Protein 6LI0 (pdb70)

Secondary structure (P-SEA, 3-state):
cbbbbbcccccccccccccaaaaaaaaaaaaaaaaaaaaaaaaaacccccccaaaaaaaaaaaaaaaaaaaaaaaaaaaaaaaccccccaaaaaaaaaaaaaaaaaaaaaaaaaaaaaaaaaaccaaaaaccccaaaaaaaaaaaaaaaaaaacccccccccccccccccccccccbbbbaaaaaaaaaacaaaaaaaaaaaaaaaaacccccccccbbbbbbbbccaaaaaaaaaaaaaaaaaccbbbbbcccccccccccccccbbbbbbbbbbcccccccccaaaaaaacccccccccbbbbbbbbbccccccaaaaaaaaaaaaaacccccccccccccccccaaaaaaaaaaaacccccaaaaaaaaaaaaaaaaaaaaaaaaaaaaacccccaaaaaaaaaaaaaaaaaaaaaaaaacaaaaaaaaaaaaaaaac

B-factor: mean 83.33, std 23.01, range [49.03, 221.16]

Radius of gyration: 26.48 Å; Cα contacts (8 Å, |Δi|>4): 704; chains: 1; bounding box: 36×47×87 Å

InterPro domains:
  IPR000276 G protein-coupled receptor, rhodopsin-like [PF00001] (57-317)
  IPR000276 G protein-coupled receptor, rhodopsin-like [PR00237] (42-66)
  IPR000276 G protein-coupled receptor, rhodopsin-like [PR00237] (76-97)
  IPR000276 G protein-coupled receptor, rhodopsin-like [PR00237] (121-143)
  IPR000276 G protein-coupled receptor, rhodopsin-like [PR00237] (157-178)
  IPR000276 G protein-coupled receptor, rhodopsin-like [PR00237] (263-287)
  IPR000276 G protein-coupled receptor, rhodopsin-like [PR00237] (299-325)
  IPR000276 G protein-coupled receptor, rhodopsin-like [PS00237] (127-143)
  IPR017452 GPCR, rhodopsin-like, 7TM [PS50262] (57-317)
  IPR050125 G-protein coupled receptor opsins [PTHR24240] (37-338)

Foldseek 3Di:
DFDWAAAQVGDDIDTLWRAPLVLLVVLLVLLVLLQVLLVLVLCLCPVLPQFAPVLLVLLLNLLSVLSNCLSVLSNVVSVVVVVTGPSDAPVVVLLVSQLSNQLSLLLNLQSLLVSLVLVLCCVPPVVCSVVPSDPVVSVVSSVCSNVLSNVLSVCSVVPQFRQACSSVSGVCCVPPTGFALVSLVSCCVSGVVVSVCSNVVSVVVVVVDDPDPQALFEEEEEAFDDPCQLVVLSVLLQVLRVVVGYNYHYYYLLPDDQAQQCPRGQEYEYEWEFDDPPDTDTRPSCVNNLVSNLRNPLANHAYEYEYEYAVVDPCQRVVRVSSLSVSSVSNHAHQDHYHRHHPRVVVVSVSSSVVSVVCSCRSCQVVVLSVVLSVQLCVLQVLRSVCSNCVSVVVDDRSNSSSRSVSSNSSSSSVSSVSVCVRGPSNVVSSVVVVVVVVVD

Structure (mmCIF, N/CA/C/O backbone):
data_6LI0
#
_entry.id   6LI0
#
_cell.length_a   59.970
_cell.length_b   88.360
_cell.length_c   156.280
_cell.angle_alpha   90.00
_cell.angle_beta   90.00
_cell.angle_gamma   90.00
#
_symmetry.space_group_name_H-M   'P 21 21 21'
#
loop_
_entity.id
_entity.type
_entity.pdbx_description
1 polymer 'Chimera of G-protein coupled receptor 52 and Flavodoxin'
2 non-polymer N-(2-hydroxyethyl)-5-(hydroxymethyl)-3-methyl-1-[2-[[3-(trifluoromethyl)phenyl]methyl]-1-benzothiophen-7-yl]pyrazole-4-carboxamide
3 non-polymer 'FLAVIN MONONUCLEOTIDE'
4 non-polymer '(2R)-2,3-dihydroxypropyl (9Z)-octadec-9-enoate'
5 non-polymer DI(HYDROXYETHYL)ETHER
6 non-polymer 'CITRATE ANION'
7 water water
#
loop_
_atom_site.group_PDB
_atom_site.id
_atom_site.type_symbol
_atom_site.label_atom_id
_atom_site.label_alt_id
_atom_site.label_comp_id
_atom_site.label_asym_id
_atom_site.label_entity_id
_atom_site.label_seq_id
_atom_site.pdbx_PDB_ins_code
_atom_site.Cartn_x
_atom_site.Cartn_y
_atom_site.Cartn_z
_atom_site.occupancy
_atom_site.B_iso_or_equiv
_atom_site.auth_seq_id
_atom_site.auth_comp_id
_atom_site.auth_asym_id
_atom_site.auth_atom_id
_atom_site.pdbx_PDB_model_num
ATOM 1 N N . VAL A 1 6 ? 38.769 71.126 46.286 1.00 157.11 21 VAL A N 1
ATOM 2 C CA . VAL A 1 6 ? 39.619 71.599 47.422 1.00 126.48 21 VAL A CA 1
ATOM 3 C C . VAL A 1 6 ? 38.884 72.773 48.075 1.00 136.94 21 VAL A C 1
ATOM 4 O O . VAL A 1 6 ? 38.168 73.503 47.350 1.00 113.49 21 VAL A O 1
ATOM 8 N N . SER A 1 7 ? 39.053 72.919 49.393 1.00 128.32 22 SER A N 1
ATOM 9 C CA . SER A 1 7 ? 38.439 73.967 50.262 1.00 150.64 22 SER A CA 1
ATOM 10 C C . SER A 1 7 ? 36.912 74.120 50.041 1.00 199.46 22 SER A C 1
ATOM 11 O O . SER A 1 7 ? 36.420 75.281 49.966 1.00 144.10 22 SER A O 1
ATOM 14 N N . GLU A 1 8 ? 36.186 72.987 50.005 1.00 162.05 23 GLU A N 1
ATOM 15 C CA . GLU A 1 8 ? 34.697 72.914 50.075 1.00 106.99 23 GLU A CA 1
ATOM 16 C C . GLU A 1 8 ? 34.208 73.322 51.479 1.00 125.23 23 GLU A C 1
ATOM 17 O O . GLU A 1 8 ? 34.940 73.120 52.455 1.00 107.44 23 GLU A O 1
ATOM 23 N N . ARG A 1 9 ? 32.988 73.851 51.586 1.00 106.10 24 ARG A N 1
ATOM 24 C CA . ARG A 1 9 ? 32.538 74.510 52.839 1.00 97.78 24 ARG A CA 1
ATOM 25 C C . ARG A 1 9 ? 31.342 73.735 53.412 1.00 113.00 24 ARG A C 1
ATOM 26 O O . ARG A 1 9 ? 30.620 73.088 52.643 1.00 89.50 24 ARG A O 1
ATOM 34 N N . HIS A 1 10 ? 31.192 73.785 54.738 1.00 86.66 25 HIS A N 1
ATOM 35 C CA . HIS A 1 10 ? 30.097 73.122 55.499 1.00 71.70 25 HIS A CA 1
ATOM 36 C C . HIS A 1 10 ? 29.568 74.145 56.492 1.00 77.66 25 HIS A C 1
ATOM 37 O O . HIS A 1 10 ? 30.382 74.954 56.986 1.00 86.70 25 HIS A O 1
ATOM 44 N N . SER A 1 11 ? 28.263 74.164 56.734 1.00 87.35 26 SER A N 1
ATOM 45 C CA . SER A 1 11 ? 27.722 75.159 57.707 1.00 87.30 26 SER A CA 1
ATOM 46 C C . SER A 1 11 ? 28.155 74.779 59.137 1.00 70.18 26 SER A C 1
ATOM 47 O O . SER A 1 11 ? 28.325 73.584 59.448 1.00 73.31 26 SER A O 1
ATOM 50 N N . CYS A 1 12 ? 28.345 75.775 59.985 1.00 66.74 27 CYS A N 1
ATOM 51 C CA . CYS A 1 12 ? 28.704 75.543 61.400 1.00 71.82 27 CYS A CA 1
ATOM 52 C C . CYS A 1 12 ? 27.524 74.928 62.161 1.00 106.17 27 CYS A C 1
ATOM 53 O O . CYS A 1 12 ? 26.370 75.149 61.789 1.00 82.61 27 CYS A O 1
ATOM 56 N N . PRO A 1 13 ? 27.783 74.150 63.242 1.00 86.55 28 PRO A N 1
ATOM 57 C CA . PRO A 1 13 ? 26.732 73.475 64.006 1.00 80.76 28 PRO A CA 1
ATOM 58 C C . PRO A 1 13 ? 25.718 74.389 64.716 1.00 72.57 28 PRO A C 1
ATOM 59 O O . PRO A 1 13 ? 24.579 73.973 64.855 1.00 76.59 28 PRO A O 1
ATOM 63 N N . LEU A 1 14 ? 26.143 75.547 65.228 1.00 77.62 29 LEU A N 1
ATOM 64 C CA . LEU A 1 14 ? 25.191 76.431 65.970 1.00 72.81 29 LEU A CA 1
ATOM 65 C C . LEU A 1 14 ? 24.536 77.401 64.985 1.00 135.10 29 LEU A C 1
ATOM 66 O O . LEU A 1 14 ? 23.970 78.413 65.444 1.00 93.44 29 LEU A O 1
ATOM 71 N N . GLY A 1 15 ? 24.655 77.100 63.689 1.00 180.53 30 GLY A N 1
ATOM 72 C CA . GLY A 1 15 ? 23.748 77.646 62.665 1.00 132.41 30 GLY A CA 1
ATOM 73 C C . GLY A 1 15 ? 24.359 78.777 61.860 1.00 170.67 30 GLY A C 1
ATOM 74 O O . GLY A 1 15 ? 23.816 79.011 60.769 1.00 109.83 30 GLY A O 1
ATOM 75 N N . PHE A 1 16 ? 25.421 79.444 62.357 1.00 133.21 31 PHE A N 1
ATOM 76 C CA . PHE A 1 16 ? 25.927 80.672 61.679 1.00 103.45 31 PHE A CA 1
ATOM 77 C C . PHE A 1 16 ? 27.393 80.511 61.264 1.00 140.40 31 PHE A C 1
ATOM 78 O O . PHE A 1 16 ? 28.217 80.057 62.082 1.00 171.92 31 PHE A O 1
ATOM 86 N N . GLY A 1 17 ? 27.682 80.869 60.007 1.00 94.06 32 GLY A N 1
ATOM 87 C CA . GLY A 1 17 ? 29.041 80.780 59.453 1.00 87.55 32 GLY A CA 1
ATOM 88 C C . GLY A 1 17 ? 29.245 79.486 58.692 1.00 77.70 32 GLY A C 1
ATOM 89 O O . GLY A 1 17 ? 28.355 78.637 58.675 1.00 82.96 32 GLY A O 1
ATOM 90 N N . HIS A 1 18 ? 30.428 79.311 58.136 1.00 78.39 33 HIS A N 1
ATOM 91 C CA . HIS A 1 18 ? 30.792 78.028 57.469 1.00 71.88 33 HIS A CA 1
ATOM 92 C C . HIS A 1 18 ? 32.181 77.587 57.972 1.00 77.77 33 HIS A C 1
ATOM 93 O O . HIS A 1 18 ? 32.932 78.437 58.543 1.00 78.87 33 HIS A O 1
ATOM 100 N N . TYR A 1 19 ? 32.506 76.305 57.833 1.00 73.61 34 TYR A N 1
ATOM 101 C CA . TYR A 1 19 ? 33.871 75.831 58.167 1.00 72.10 34 TYR A CA 1
ATOM 102 C C . TYR A 1 19 ? 34.417 75.065 56.954 1.00 84.55 34 TYR A C 1
ATOM 103 O O . TYR A 1 19 ? 33.683 74.436 56.189 1.00 74.78 34 TYR A O 1
ATOM 112 N N . SER A 1 20 ? 35.721 75.111 56.799 1.00 75.15 35 SER A N 1
ATOM 113 C CA . SER A 1 20 ? 36.434 74.368 55.736 1.00 90.16 35 SER A CA 1
ATOM 114 C C . SER A 1 20 ? 37.841 74.109 56.273 1.00 79.15 35 SER A C 1
ATOM 115 O O . SER A 1 20 ? 38.143 74.468 57.436 1.00 70.79 35 SER A O 1
ATOM 118 N N . VAL A 1 21 ? 38.705 73.657 55.390 1.00 78.58 36 VAL A N 1
ATOM 119 C CA . VAL A 1 21 ? 40.108 73.374 55.786 1.00 75.96 36 VAL A CA 1
ATOM 120 C C . VAL A 1 21 ? 40.780 74.721 56.121 1.00 73.29 36 VAL A C 1
ATOM 121 O O . VAL A 1 21 ? 41.850 74.753 56.725 1.00 79.67 36 VAL A O 1
ATOM 125 N N . VAL A 1 22 ? 40.104 75.837 55.850 1.00 73.57 37 VAL A N 1
ATOM 126 C CA . VAL A 1 22 ? 40.753 77.161 56.096 1.00 76.48 37 VAL A CA 1
ATOM 127 C C . VAL A 1 22 ? 39.793 78.027 56.926 1.00 74.87 37 VAL A C 1
ATOM 128 O O . VAL A 1 22 ? 40.276 78.942 57.610 1.00 101.43 37 VAL A O 1
ATOM 132 N N . ASP A 1 23 ? 38.488 77.715 56.920 1.00 81.93 38 ASP A N 1
ATOM 133 C CA . ASP A 1 23 ? 37.517 78.545 57.696 1.00 86.81 38 ASP A CA 1
ATOM 134 C C . ASP A 1 23 ? 37.164 77.863 59.030 1.00 73.27 38 ASP A C 1
ATOM 135 O O . ASP A 1 23 ? 36.914 76.652 59.036 1.00 70.12 38 ASP A O 1
ATOM 140 N N . VAL A 1 24 ? 37.153 78.626 60.110 1.00 63.83 39 VAL A N 1
ATOM 141 C CA . VAL A 1 24 ? 36.889 78.134 61.490 1.00 71.76 39 VAL A CA 1
ATOM 142 C C . VAL A 1 24 ? 35.538 78.683 62.002 1.00 80.29 39 VAL A C 1
ATOM 143 O O . VAL A 1 24 ? 35.268 79.854 61.793 1.00 90.49 39 VAL A O 1
ATOM 147 N N . CYS A 1 25 ? 34.756 77.841 62.689 1.00 80.01 40 CYS A N 1
ATOM 148 C CA . CYS A 1 25 ? 33.509 78.296 63.360 1.00 82.40 40 CYS A CA 1
ATOM 149 C C . CYS A 1 25 ? 33.951 79.034 64.626 1.00 67.74 40 CYS A C 1
ATOM 150 O O . CYS A 1 25 ? 34.337 78.361 65.591 1.00 79.30 40 CYS A O 1
ATOM 153 N N . ILE A 1 26 ? 33.895 80.366 64.615 1.00 67.62 41 ILE A N 1
ATOM 154 C CA . ILE A 1 26 ? 34.440 81.183 65.747 1.00 65.50 41 ILE A CA 1
ATOM 155 C C . ILE A 1 26 ? 33.546 81.050 66.975 1.00 66.21 41 ILE A C 1
ATOM 156 O O . ILE A 1 26 ? 34.116 80.858 68.078 1.00 81.21 41 ILE A O 1
ATOM 161 N N . PHE A 1 27 ? 32.222 81.168 66.818 1.00 79.02 42 PHE A N 1
ATOM 162 C CA . PHE A 1 27 ? 31.334 81.151 68.013 1.00 85.04 42 PHE A CA 1
ATOM 163 C C . PHE A 1 27 ? 31.500 79.826 68.777 1.00 62.48 42 PHE A C 1
ATOM 164 O O . PHE A 1 27 ? 31.650 79.876 70.028 1.00 70.44 42 PHE A O 1
ATOM 172 N N . GLU A 1 28 ? 31.449 78.710 68.046 1.00 67.57 43 GLU A N 1
ATOM 173 C CA . GLU A 1 28 ? 31.624 77.328 68.600 1.00 72.53 43 GLU A CA 1
ATOM 174 C C . GLU A 1 28 ? 32.983 77.201 69.318 1.00 78.45 43 GLU A C 1
ATOM 175 O O . GLU A 1 28 ? 33.015 76.631 70.404 1.00 79.27 43 GLU A O 1
ATOM 181 N N . THR A 1 29 ? 34.062 77.744 68.738 1.00 73.68 44 THR A N 1
ATOM 182 C CA . THR A 1 29 ? 35.424 77.687 69.346 1.00 76.45 44 THR A CA 1
ATOM 183 C C . THR A 1 29 ? 35.479 78.461 70.662 1.00 62.87 44 THR A C 1
ATOM 184 O O . THR A 1 29 ? 36.002 77.940 71.643 1.00 68.77 44 THR A O 1
ATOM 188 N N . VAL A 1 30 ? 34.870 79.638 70.686 1.00 71.96 45 VAL A N 1
ATOM 189 C CA . VAL A 1 30 ? 34.885 80.523 71.884 1.00 70.61 45 VAL A CA 1
ATOM 190 C C . VAL A 1 30 ? 34.137 79.857 73.042 1.00 74.05 45 VAL A C 1
ATOM 191 O O . VAL A 1 30 ? 34.614 79.989 74.174 1.00 77.15 45 VAL A O 1
ATOM 195 N N . VAL A 1 31 ? 32.994 79.197 72.776 1.00 70.75 46 VAL A N 1
ATOM 196 C CA . VAL A 1 31 ? 32.162 78.668 73.911 1.00 89.06 46 VAL A CA 1
ATOM 197 C C . VAL A 1 31 ? 32.907 77.449 74.503 1.00 58.20 46 VAL A C 1
ATOM 198 O O . VAL A 1 31 ? 32.759 77.168 75.709 1.00 66.84 46 VAL A O 1
ATOM 202 N N . ILE A 1 32 ? 33.658 76.723 73.685 1.00 60.02 47 ILE A N 1
ATOM 203 C CA . ILE A 1 32 ? 34.577 75.694 74.228 1.00 67.35 47 ILE A CA 1
ATOM 204 C C . ILE A 1 32 ? 35.654 76.351 75.096 1.00 61.45 47 ILE A C 1
ATOM 205 O O . ILE A 1 32 ? 35.863 75.848 76.237 1.00 67.93 47 ILE A O 1
ATOM 210 N N . VAL A 1 33 ? 36.236 77.456 74.638 1.00 77.40 48 VAL A N 1
ATOM 211 C CA . VAL A 1 33 ? 37.382 78.097 75.365 1.00 69.79 48 VAL A CA 1
ATOM 212 C C . VAL A 1 33 ? 36.871 78.585 76.712 1.00 65.91 48 VAL A C 1
ATOM 213 O O . VAL A 1 33 ? 37.596 78.431 77.755 1.00 67.23 48 VAL A O 1
ATOM 217 N N . LEU A 1 34 ? 35.656 79.141 76.734 1.00 72.28 49 LEU A N 1
ATOM 218 C CA . LEU A 1 34 ? 35.164 79.712 78.032 1.00 63.79 49 LEU A CA 1
ATOM 219 C C . LEU A 1 34 ? 34.892 78.567 79.022 1.00 63.90 49 LEU A C 1
ATOM 220 O O . LEU A 1 34 ? 35.117 78.720 80.243 1.00 67.19 49 LEU A O 1
ATOM 225 N N . LEU A 1 35 ? 34.465 77.405 78.511 1.00 64.35 50 LEU A N 1
ATOM 226 C CA . LEU A 1 35 ? 34.209 76.246 79.404 1.00 66.83 50 LEU A CA 1
ATOM 227 C C . LEU A 1 35 ? 35.558 75.728 79.955 1.00 65.05 50 LEU A C 1
ATOM 228 O O . LEU A 1 35 ? 35.635 75.365 81.113 1.00 64.40 50 LEU A O 1
ATOM 233 N N . THR A 1 36 ? 36.587 75.644 79.127 1.00 63.93 51 THR A N 1
ATOM 234 C CA . THR A 1 36 ? 37.896 75.144 79.624 1.00 65.84 51 THR A CA 1
ATOM 235 C C . THR A 1 36 ? 38.401 76.066 80.732 1.00 49.03 51 THR A C 1
ATOM 236 O O . THR A 1 36 ? 39.015 75.556 81.677 1.00 74.32 51 THR A O 1
ATOM 240 N N . PHE A 1 37 ? 38.134 77.366 80.648 1.00 77.45 52 PHE A N 1
ATOM 241 C CA . PHE A 1 37 ? 38.591 78.282 81.731 1.00 68.66 52 PHE A CA 1
ATOM 242 C C . PHE A 1 37 ? 37.966 77.845 83.063 1.00 63.79 52 PHE A C 1
ATOM 243 O O . PHE A 1 37 ? 38.674 77.839 84.076 1.00 68.00 52 PHE A O 1
ATOM 251 N N . LEU A 1 38 ? 36.661 77.581 83.067 1.00 68.05 53 LEU A N 1
ATOM 252 C CA . LEU A 1 38 ? 35.965 77.132 84.293 1.00 62.43 53 LEU A CA 1
ATOM 253 C C . LEU A 1 38 ? 36.526 75.789 84.769 1.00 69.24 53 LEU A C 1
ATOM 254 O O . LEU A 1 38 ? 36.692 75.650 85.972 1.00 65.63 53 LEU A O 1
ATOM 259 N N . ILE A 1 39 ? 36.671 74.811 83.860 1.00 61.84 54 ILE A N 1
ATOM 260 C CA . ILE A 1 39 ? 37.194 73.467 84.210 1.00 68.24 54 ILE A CA 1
ATOM 261 C C . ILE A 1 39 ? 38.565 73.630 84.877 1.00 61.50 54 ILE A C 1
ATOM 262 O O . ILE A 1 39 ? 38.772 72.983 85.945 1.00 68.09 54 ILE A O 1
ATOM 267 N N . ILE A 1 40 ? 39.448 74.458 84.305 1.00 60.45 55 ILE A N 1
ATOM 268 C CA . ILE A 1 40 ? 40.853 74.612 84.833 1.00 61.52 55 ILE A CA 1
ATOM 269 C C . ILE A 1 40 ? 40.785 75.262 86.217 1.00 72.30 55 ILE A C 1
ATOM 270 O O . ILE A 1 40 ? 41.342 74.664 87.183 1.00 69.95 55 ILE A O 1
ATOM 275 N N . ALA A 1 41 ? 40.068 76.384 86.334 1.00 60.86 56 ALA A N 1
ATOM 276 C CA . ALA A 1 41 ? 39.956 77.132 87.619 1.00 60.74 56 ALA A CA 1
ATOM 277 C C . ALA A 1 41 ? 39.366 76.267 88.727 1.00 67.78 56 ALA A C 1
ATOM 278 O O . ALA A 1 41 ? 39.878 76.226 89.875 1.00 72.73 56 ALA A O 1
ATOM 280 N N . GLY A 1 42 ? 38.300 75.579 88.387 1.00 62.73 57 GLY A N 1
ATOM 281 C CA . GLY A 1 42 ? 37.624 74.775 89.419 1.00 64.03 57 GLY A CA 1
ATOM 282 C C . GLY A 1 42 ? 38.496 73.621 89.873 1.00 65.05 57 GLY A C 1
ATOM 283 O O . GLY A 1 42 ? 38.607 73.384 91.084 1.00 61.62 57 GLY A O 1
ATOM 284 N N . ASN A 1 43 ? 39.137 72.929 88.932 1.00 67.55 58 ASN A N 1
ATOM 285 C CA . ASN A 1 43 ? 39.923 71.743 89.342 1.00 64.10 58 ASN A CA 1
ATOM 286 C C . ASN A 1 43 ? 41.209 72.181 90.079 1.00 57.56 58 ASN A C 1
ATOM 287 O O . ASN A 1 43 ? 41.543 71.528 91.094 1.00 64.57 58 ASN A O 1
ATOM 292 N N . LEU A 1 44 ? 41.831 73.282 89.669 1.00 66.36 59 LEU A N 1
ATOM 293 C CA . LEU A 1 44 ? 43.025 73.760 90.420 1.00 74.47 59 LEU A CA 1
ATOM 294 C C . LEU A 1 44 ? 42.608 74.109 91.859 1.00 62.23 59 LEU A C 1
ATOM 295 O O . LEU A 1 44 ? 43.369 73.773 92.775 1.00 65.22 59 LEU A O 1
ATOM 300 N N . THR A 1 45 ? 41.420 74.708 92.063 1.00 65.17 60 THR A N 1
ATOM 301 C CA . THR A 1 45 ? 40.935 75.075 93.427 1.00 56.33 60 THR A CA 1
ATOM 302 C C . THR A 1 45 ? 40.732 73.813 94.278 1.00 69.08 60 THR A C 1
ATOM 303 O O . THR A 1 45 ? 41.169 73.738 95.435 1.00 64.33 60 THR A O 1
ATOM 307 N N . VAL A 1 46 ? 40.133 72.792 93.703 1.00 68.42 61 VAL A N 1
ATOM 308 C CA . VAL A 1 46 ? 39.958 71.526 94.489 1.00 63.47 61 VAL A CA 1
ATOM 309 C C . VAL A 1 46 ? 41.319 70.938 94.848 1.00 70.15 61 VAL A C 1
ATOM 310 O O . VAL A 1 46 ? 41.495 70.576 96.016 1.00 65.59 61 VAL A O 1
ATOM 314 N N . ILE A 1 47 ? 42.244 70.876 93.887 1.00 63.92 62 ILE A N 1
ATOM 315 C CA . ILE A 1 47 ? 43.577 70.281 94.174 1.00 65.37 62 ILE A CA 1
ATOM 316 C C . ILE A 1 47 ? 44.260 71.129 95.267 1.00 67.12 62 ILE A C 1
ATOM 317 O O . ILE A 1 47 ? 44.749 70.566 96.254 1.00 60.15 62 ILE A O 1
ATOM 322 N N . PHE A 1 48 ? 44.193 72.450 95.148 1.00 62.99 63 PHE A N 1
ATOM 323 C CA . PHE A 1 48 ? 44.917 73.328 96.091 1.00 63.15 63 PHE A CA 1
ATOM 324 C C . PHE A 1 48 ? 44.351 73.096 97.495 1.00 69.94 63 PHE A C 1
ATOM 325 O O . PHE A 1 48 ? 45.096 72.777 98.413 1.00 68.44 63 PHE A O 1
ATOM 333 N N . VAL A 1 49 ? 43.044 73.291 97.657 1.00 74.96 64 VAL A N 1
ATOM 334 C CA . VAL A 1 49 ? 42.387 73.221 98.995 1.00 69.48 64 VAL A CA 1
ATOM 335 C C . VAL A 1 49 ? 42.602 71.851 99.644 1.00 70.76 64 VAL A C 1
ATOM 336 O O . VAL A 1 49 ? 42.892 71.801 100.802 1.00 87.64 64 VAL A O 1
ATOM 340 N N . PHE A 1 50 ? 42.481 70.766 98.890 1.00 80.79 65 PHE A N 1
ATOM 341 C CA . PHE A 1 50 ? 42.707 69.409 99.448 1.00 71.52 65 PHE A CA 1
ATOM 342 C C . PHE A 1 50 ? 44.117 69.277 100.060 1.00 108.51 65 PHE A C 1
ATOM 343 O O . PHE A 1 50 ? 44.304 68.646 101.108 1.00 80.10 65 PHE A O 1
ATOM 351 N N . HIS A 1 51 ? 45.125 69.794 99.370 1.00 82.95 66 HIS A N 1
ATOM 352 C CA . HIS A 1 51 ? 46.546 69.551 99.745 1.00 102.15 66 HIS A CA 1
ATOM 353 C C . HIS A 1 51 ? 46.960 70.639 100.739 1.00 87.05 66 HIS A C 1
ATOM 354 O O . HIS A 1 51 ? 47.269 70.309 101.884 1.00 106.80 66 HIS A O 1
ATOM 361 N N . CYS A 1 52 ? 46.882 71.897 100.339 1.00 123.88 67 CYS A N 1
ATOM 362 C CA . CYS A 1 52 ? 47.360 72.985 101.228 1.00 144.27 67 CYS A CA 1
ATOM 363 C C . CYS A 1 52 ? 46.454 73.101 102.459 1.00 98.17 67 CYS A C 1
ATOM 364 O O . CYS A 1 52 ? 46.986 72.930 103.563 1.00 175.73 67 CYS A O 1
ATOM 367 N N . ALA A 1 53 ? 45.165 73.412 102.325 1.00 117.47 68 ALA A N 1
ATOM 368 C CA . ALA A 1 53 ? 44.315 73.263 103.542 1.00 106.37 68 ALA A CA 1
ATOM 369 C C . ALA A 1 53 ? 44.301 71.782 103.899 1.00 148.28 68 ALA A C 1
ATOM 370 O O . ALA A 1 53 ? 44.092 70.934 103.041 1.00 170.20 68 ALA A O 1
ATOM 372 N N . PRO A 1 54 ? 44.505 71.382 105.160 1.00 145.51 69 PRO A N 1
ATOM 373 C CA . PRO A 1 54 ? 44.586 69.957 105.447 1.00 126.81 69 PRO A CA 1
ATOM 374 C C . PRO A 1 54 ? 43.149 69.442 105.241 1.00 112.28 69 PRO A C 1
ATOM 375 O O . PRO A 1 54 ? 42.227 69.981 105.858 1.00 118.35 69 PRO A O 1
ATOM 379 N N . LEU A 1 55 ? 42.972 68.463 104.350 1.00 136.94 70 LEU A N 1
ATOM 380 C CA . LEU A 1 55 ? 41.637 67.837 104.088 1.00 115.22 70 LEU A CA 1
ATOM 381 C C . LEU A 1 55 ? 41.764 66.317 104.278 1.00 74.64 70 LEU A C 1
ATOM 382 O O . LEU A 1 55 ? 41.902 65.573 103.265 1.00 106.78 70 LEU A O 1
ATOM 387 N N . LEU A 1 56 ? 41.709 65.876 105.540 1.00 77.62 71 LEU A N 1
ATOM 388 C CA . LEU A 1 56 ? 42.270 64.565 105.950 1.00 70.54 71 LEU A CA 1
ATOM 389 C C . LEU A 1 56 ? 41.149 63.532 106.133 1.00 68.85 71 LEU A C 1
ATOM 390 O O . LEU A 1 56 ? 41.497 62.342 106.178 1.00 89.82 71 LEU A O 1
ATOM 395 N N . HIS A 1 57 ? 39.869 63.934 106.230 1.00 72.07 72 HIS A N 1
ATOM 396 C CA . HIS A 1 57 ? 38.823 62.876 106.442 1.00 65.68 72 HIS A CA 1
ATOM 397 C C . HIS A 1 57 ? 38.636 62.079 105.145 1.00 69.23 72 HIS A C 1
ATOM 398 O O . HIS A 1 57 ? 38.824 62.657 104.061 1.00 78.37 72 HIS A O 1
ATOM 405 N N . HIS A 1 58 ? 38.275 60.795 105.254 1.00 67.24 73 HIS A N 1
ATOM 406 C CA . HIS A 1 58 ? 38.037 59.948 104.040 1.00 73.56 73 HIS A CA 1
ATOM 407 C C . HIS A 1 58 ? 39.265 60.052 103.124 1.00 72.55 73 HIS A C 1
ATOM 408 O O . HIS A 1 58 ? 39.163 60.295 101.895 1.00 66.01 73 HIS A O 1
ATOM 415 N N . TYR A 1 59 ? 40.401 59.850 103.763 1.00 69.23 74 TYR A N 1
ATOM 416 C CA . TYR A 1 59 ? 41.736 59.817 103.143 1.00 69.50 74 TYR A CA 1
ATOM 417 C C . TYR A 1 59 ? 41.636 58.967 101.875 1.00 75.25 74 TYR A C 1
ATOM 418 O O . TYR A 1 59 ? 42.121 59.411 100.819 1.00 66.78 74 TYR A O 1
ATOM 427 N N . THR A 1 60 ? 41.007 57.798 102.010 1.00 71.56 75 THR A N 1
ATOM 428 C CA . THR A 1 60 ? 41.040 56.713 101.004 1.00 72.75 75 THR A CA 1
ATOM 429 C C . THR A 1 60 ? 40.202 57.127 99.800 1.00 76.24 75 THR A C 1
ATOM 430 O O . THR A 1 60 ? 40.687 57.018 98.689 1.00 73.86 75 THR A O 1
ATOM 434 N N . THR A 1 61 ? 38.970 57.550 100.045 1.00 68.03 76 THR A N 1
ATOM 435 C CA . THR A 1 61 ? 38.066 58.066 98.999 1.00 65.59 76 THR A CA 1
ATOM 436 C C . THR A 1 61 ? 38.698 59.296 98.324 1.00 76.39 76 THR A C 1
ATOM 437 O O . THR A 1 61 ? 38.547 59.431 97.122 1.00 73.65 76 THR A O 1
ATOM 441 N N . SER A 1 62 ? 39.409 60.152 99.063 1.00 65.86 77 SER A N 1
ATOM 442 C CA . SER A 1 62 ? 40.105 61.314 98.444 1.00 72.70 77 SER A CA 1
ATOM 443 C C . SER A 1 62 ? 41.154 60.910 97.391 1.00 65.94 77 SER A C 1
ATOM 444 O O . SER A 1 62 ? 41.490 61.750 96.534 1.00 73.83 77 SER A O 1
ATOM 447 N N . TYR A 1 63 ? 41.605 59.659 97.359 1.00 63.02 78 TYR A N 1
ATOM 448 C CA . TYR A 1 63 ? 42.490 59.242 96.239 1.00 57.88 78 TYR A CA 1
ATOM 449 C C . TYR A 1 63 ? 41.721 59.361 94.925 1.00 59.02 78 TYR A C 1
ATOM 450 O O . TYR A 1 63 ? 42.291 59.805 93.890 1.00 64.91 78 TYR A O 1
ATOM 459 N N . PHE A 1 64 ? 40.470 58.885 94.933 1.00 61.71 79 PHE A N 1
ATOM 460 C CA . PHE A 1 64 ? 39.670 58.923 93.693 1.00 63.69 79 PHE A CA 1
ATOM 461 C C . PHE A 1 64 ? 39.220 60.371 93.390 1.00 56.81 79 PHE A C 1
ATOM 462 O O . PHE A 1 64 ? 39.224 60.761 92.223 1.00 61.15 79 PHE A O 1
ATOM 470 N N . ILE A 1 65 ? 38.823 61.141 94.403 1.00 59.49 80 ILE A N 1
ATOM 471 C CA . ILE A 1 65 ? 38.357 62.536 94.165 1.00 64.76 80 ILE A CA 1
ATOM 472 C C . ILE A 1 65 ? 39.528 63.347 93.579 1.00 62.98 80 ILE A C 1
ATOM 473 O O . ILE A 1 65 ? 39.318 64.067 92.612 1.00 63.39 80 ILE A O 1
ATOM 478 N N . GLN A 1 66 ? 40.755 63.164 94.086 1.00 61.07 81 GLN A N 1
ATOM 479 C CA . GLN A 1 66 ? 41.933 63.925 93.543 1.00 61.12 81 GLN A CA 1
ATOM 480 C C . GLN A 1 66 ? 42.333 63.441 92.137 1.00 60.52 81 GLN A C 1
ATOM 481 O O . GLN A 1 66 ? 42.556 64.310 91.259 1.00 65.96 81 GLN A O 1
ATOM 487 N N . THR A 1 67 ? 42.278 62.134 91.875 1.00 61.82 82 THR A N 1
ATOM 488 C CA . THR A 1 67 ? 42.515 61.594 90.511 1.00 57.96 82 THR A CA 1
ATOM 489 C C . THR A 1 67 ? 41.510 62.234 89.535 1.00 64.95 82 THR A C 1
ATOM 490 O O . THR A 1 67 ? 41.907 62.618 88.431 1.00 62.82 82 THR A O 1
ATOM 494 N N . MET A 1 68 ? 40.241 62.362 89.943 1.00 57.80 83 MET A N 1
ATOM 495 C CA . MET A 1 68 ? 39.224 62.967 89.062 1.00 58.96 83 MET A CA 1
ATOM 496 C C . MET A 1 68 ? 39.535 64.450 88.837 1.00 52.97 83 MET A C 1
ATOM 497 O O . MET A 1 68 ? 39.467 64.891 87.673 1.00 58.44 83 MET A O 1
ATOM 502 N N . ALA A 1 69 ? 39.858 65.178 89.915 1.00 54.98 84 ALA A N 1
ATOM 503 C CA . ALA A 1 69 ? 40.236 66.601 89.750 1.00 52.81 84 ALA A CA 1
ATOM 504 C C . ALA A 1 69 ? 41.411 66.767 88.772 1.00 70.09 84 ALA A C 1
ATOM 505 O O . ALA A 1 69 ? 41.391 67.737 88.013 1.00 62.43 84 ALA A O 1
ATOM 507 N N . TYR A 1 70 ? 42.403 65.867 88.801 1.00 62.43 85 TYR A N 1
ATOM 508 C CA . TYR A 1 70 ? 43.531 65.932 87.823 1.00 59.02 85 TYR A CA 1
ATOM 509 C C . TYR A 1 70 ? 43.062 65.540 86.415 1.00 67.11 85 TYR A C 1
ATOM 510 O O . TYR A 1 70 ? 43.370 66.288 85.463 1.00 59.05 85 TYR A O 1
ATOM 519 N N . ALA A 1 71 ? 42.325 64.434 86.275 1.00 60.44 86 ALA A N 1
ATOM 520 C CA . ALA A 1 71 ? 41.820 64.052 84.936 1.00 65.39 86 ALA A CA 1
ATOM 521 C C . ALA A 1 71 ? 40.995 65.206 84.335 1.00 60.80 86 ALA A C 1
ATOM 522 O O . ALA A 1 71 ? 41.109 65.419 83.161 1.00 64.16 86 ALA A O 1
ATOM 524 N N . ASP A 1 72 ? 40.182 65.890 85.142 1.00 56.78 87 ASP A N 1
ATOM 525 C CA . ASP A 1 72 ? 39.323 67.025 84.710 1.00 64.47 87 ASP A CA 1
ATOM 526 C C . ASP A 1 72 ? 40.204 68.259 84.373 1.00 59.70 87 ASP A C 1
ATOM 527 O O . ASP A 1 72 ? 39.909 68.934 83.391 1.00 64.44 87 ASP A O 1
ATOM 532 N N . LEU A 1 73 ? 41.225 68.567 85.180 1.00 61.66 88 LEU A N 1
ATOM 533 C CA . LEU A 1 73 ? 42.187 69.630 84.837 1.00 55.48 88 LEU A CA 1
ATOM 534 C C . LEU A 1 73 ? 42.754 69.310 83.449 1.00 65.06 88 LEU A C 1
ATOM 535 O O . LEU A 1 73 ? 42.822 70.235 82.595 1.00 58.07 88 LEU A O 1
ATOM 540 N N . PHE A 1 74 ? 43.065 68.033 83.196 1.00 54.71 89 PHE A N 1
ATOM 541 C CA . PHE A 1 74 ? 43.718 67.667 81.913 1.00 61.12 89 PHE A CA 1
ATOM 542 C C . PHE A 1 74 ? 42.727 67.782 80.750 1.00 69.57 89 PHE A C 1
ATOM 543 O O . PHE A 1 74 ? 43.167 68.066 79.596 1.00 59.45 89 PHE A O 1
ATOM 551 N N . VAL A 1 75 ? 41.441 67.528 80.996 1.00 60.04 90 VAL A N 1
ATOM 552 C CA . VAL A 1 75 ? 40.404 67.753 79.938 1.00 55.69 90 VAL A CA 1
ATOM 553 C C . VAL A 1 75 ? 40.402 69.265 79.583 1.00 60.11 90 VAL A C 1
ATOM 554 O O . VAL A 1 75 ? 40.459 69.621 78.399 1.00 57.85 90 VAL A O 1
ATOM 558 N N . GLY A 1 76 ? 40.356 70.130 80.594 1.00 59.66 91 GLY A N 1
ATOM 559 C CA . GLY A 1 76 ? 40.320 71.578 80.353 1.00 72.88 91 GLY A CA 1
ATOM 560 C C . GLY A 1 76 ? 41.498 72.024 79.511 1.00 68.27 91 GLY A C 1
ATOM 561 O O . GLY A 1 76 ? 41.281 72.686 78.466 1.00 63.67 91 GLY A O 1
ATOM 562 N N . VAL A 1 77 ? 42.707 71.669 79.947 1.00 65.77 92 VAL A N 1
ATOM 563 C CA . VAL A 1 77 ? 43.908 72.111 79.183 1.00 66.84 92 VAL A CA 1
ATOM 564 C C . VAL A 1 77 ? 43.935 71.471 77.784 1.00 66.73 92 VAL A C 1
ATOM 565 O O . VAL A 1 77 ? 44.247 72.144 76.800 1.00 61.11 92 VAL A O 1
ATOM 569 N N . SER A 1 78 ? 43.645 70.186 77.695 1.00 61.67 93 SER A N 1
ATOM 570 C CA . SER A 1 78 ? 43.694 69.464 76.412 1.00 56.82 93 SER A CA 1
ATOM 571 C C . SER A 1 78 ? 42.763 70.140 75.421 1.00 64.42 93 SER A C 1
ATOM 572 O O . SER A 1 78 ? 43.123 70.178 74.265 1.00 79.21 93 SER A O 1
ATOM 575 N N . CYS A 1 79 ? 41.576 70.563 75.870 1.00 59.72 94 CYS A N 1
ATOM 576 C CA . CYS A 1 79 ? 40.607 71.246 74.977 1.00 58.96 94 CYS A CA 1
ATOM 577 C C . CYS A 1 79 ? 41.067 72.683 74.687 1.00 61.78 94 CYS A C 1
ATOM 578 O O . CYS A 1 79 ? 40.816 73.168 73.568 1.00 66.51 94 CYS A O 1
ATOM 581 N N . LEU A 1 80 ? 41.603 73.394 75.679 1.00 59.34 95 LEU A N 1
ATOM 582 C CA . LEU A 1 80 ? 42.008 74.809 75.423 1.00 64.50 95 LEU A CA 1
ATOM 583 C C . LEU A 1 80 ? 43.102 74.952 74.327 1.00 62.02 95 LEU A C 1
ATOM 584 O O . LEU A 1 80 ? 43.035 75.911 73.542 1.00 86.73 95 LEU A O 1
ATOM 589 N N . VAL A 1 81 ? 43.986 73.975 74.182 1.00 69.25 96 VAL A N 1
ATOM 590 C CA . VAL A 1 81 ? 45.161 74.078 73.274 1.00 68.65 96 VAL A CA 1
ATOM 591 C C . VAL A 1 81 ? 44.718 74.083 71.815 1.00 76.61 96 VAL A C 1
ATOM 592 O O . VAL A 1 81 ? 45.022 75.046 71.128 1.00 73.31 96 VAL A O 1
ATOM 596 N N . PRO A 1 82 ? 43.996 73.076 71.263 1.00 66.79 97 PRO A N 1
ATOM 597 C CA . PRO A 1 82 ? 43.580 73.125 69.851 1.00 78.30 97 PRO A CA 1
ATOM 598 C C . PRO A 1 82 ? 42.524 74.209 69.544 1.00 66.90 97 PRO A C 1
ATOM 599 O O . PRO A 1 82 ? 42.493 74.724 68.454 1.00 75.41 97 PRO A O 1
ATOM 603 N N . THR A 1 83 ? 41.722 74.589 70.534 1.00 72.59 98 THR A N 1
ATOM 604 C CA . THR A 1 83 ? 40.682 75.616 70.277 1.00 79.22 98 THR A CA 1
ATOM 605 C C . THR A 1 83 ? 41.373 76.981 70.189 1.00 66.59 98 THR A C 1
ATOM 606 O O . THR A 1 83 ? 40.961 77.788 69.332 1.00 77.12 98 THR A O 1
ATOM 610 N N . LEU A 1 84 ? 42.382 77.230 71.035 1.00 69.52 99 LEU A N 1
ATOM 611 C CA . LEU A 1 84 ? 43.083 78.536 70.971 1.00 83.11 99 LEU A CA 1
ATOM 612 C C . LEU A 1 84 ? 43.834 78.593 69.642 1.00 70.83 99 LEU A C 1
ATOM 613 O O . LEU A 1 84 ? 43.888 79.651 69.032 1.00 87.63 99 LEU A O 1
ATOM 618 N N . SER A 1 85 ? 44.418 77.467 69.258 1.00 73.95 100 SER A N 1
ATOM 619 C CA . SER A 1 85 ? 45.232 77.324 68.021 1.00 80.90 100 SER A CA 1
ATOM 620 C C . SER A 1 85 ? 44.295 77.554 66.828 1.00 79.49 100 SER A C 1
ATOM 621 O O . SER A 1 85 ? 44.686 78.279 65.927 1.00 67.68 100 SER A O 1
ATOM 624 N N . LEU A 1 86 ? 43.072 76.990 66.847 1.00 80.53 101 LEU A N 1
ATOM 625 C CA . LEU A 1 86 ? 42.112 77.259 65.749 1.00 77.95 101 LEU A CA 1
ATOM 626 C C . LEU A 1 86 ? 41.733 78.769 65.731 1.00 79.95 101 LEU A C 1
ATOM 627 O O . LEU A 1 86 ? 41.639 79.322 64.650 1.00 79.12 101 LEU A O 1
ATOM 632 N N . LEU A 1 87 ? 41.583 79.433 66.884 1.00 73.53 102 LEU A N 1
ATOM 633 C CA . LEU A 1 87 ? 41.231 80.877 66.877 1.00 83.72 102 LEU A CA 1
ATOM 634 C C . LEU A 1 87 ? 42.363 81.683 66.239 1.00 85.44 102 LEU A C 1
ATOM 635 O O . LEU A 1 87 ? 42.083 82.799 65.770 1.00 86.91 102 LEU A O 1
ATOM 640 N N A HIS A 1 88 ? 43.604 81.183 66.293 0.50 85.90 103 HIS A N 1
ATOM 641 N N B HIS A 1 88 ? 43.602 81.156 66.289 0.50 76.26 103 HIS A N 1
ATOM 642 C CA A HIS A 1 88 ? 44.737 81.960 65.722 0.50 100.30 103 HIS A CA 1
ATOM 643 C CA B HIS A 1 88 ? 44.800 81.851 65.730 0.50 82.37 103 HIS A CA 1
ATOM 644 C C A HIS A 1 88 ? 44.837 81.642 64.225 0.50 80.91 103 HIS A C 1
ATOM 645 C C B HIS A 1 88 ? 44.799 81.631 64.225 0.50 73.09 103 HIS A C 1
ATOM 646 O O A HIS A 1 88 ? 44.863 82.606 63.444 0.50 112.11 103 HIS A O 1
ATOM 647 O O B HIS A 1 88 ? 44.764 82.614 63.472 0.50 93.34 103 HIS A O 1
ATOM 660 N N . TYR A 1 89 ? 44.841 80.365 63.829 1.00 73.77 104 TYR A N 1
ATOM 661 C CA . TYR A 1 89 ? 44.862 80.025 62.398 1.00 80.40 104 TYR A CA 1
ATOM 662 C C . TYR A 1 89 ? 44.650 78.542 62.210 1.00 77.62 104 TYR A C 1
ATOM 663 O O . TYR A 1 89 ? 44.892 77.754 63.127 1.00 99.42 104 TYR A O 1
ATOM 672 N N . SER A 1 90 ? 44.210 78.226 61.002 1.00 80.01 105 SER A N 1
ATOM 673 C CA . SER A 1 90 ? 44.122 76.843 60.503 1.00 103.13 105 SER A CA 1
ATOM 674 C C . SER A 1 90 ? 45.290 76.675 59.527 1.00 79.00 105 SER A C 1
ATOM 675 O O . SER A 1 90 ? 45.743 77.664 58.905 1.00 93.52 105 SER A O 1
ATOM 678 N N . THR A 1 91 ? 45.767 75.448 59.407 1.00 88.40 106 THR A N 1
ATOM 679 C CA . THR A 1 91 ? 46.940 75.091 58.575 1.00 88.84 106 THR A CA 1
ATOM 680 C C . THR A 1 91 ? 46.573 75.086 57.077 1.00 89.08 106 THR A C 1
ATOM 681 O O . THR A 1 91 ? 47.452 75.184 56.221 1.00 79.19 106 THR A O 1
ATOM 685 N N . GLY A 1 92 ? 45.300 75.002 56.744 1.00 72.00 107 GLY A N 1
ATOM 686 C CA . GLY A 1 92 ? 44.892 74.823 55.328 1.00 76.07 107 GLY A CA 1
ATOM 687 C C . GLY A 1 92 ? 45.003 73.375 54.881 1.00 78.48 107 GLY A C 1
ATOM 688 O O . GLY A 1 92 ? 44.892 73.143 53.669 1.00 81.38 107 GLY A O 1
ATOM 689 N N . VAL A 1 93 ? 45.246 72.428 55.809 1.00 74.18 108 VAL A N 1
ATOM 690 C CA . VAL A 1 93 ? 45.347 70.983 55.404 1.00 73.16 108 VAL A CA 1
ATOM 691 C C . VAL A 1 93 ? 44.483 70.117 56.333 1.00 73.46 108 VAL A C 1
ATOM 692 O O . VAL A 1 93 ? 43.993 70.603 57.367 1.00 81.10 108 VAL A O 1
ATOM 696 N N . HIS A 1 94 ? 44.338 68.854 55.960 1.00 67.55 109 HIS A N 1
ATOM 697 C CA . HIS A 1 94 ? 43.585 67.859 56.734 1.00 71.25 109 HIS A CA 1
ATOM 698 C C . HIS A 1 94 ? 44.401 67.483 57.969 1.00 85.22 109 HIS A C 1
ATOM 699 O O . HIS A 1 94 ? 45.495 66.987 57.814 1.00 79.14 109 HIS A O 1
ATOM 706 N N . GLU A 1 95 ? 43.893 67.806 59.153 1.00 80.63 110 GLU A N 1
ATOM 707 C CA . GLU A 1 95 ? 44.560 67.451 60.429 1.00 61.84 110 GLU A CA 1
ATOM 708 C C . GLU A 1 95 ? 44.172 66.042 60.868 1.00 63.99 110 GLU A C 1
ATOM 709 O O . GLU A 1 95 ? 43.603 65.934 61.926 1.00 83.84 110 GLU A O 1
ATOM 715 N N . SER A 1 96 ? 44.423 65.027 60.042 1.00 70.35 111 SER A N 1
ATOM 716 C CA . SER A 1 96 ? 44.006 63.633 60.353 1.00 73.67 111 SER A CA 1
ATOM 717 C C . SER A 1 96 ? 44.624 63.126 61.666 1.00 79.83 111 SER A C 1
ATOM 718 O O . SER A 1 96 ? 43.859 62.710 62.504 1.00 74.84 111 SER A O 1
ATOM 721 N N . LEU A 1 97 ? 45.952 63.133 61.833 1.00 70.10 112 LEU A N 1
ATOM 722 C CA . LEU A 1 97 ? 46.563 62.589 63.073 1.00 74.10 112 LEU A CA 1
ATOM 723 C C . LEU A 1 97 ? 46.220 63.485 64.290 1.00 67.36 112 LEU A C 1
ATOM 724 O O . LEU A 1 97 ? 45.907 62.932 65.340 1.00 68.98 112 LEU A O 1
ATOM 729 N N . THR A 1 98 ? 46.355 64.803 64.179 1.00 58.49 113 THR A N 1
ATOM 730 C CA . THR A 1 98 ? 46.059 65.721 65.312 1.00 71.58 113 THR A CA 1
ATOM 731 C C . THR A 1 98 ? 44.663 65.461 65.908 1.00 75.25 113 THR A C 1
ATOM 732 O O . THR A 1 98 ? 44.553 65.395 67.125 1.00 71.86 113 THR A O 1
ATOM 736 N N . CYS A 1 99 ? 43.618 65.401 65.078 1.00 67.73 114 CYS A N 1
ATOM 737 C CA . CYS A 1 99 ? 42.244 65.212 65.625 1.00 74.32 114 CYS A CA 1
ATOM 738 C C . CYS A 1 99 ? 42.083 63.792 66.181 1.00 77.26 114 CYS A C 1
ATOM 739 O O . CYS A 1 99 ? 41.313 63.612 67.135 1.00 73.57 114 CYS A O 1
ATOM 742 N N . GLN A 1 100 ? 42.765 62.825 65.570 1.00 64.19 115 GLN A N 1
ATOM 743 C CA . GLN A 1 100 ? 42.794 61.426 66.047 1.00 75.04 115 GLN A CA 1
ATOM 744 C C . GLN A 1 100 ? 43.459 61.368 67.445 1.00 77.23 115 GLN A C 1
ATOM 745 O O . GLN A 1 100 ? 42.974 60.626 68.316 1.00 68.46 115 GLN A O 1
ATOM 751 N N . VAL A 1 101 ? 44.542 62.121 67.648 1.00 72.96 116 VAL A N 1
ATOM 752 C CA . VAL A 1 101 ? 45.306 62.142 68.929 1.00 70.99 116 VAL A CA 1
ATOM 753 C C . VAL A 1 101 ? 44.485 62.929 69.955 1.00 75.06 116 VAL A C 1
ATOM 754 O O . VAL A 1 101 ? 44.356 62.462 71.120 1.00 58.63 116 VAL A O 1
ATOM 758 N N . PHE A 1 102 ? 43.946 64.088 69.544 1.00 62.97 117 PHE A N 1
ATOM 759 C CA . PHE A 1 102 ? 43.119 64.871 70.487 1.00 67.98 117 PHE A CA 1
ATOM 760 C C . PHE A 1 102 ? 41.894 64.049 70.966 1.00 61.90 117 PHE A C 1
ATOM 761 O O . PHE A 1 102 ? 41.595 64.025 72.165 1.00 56.57 117 PHE A O 1
ATOM 769 N N . GLY A 1 103 ? 41.227 63.362 70.042 1.00 66.83 118 GLY A N 1
ATOM 770 C CA . GLY A 1 103 ? 40.006 62.621 70.361 1.00 59.77 118 GLY A CA 1
ATOM 771 C C . GLY A 1 103 ? 40.293 61.472 71.302 1.00 60.43 118 GLY A C 1
ATOM 772 O O . GLY A 1 103 ? 39.436 61.198 72.213 1.00 69.97 118 GLY A O 1
ATOM 773 N N . TYR A 1 104 ? 41.474 60.864 71.131 1.00 71.46 119 TYR A N 1
ATOM 774 C CA . TYR A 1 104 ? 41.934 59.737 71.984 1.00 60.80 119 TYR A CA 1
ATOM 775 C C . TYR A 1 104 ? 42.128 60.220 73.442 1.00 61.53 119 TYR A C 1
ATOM 776 O O . TYR A 1 104 ? 41.625 59.603 74.362 1.00 65.86 119 TYR A O 1
ATOM 785 N N . ILE A 1 105 ? 42.843 61.322 73.628 1.00 56.62 120 ILE A N 1
ATOM 786 C CA . ILE A 1 105 ? 43.186 61.875 74.966 1.00 61.26 120 ILE A CA 1
ATOM 787 C C . ILE A 1 105 ? 41.899 62.185 75.728 1.00 60.55 120 ILE A C 1
ATOM 788 O O . ILE A 1 105 ? 41.797 61.815 76.902 1.00 64.49 120 ILE A O 1
ATOM 793 N N . ILE A 1 106 ? 40.950 62.847 75.092 1.00 65.74 121 ILE A N 1
ATOM 794 C CA . ILE A 1 106 ? 39.717 63.274 75.811 1.00 71.22 121 ILE A CA 1
ATOM 795 C C . ILE A 1 106 ? 38.918 62.034 76.212 1.00 58.61 121 ILE A C 1
ATOM 796 O O . ILE A 1 106 ? 38.410 61.983 77.330 1.00 72.42 121 ILE A O 1
ATOM 801 N N . SER A 1 107 ? 38.851 61.060 75.338 1.00 61.13 122 SER A N 1
ATOM 802 C CA . SER A 1 107 ? 38.125 59.801 75.619 1.00 61.39 122 SER A CA 1
ATOM 803 C C . SER A 1 107 ? 38.778 59.099 76.802 1.00 61.01 122 SER A C 1
ATOM 804 O O . SER A 1 107 ? 38.066 58.614 77.662 1.00 65.33 122 SER A O 1
ATOM 807 N N . VAL A 1 108 ? 40.116 59.089 76.847 1.00 68.40 123 VAL A N 1
ATOM 808 C CA . VAL A 1 108 ? 40.845 58.371 77.935 1.00 62.01 123 VAL A CA 1
ATOM 809 C C . VAL A 1 108 ? 40.526 59.077 79.265 1.00 60.72 123 VAL A C 1
ATOM 810 O O . VAL A 1 108 ? 40.137 58.406 80.236 1.00 60.69 123 VAL A O 1
ATOM 814 N N . LEU A 1 109 ? 40.586 60.404 79.266 1.00 55.20 124 LEU A N 1
ATOM 815 C CA . LEU A 1 109 ? 40.401 61.179 80.498 1.00 62.00 124 LEU A CA 1
ATOM 816 C C . LEU A 1 109 ? 38.973 61.022 80.991 1.00 61.91 124 LEU A C 1
ATOM 817 O O . LEU A 1 109 ? 38.831 60.886 82.213 1.00 60.96 124 LEU A O 1
ATOM 822 N N . LYS A 1 110 ? 37.969 61.048 80.099 1.00 67.51 125 LYS A N 1
ATOM 823 C CA . LYS A 1 110 ? 36.538 60.886 80.525 1.00 59.14 125 LYS A CA 1
ATOM 824 C C . LYS A 1 110 ? 36.316 59.456 81.076 1.00 54.56 125 LYS A C 1
ATOM 825 O O . LYS A 1 110 ? 35.609 59.259 82.065 1.00 62.82 125 LYS A O 1
ATOM 831 N N . SER A 1 111 ? 37.047 58.487 80.536 1.00 61.59 126 SER A N 1
ATOM 832 C CA . SER A 1 111 ? 36.957 57.109 81.058 1.00 53.91 126 SER A CA 1
ATOM 833 C C . SER A 1 111 ? 37.526 57.065 82.477 1.00 57.02 126 SER A C 1
ATOM 834 O O . SER A 1 111 ? 36.977 56.361 83.332 1.00 66.14 126 SER A O 1
ATOM 837 N N . VAL A 1 112 ? 38.602 57.791 82.719 1.00 58.58 127 VAL A N 1
ATOM 838 C CA . VAL A 1 112 ? 39.257 57.759 84.061 1.00 54.63 127 VAL A CA 1
ATOM 839 C C . VAL A 1 112 ? 38.246 58.260 85.094 1.00 56.04 127 VAL A C 1
ATOM 840 O O . VAL A 1 112 ? 38.047 57.559 86.156 1.00 60.69 127 VAL A O 1
ATOM 844 N N . SER A 1 113 ? 37.659 59.428 84.839 1.00 62.67 128 SER A N 1
ATOM 845 C CA . SER A 1 113 ? 36.677 60.016 85.781 1.00 66.71 128 SER A CA 1
ATOM 846 C C . SER A 1 113 ? 35.562 58.995 86.004 1.00 63.22 128 SER A C 1
ATOM 847 O O . SER A 1 113 ? 35.159 58.780 87.162 1.00 68.37 128 SER A O 1
ATOM 850 N N . MET A 1 114 ? 35.106 58.372 84.921 1.00 64.75 129 MET A N 1
ATOM 851 C CA . MET A 1 114 ?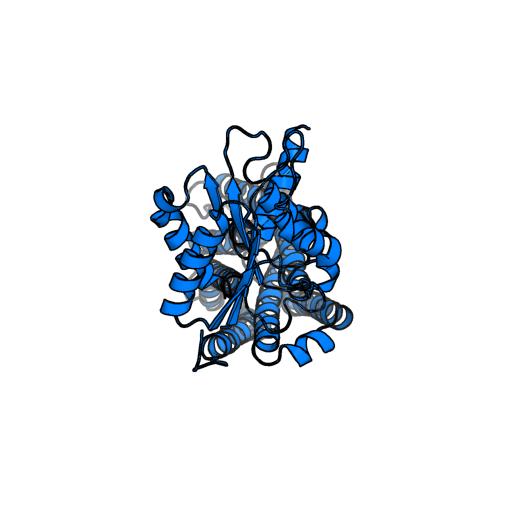 33.943 57.446 85.022 1.00 67.73 129 MET A CA 1
ATOM 852 C C . MET A 1 114 ? 34.329 56.262 85.904 1.00 59.64 129 MET A C 1
ATOM 853 O O . MET A 1 114 ? 33.543 55.840 86.757 1.00 66.41 129 MET A O 1
ATOM 858 N N . TRP A 1 115 ? 35.546 55.746 85.740 1.00 64.35 130 TRP A N 1
ATOM 859 C CA . TRP A 1 115 ? 35.943 54.578 86.574 1.00 63.44 130 TRP A CA 1
ATOM 860 C C . TRP A 1 115 ? 36.242 55.020 88.009 1.00 63.86 130 TRP A C 1
ATOM 861 O O . TRP A 1 115 ? 36.066 54.196 88.871 1.00 63.45 130 TRP A O 1
ATOM 872 N N . CYS A 1 116 ? 36.678 56.274 88.235 1.00 60.62 131 CYS A N 1
ATOM 873 C CA . CYS A 1 116 ? 36.835 56.768 89.637 1.00 62.99 131 CYS A CA 1
ATOM 874 C C . CYS A 1 116 ? 35.480 56.794 90.378 1.00 66.57 131 CYS A C 1
ATOM 875 O O . CYS A 1 116 ? 35.409 56.414 91.568 1.00 67.53 131 CYS A O 1
ATOM 878 N N . LEU A 1 117 ? 34.422 57.222 89.710 1.00 60.26 132 LEU A N 1
ATOM 879 C CA . LEU A 1 117 ? 33.093 57.214 90.368 1.00 67.84 132 LEU A CA 1
ATOM 880 C C . LEU A 1 117 ? 32.629 55.790 90.646 1.00 53.03 132 LEU A C 1
ATOM 881 O O . LEU A 1 117 ? 32.048 55.578 91.723 1.00 64.69 132 LEU A O 1
ATOM 886 N N . ALA A 1 118 ? 32.903 54.854 89.757 1.00 65.42 133 ALA A N 1
ATOM 887 C CA . ALA A 1 118 ? 32.492 53.457 90.042 1.00 64.98 133 ALA A CA 1
ATOM 888 C C . ALA A 1 118 ? 33.243 52.929 91.270 1.00 69.68 133 ALA A C 1
ATOM 889 O O . ALA A 1 118 ? 32.612 52.253 92.100 1.00 71.16 133 ALA A O 1
ATOM 891 N N . CYS A 1 119 ? 34.526 53.277 91.404 1.00 61.89 134 CYS A N 1
ATOM 892 C CA . CYS A 1 119 ? 35.327 52.787 92.558 1.00 62.53 134 CYS A CA 1
ATOM 893 C C . CYS A 1 119 ? 34.884 53.485 93.855 1.00 60.61 134 CYS A C 1
ATOM 894 O O . CYS A 1 119 ? 34.967 52.843 94.897 1.00 70.88 134 CYS A O 1
ATOM 897 N N . ILE A 1 120 ? 34.509 54.768 93.806 1.00 68.81 135 ILE A N 1
ATOM 898 C CA . ILE A 1 120 ? 33.994 55.500 94.994 1.00 73.84 135 ILE A CA 1
ATOM 899 C C . ILE A 1 120 ? 32.725 54.794 95.531 1.00 59.43 135 ILE A C 1
ATOM 900 O O . ILE A 1 120 ? 32.580 54.638 96.742 1.00 66.80 135 ILE A O 1
ATOM 905 N N . SER A 1 121 ? 31.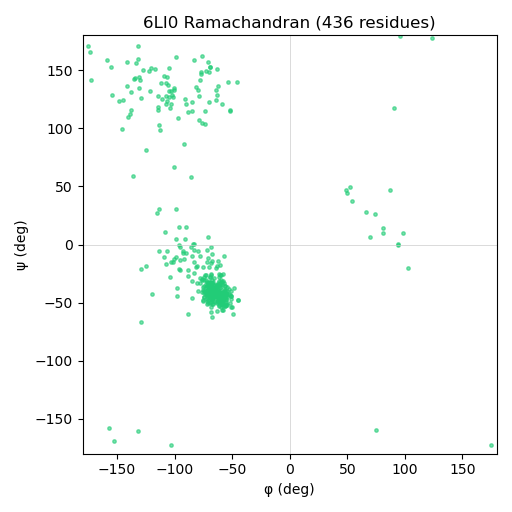842 54.361 94.654 1.00 59.15 136 SER A N 1
ATOM 906 C CA . SER A 1 121 ? 30.573 53.708 95.066 1.00 56.04 136 SER A CA 1
ATOM 9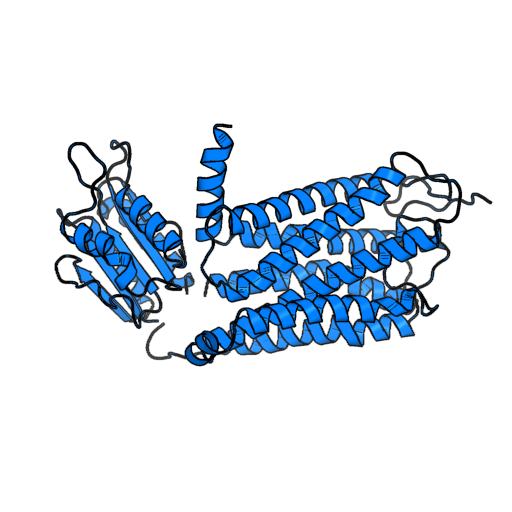07 C C . SER A 1 121 ? 30.907 52.384 95.800 1.00 70.91 136 SER A C 1
ATOM 908 O O . SER A 1 121 ? 30.386 52.140 96.881 1.00 65.25 136 SER A O 1
ATOM 911 N N . VAL A 1 122 ? 31.857 51.615 95.282 1.00 62.34 137 VAL A N 1
ATOM 912 C CA . VAL A 1 122 ? 32.281 50.338 95.925 1.00 67.04 137 VAL A CA 1
ATOM 913 C C . VAL A 1 122 ? 33.023 50.651 97.233 1.00 67.57 137 VAL A C 1
ATOM 914 O O . VAL A 1 122 ? 32.759 50.028 98.236 1.00 73.41 137 VAL A O 1
ATOM 918 N N . ASP A 1 123 ? 33.916 51.625 97.220 1.00 69.57 138 ASP A N 1
ATOM 919 C CA . ASP A 1 123 ? 34.585 52.099 98.464 1.00 67.13 138 ASP A CA 1
ATOM 920 C C . ASP A 1 123 ? 33.555 52.409 99.555 1.00 71.77 138 ASP A C 1
ATOM 921 O O . ASP A 1 123 ? 33.801 52.012 100.695 1.00 67.02 138 ASP A O 1
ATOM 926 N N . ARG A 1 124 ? 32.478 53.141 99.214 1.00 62.30 139 ARG A N 1
ATOM 927 C CA . ARG A 1 124 ? 31.446 53.518 100.206 1.00 69.41 139 ARG A CA 1
ATOM 928 C C . ARG A 1 124 ? 30.631 52.285 100.634 1.00 65.45 139 ARG A C 1
ATOM 929 O O . ARG A 1 124 ? 30.318 52.202 101.824 1.00 69.17 139 ARG A O 1
ATOM 937 N N . TYR A 1 125 ? 30.319 51.381 99.695 1.00 59.21 140 TYR A N 1
ATOM 938 C CA . TYR A 1 125 ? 29.636 50.125 100.034 1.00 65.75 140 TYR A CA 1
ATOM 939 C C . TYR A 1 125 ? 30.430 49.349 101.104 1.00 71.62 140 TYR A C 1
ATOM 940 O O . TYR A 1 125 ? 29.807 48.875 102.075 1.00 68.11 140 TYR A O 1
ATOM 949 N N . LEU A 1 126 ? 31.755 49.256 100.963 1.00 67.05 141 LEU A N 1
ATOM 950 C CA . LEU A 1 126 ? 32.613 48.548 101.946 1.00 67.37 141 LEU A CA 1
ATOM 951 C C . LEU A 1 126 ? 32.679 49.311 103.279 1.00 67.10 141 LEU A C 1
ATOM 952 O O . LEU A 1 126 ? 32.619 48.664 104.327 1.00 72.08 141 LEU A O 1
ATOM 957 N N . ALA A 1 127 ? 32.786 50.637 103.245 1.00 63.33 142 ALA A N 1
ATOM 958 C CA . ALA A 1 127 ? 32.910 51.420 104.499 1.00 58.59 142 ALA A CA 1
ATOM 959 C C . ALA A 1 127 ? 31.629 51.299 105.316 1.00 58.81 142 ALA A C 1
ATOM 960 O O . ALA A 1 127 ? 31.721 51.433 106.503 1.00 70.81 142 ALA A O 1
ATOM 962 N N . ILE A 1 128 ? 30.481 51.097 104.659 1.00 64.38 143 ILE A N 1
ATOM 963 C CA . ILE A 1 128 ? 29.169 51.100 105.347 1.00 62.91 143 ILE A CA 1
ATOM 964 C C . ILE A 1 128 ? 28.926 49.690 105.922 1.00 67.36 143 ILE A C 1
ATOM 965 O O . ILE A 1 128 ? 28.471 49.585 107.065 1.00 71.28 143 ILE A O 1
ATOM 970 N N . THR A 1 129 ? 29.174 48.646 105.130 1.00 69.02 144 THR A N 1
ATOM 971 C CA . THR A 1 129 ? 28.734 47.274 105.486 1.00 73.42 144 THR A CA 1
ATOM 972 C C . THR A 1 129 ? 29.800 46.668 106.392 1.00 72.48 144 THR A C 1
ATOM 973 O O . THR A 1 129 ? 29.435 45.875 107.255 1.00 75.49 144 THR A O 1
ATOM 977 N N . LYS A 1 130 ? 31.064 47.051 106.190 1.00 71.52 145 LYS A N 1
ATOM 978 C CA . LYS A 1 130 ? 32.200 46.378 106.878 1.00 61.65 145 LYS A CA 1
ATOM 979 C C . LYS A 1 130 ? 33.165 47.433 107.388 1.00 56.41 145 LYS A C 1
ATOM 980 O O . LYS A 1 130 ? 34.353 47.364 107.077 1.00 64.04 145 LYS A O 1
ATOM 986 N N . PRO A 1 131 ? 32.755 48.387 108.256 1.00 60.25 146 PRO A N 1
ATOM 987 C CA . PRO A 1 131 ? 33.683 49.441 108.670 1.00 63.26 146 PRO A CA 1
ATOM 988 C C . PRO A 1 131 ? 34.987 48.948 109.310 1.00 69.95 146 PRO A C 1
ATOM 989 O O . PRO A 1 131 ? 35.942 49.611 109.091 1.00 86.01 146 PRO A O 1
ATOM 993 N N . LEU A 1 132 ? 35.007 47.825 110.054 1.00 79.58 147 LEU A N 1
ATOM 994 C CA . LEU A 1 132 ? 36.313 47.373 110.629 1.00 73.10 147 LEU A CA 1
ATOM 995 C C . LEU A 1 132 ? 37.199 46.747 109.532 1.00 75.40 147 LEU A C 1
ATOM 996 O O . LEU A 1 132 ? 38.371 47.101 109.472 1.00 80.56 147 LEU A O 1
ATOM 1001 N N . SER A 1 133 ? 36.671 45.846 108.700 1.00 76.63 148 SER A N 1
ATOM 1002 C CA . SER A 1 133 ? 37.440 45.305 107.548 1.00 87.69 148 SER A CA 1
ATOM 1003 C C . SER A 1 133 ? 37.956 46.463 106.670 1.00 91.65 148 SER A C 1
ATOM 1004 O O . SER A 1 133 ? 39.055 46.394 106.171 1.00 85.06 148 SER A O 1
ATOM 1007 N N . TYR A 1 134 ? 37.144 47.492 106.465 1.00 92.41 149 TYR A N 1
ATOM 1008 C CA . TYR A 1 134 ? 37.500 48.605 105.557 1.00 87.24 149 TYR A CA 1
ATOM 1009 C C . TYR A 1 134 ? 38.803 49.238 106.032 1.00 94.00 149 TYR A C 1
ATOM 1010 O O . TYR A 1 134 ? 39.769 49.365 105.231 1.00 72.65 149 TYR A O 1
ATOM 1019 N N . ASN A 1 135 ? 38.775 49.670 107.294 1.00 85.65 150 ASN A N 1
ATOM 1020 C CA . ASN A 1 135 ? 39.924 50.305 107.978 1.00 102.73 150 ASN A CA 1
ATOM 1021 C C . ASN A 1 135 ? 41.193 49.504 107.692 1.00 87.44 150 ASN A C 1
ATOM 1022 O O . ASN A 1 135 ? 42.191 50.145 107.394 1.00 94.44 150 ASN A O 1
ATOM 1027 N N . GLN A 1 136 ? 41.151 48.169 107.841 1.00 95.38 151 GLN A N 1
ATOM 1028 C CA . GLN A 1 136 ? 42.386 47.327 107.845 1.00 106.99 151 GLN A CA 1
ATOM 1029 C C . GLN A 1 136 ? 42.721 46.829 106.425 1.00 78.45 151 GLN A C 1
ATOM 1030 O O . GLN A 1 136 ? 43.837 46.337 106.250 1.00 103.19 151 GLN A O 1
ATOM 1036 N N . LEU A 1 137 ? 41.838 46.945 105.437 1.00 90.80 152 LEU A N 1
ATOM 1037 C CA . LEU A 1 137 ? 42.117 46.299 104.113 1.00 93.47 152 LEU A CA 1
ATOM 1038 C C . LEU A 1 137 ? 42.050 47.286 102.919 1.00 113.56 152 LEU A C 1
ATOM 1039 O O . LEU A 1 137 ? 42.597 46.936 101.871 1.00 103.30 152 LEU A O 1
ATOM 1044 N N . VAL A 1 138 ? 41.424 48.463 103.021 1.00 89.42 153 VAL A N 1
ATOM 1045 C CA . VAL A 1 138 ? 41.499 49.447 101.886 1.00 89.11 153 VAL A CA 1
ATOM 1046 C C . VAL A 1 138 ? 42.697 50.364 102.168 1.00 81.66 153 VAL A C 1
ATOM 1047 O O . VAL A 1 138 ? 42.496 51.394 102.793 1.00 87.96 153 VAL A O 1
ATOM 1051 N N . THR A 1 139 ? 43.904 49.953 101.745 1.00 80.69 154 THR A N 1
ATOM 1052 C CA . THR A 1 139 ? 45.190 50.624 102.058 1.00 82.10 154 THR A CA 1
ATOM 1053 C C . THR A 1 139 ? 45.649 51.526 100.909 1.00 87.09 154 THR A C 1
ATOM 1054 O O . THR A 1 139 ? 45.230 51.374 99.770 1.00 83.81 154 THR A O 1
ATOM 1058 N N . PRO A 1 140 ? 46.569 52.478 101.160 1.00 86.43 155 PRO A N 1
ATOM 1059 C CA . PRO A 1 140 ? 47.156 53.281 100.087 1.00 93.61 155 PRO A CA 1
ATOM 1060 C C . PRO A 1 140 ? 47.758 52.457 98.932 1.00 87.75 155 PRO A C 1
ATOM 1061 O O . PRO A 1 140 ? 47.597 52.837 97.772 1.00 81.13 155 PRO A O 1
ATOM 1065 N N . CYS A 1 141 ? 48.396 51.335 99.250 1.00 70.50 156 CYS A N 1
ATOM 1066 C CA . CYS A 1 141 ? 49.061 50.528 98.196 1.00 83.96 156 CYS A CA 1
ATOM 1067 C C . CYS A 1 141 ? 47.983 49.985 97.255 1.00 72.03 156 CYS A C 1
ATOM 1068 O O . CYS A 1 141 ? 48.174 50.002 96.029 1.00 77.07 156 CYS A O 1
ATOM 1071 N N . ARG A 1 142 ? 46.894 49.480 97.820 1.00 84.89 157 ARG A N 1
ATOM 1072 C CA . ARG A 1 142 ? 45.821 48.892 96.988 1.00 75.41 157 ARG A CA 1
ATOM 1073 C C . ARG A 1 142 ? 45.127 50.014 96.214 1.00 74.19 157 ARG A C 1
ATOM 1074 O O . ARG A 1 142 ? 44.759 49.763 95.063 1.00 69.57 157 ARG A O 1
ATOM 1082 N N . LEU A 1 143 ? 45.025 51.216 96.810 1.00 76.22 158 LEU A N 1
ATOM 1083 C CA . LEU A 1 143 ? 44.385 52.394 96.151 1.00 67.79 158 LEU A CA 1
ATOM 1084 C C . LEU A 1 143 ? 45.229 52.851 94.955 1.00 73.62 158 LEU A C 1
ATOM 1085 O O . LEU A 1 143 ? 44.643 53.182 93.930 1.00 70.60 158 LEU A O 1
ATOM 1090 N N . ARG A 1 144 ? 46.558 52.773 95.061 1.00 74.17 159 ARG A N 1
ATOM 1091 C CA . ARG A 1 144 ? 47.435 53.163 93.927 1.00 79.32 159 ARG A CA 1
ATOM 1092 C C . ARG A 1 144 ? 47.294 52.141 92.797 1.00 64.20 159 ARG A C 1
ATOM 1093 O O . ARG A 1 144 ? 47.353 52.539 91.592 1.00 65.64 159 ARG A O 1
ATOM 1101 N N . ILE A 1 145 ? 47.156 50.863 93.146 1.00 72.37 160 ILE A N 1
ATOM 1102 C CA . ILE A 1 145 ? 47.078 49.814 92.078 1.00 73.52 160 ILE A CA 1
ATOM 1103 C C . ILE A 1 145 ? 45.761 50.024 91.325 1.00 67.19 160 ILE A C 1
ATOM 1104 O O . ILE A 1 145 ? 45.739 50.040 90.071 1.00 74.91 160 ILE A O 1
ATOM 1109 N N . CYS A 1 146 ? 44.710 50.290 92.078 1.00 69.81 161 CYS A N 1
ATOM 1110 C CA . CYS A 1 146 ? 43.400 50.558 91.456 1.00 72.70 161 CYS A CA 1
ATOM 1111 C C . CYS A 1 146 ? 43.520 51.754 90.484 1.00 78.03 161 CYS A C 1
ATOM 1112 O O . CYS A 1 146 ? 43.072 51.638 89.330 1.00 68.34 161 CYS A O 1
ATOM 1115 N N . ILE A 1 147 ? 44.134 52.863 90.908 1.00 63.69 162 ILE A N 1
ATOM 1116 C CA . ILE A 1 147 ? 44.237 54.048 90.015 1.00 81.14 162 ILE A CA 1
ATOM 1117 C C . ILE A 1 147 ? 45.121 53.725 88.788 1.00 72.34 162 ILE A C 1
ATOM 1118 O O . ILE A 1 147 ? 44.744 54.125 87.670 1.00 73.85 162 ILE A O 1
ATOM 1123 N N . ILE A 1 148 ? 46.215 52.973 88.951 1.00 76.22 163 ILE A N 1
ATOM 1124 C CA . ILE A 1 148 ? 47.112 52.607 87.810 1.00 64.31 163 ILE A CA 1
ATOM 1125 C C . ILE A 1 148 ? 46.291 51.804 86.807 1.00 67.54 163 ILE A C 1
ATOM 1126 O O . ILE A 1 148 ? 46.385 52.104 85.556 1.00 64.28 163 ILE A O 1
ATOM 1131 N N . LEU A 1 149 ? 45.469 50.872 87.303 1.00 72.32 164 LEU A N 1
ATOM 1132 C CA . LEU A 1 149 ? 44.665 50.001 86.388 1.00 74.35 164 LEU A CA 1
ATOM 1133 C C . LEU A 1 149 ? 43.600 50.808 85.633 1.00 70.25 164 LEU A C 1
ATOM 1134 O O . LEU A 1 149 ? 43.318 50.427 84.477 1.00 70.25 164 LEU A O 1
ATOM 1139 N N . ILE A 1 150 ? 43.069 51.884 86.233 1.00 66.26 165 ILE A N 1
ATOM 1140 C CA . ILE A 1 150 ? 42.034 52.761 85.604 1.00 70.78 165 ILE A CA 1
ATOM 1141 C C . ILE A 1 150 ? 42.682 53.498 84.408 1.00 59.37 165 ILE A C 1
ATOM 1142 O O . ILE A 1 150 ? 42.128 53.458 83.335 1.00 63.52 165 ILE A O 1
ATOM 1147 N N . TRP A 1 151 ? 43.857 54.081 84.602 1.00 61.22 166 TRP A N 1
ATOM 1148 C CA . TRP A 1 151 ? 44.642 54.737 83.530 1.00 68.36 166 TRP A CA 1
ATOM 1149 C C . TRP A 1 151 ? 44.981 53.723 82.433 1.00 68.06 166 TRP A C 1
ATOM 1150 O O . TRP A 1 151 ? 44.612 53.965 81.263 1.00 70.77 166 TRP A O 1
ATOM 1161 N N . ILE A 1 152 ? 45.590 52.593 82.785 1.00 73.49 167 ILE A N 1
ATOM 1162 C CA . ILE A 1 152 ? 46.038 51.641 81.715 1.00 74.26 167 ILE A CA 1
ATOM 1163 C C . ILE A 1 152 ? 44.797 51.190 80.947 1.00 67.09 167 ILE A C 1
ATOM 1164 O O . ILE A 1 152 ? 44.839 51.222 79.712 1.00 69.26 167 ILE A O 1
ATOM 1169 N N . TYR A 1 153 ? 43.733 50.778 81.649 1.00 74.63 168 TYR A N 1
ATOM 1170 C CA . TYR A 1 153 ? 42.537 50.208 80.965 1.00 73.91 168 TYR A CA 1
ATOM 1171 C C . TYR A 1 153 ? 41.884 51.274 80.068 1.00 77.07 168 TYR A C 1
ATOM 1172 O O . TYR A 1 153 ? 41.332 50.930 79.000 1.00 69.26 168 TYR A O 1
ATOM 1181 N N . SER A 1 154 ? 41.919 52.533 80.505 1.00 75.88 169 SER A N 1
ATOM 1182 C CA . SER A 1 154 ? 41.290 53.641 79.749 1.00 74.11 169 SER A CA 1
ATOM 1183 C C . SER A 1 154 ? 42.071 53.831 78.432 1.00 72.96 169 SER A C 1
ATOM 1184 O O . SER A 1 154 ? 41.426 53.973 77.357 1.00 67.66 169 SER A O 1
ATOM 1187 N N . CYS A 1 155 ? 43.405 53.739 78.505 1.00 68.77 170 CYS A N 1
ATOM 1188 C CA . CYS A 1 155 ? 44.284 53.866 77.311 1.00 64.65 170 CYS A CA 1
ATOM 1189 C C . CYS A 1 155 ? 44.045 52.722 76.327 1.00 66.54 170 CYS A C 1
ATOM 1190 O O . CYS A 1 155 ? 43.960 53.003 75.104 1.00 79.69 170 CYS A O 1
ATOM 1193 N N . LEU A 1 156 ? 43.824 51.520 76.846 1.00 76.94 171 LEU A N 1
ATOM 1194 C CA . LEU A 1 156 ? 43.694 50.294 76.023 1.00 82.64 171 LEU A CA 1
ATOM 1195 C C . LEU A 1 156 ? 42.372 50.280 75.249 1.00 81.26 171 LEU A C 1
ATOM 1196 O O . LEU A 1 156 ? 42.397 49.886 74.060 1.00 88.95 171 LEU A O 1
ATOM 1201 N N . ILE A 1 157 ? 41.262 50.677 75.869 1.00 75.08 172 ILE A N 1
ATOM 1202 C CA . ILE A 1 157 ? 39.955 50.522 75.158 1.00 65.28 172 ILE A CA 1
ATOM 1203 C C . ILE A 1 157 ? 39.857 51.503 73.970 1.00 70.94 172 ILE A C 1
ATOM 1204 O O . ILE A 1 157 ? 39.151 51.188 73.031 1.00 73.81 172 ILE A O 1
ATOM 1209 N N . PHE A 1 158 ? 40.531 52.650 74.010 1.00 74.94 173 PHE A N 1
ATOM 1210 C CA . PHE A 1 158 ? 40.408 53.621 72.893 1.00 69.68 173 PHE A CA 1
ATOM 1211 C C . PHE A 1 158 ? 41.570 53.448 71.902 1.00 75.29 173 PHE A C 1
ATOM 1212 O O . PHE A 1 158 ? 41.618 54.208 70.917 1.00 74.34 173 PHE A O 1
ATOM 1220 N N . LEU A 1 159 ? 42.483 52.513 72.171 1.00 73.37 174 LEU A N 1
ATOM 1221 C CA . LEU A 1 159 ? 43.663 52.227 71.308 1.00 77.85 174 LEU A CA 1
ATOM 1222 C C . LEU A 1 159 ? 43.241 51.868 69.875 1.00 72.33 174 LEU A C 1
ATOM 1223 O O . LEU A 1 159 ? 43.880 52.332 68.936 1.00 70.73 174 LEU A O 1
ATOM 1228 N N . PRO A 1 160 ? 42.150 51.107 69.634 1.00 68.08 175 PRO A N 1
ATOM 1229 C CA . PRO A 1 160 ? 41.749 50.749 68.274 1.00 69.40 175 PRO A CA 1
ATOM 1230 C C . PRO A 1 160 ? 41.482 51.921 67.334 1.00 85.37 175 PRO A C 1
ATOM 1231 O O . PRO A 1 160 ? 41.626 51.761 66.147 1.00 86.13 175 PRO A O 1
ATOM 1235 N N . SER A 1 161 ? 41.124 53.075 67.885 1.00 69.74 176 SER A N 1
ATOM 1236 C CA . SER A 1 161 ? 40.887 54.247 66.996 1.00 87.12 176 SER A CA 1
ATOM 1237 C C . SER A 1 161 ? 42.123 54.568 66.153 1.00 80.55 176 SER A C 1
ATOM 1238 O O . SER A 1 161 ? 42.021 55.428 65.278 1.00 97.56 176 SER A O 1
ATOM 1241 N N . PHE A 1 162 ? 43.258 53.935 66.451 1.00 73.55 177 PHE A N 1
ATOM 1242 C CA . PHE A 1 162 ? 44.497 54.208 65.682 1.00 72.08 177 PHE A CA 1
ATOM 1243 C C . PHE A 1 162 ? 44.708 53.084 64.664 1.00 102.62 177 PHE A C 1
ATOM 1244 O O . PHE A 1 162 ? 45.550 53.266 63.771 1.00 87.68 177 PHE A O 1
ATOM 1252 N N . PHE A 1 163 ? 43.953 51.991 64.801 1.00 77.71 178 PHE A N 1
ATOM 1253 C CA . PHE A 1 163 ? 44.114 50.762 63.994 1.00 72.63 178 PHE A CA 1
ATOM 1254 C C . PHE A 1 163 ? 42.899 50.515 63.073 1.00 75.64 178 PHE A C 1
ATOM 1255 O O . PHE A 1 163 ? 42.589 49.338 62.773 1.00 77.12 178 PHE A O 1
ATOM 1263 N N . GLY A 1 164 ? 42.228 51.578 62.620 1.00 83.61 179 GLY A N 1
ATOM 1264 C CA . GLY A 1 164 ? 41.217 51.450 61.543 1.00 81.63 179 GLY A CA 1
ATOM 1265 C C . GLY A 1 164 ? 39.842 50.977 61.989 1.00 86.29 179 GLY A C 1
ATOM 1266 O O . GLY A 1 164 ? 39.041 50.651 61.112 1.00 83.39 179 GLY A O 1
ATOM 1267 N N . TRP A 1 165 ? 39.532 50.981 63.288 1.00 87.20 180 TRP A N 1
ATOM 1268 C CA . TRP A 1 165 ? 38.202 50.491 63.730 1.00 80.35 180 TRP A CA 1
ATOM 1269 C C . TRP A 1 165 ? 37.121 51.578 63.609 1.00 72.07 180 TRP A C 1
ATOM 1270 O O . TRP A 1 165 ? 35.948 51.240 63.746 1.00 87.87 180 TRP A O 1
ATOM 1281 N N . GLY A 1 166 ? 37.513 52.838 63.452 1.00 74.97 181 GLY A N 1
ATOM 1282 C CA . GLY A 1 166 ? 36.528 53.923 63.347 1.00 73.20 181 GLY A CA 1
ATOM 1283 C C . GLY A 1 166 ? 36.728 55.003 64.391 1.00 86.20 181 GLY A C 1
ATOM 1284 O O . GLY A 1 166 ? 37.638 54.893 65.231 1.00 88.60 181 GLY A O 1
ATOM 1285 N N . LYS A 1 167 ? 35.890 56.034 64.321 1.00 77.45 182 LYS A N 1
ATOM 1286 C CA . LYS A 1 167 ? 35.974 57.205 65.222 1.00 80.26 182 LYS A CA 1
ATOM 1287 C C . LYS A 1 167 ? 35.361 56.867 66.594 1.00 67.16 182 LYS A C 1
ATOM 1288 O O . LYS A 1 167 ? 34.244 56.352 66.686 1.00 82.50 182 LYS A O 1
ATOM 1294 N N . PRO A 1 168 ? 36.099 57.105 67.700 1.00 72.81 183 PRO A N 1
ATOM 1295 C CA . PRO A 1 168 ? 35.650 56.750 69.050 1.00 92.35 183 PRO A CA 1
ATOM 1296 C C . PRO A 1 168 ? 34.765 57.802 69.752 1.00 70.96 183 PRO A C 1
ATOM 1297 O O . PRO A 1 168 ? 34.333 57.569 70.830 1.00 83.04 183 PRO A O 1
ATOM 1301 N N . GLY A 1 169 ? 34.538 58.930 69.096 1.00 73.38 184 GLY A N 1
ATOM 1302 C CA . GLY A 1 169 ? 33.764 60.027 69.687 1.00 82.23 184 GLY A CA 1
ATOM 1303 C C . GLY A 1 169 ? 33.767 61.234 68.770 1.00 66.03 184 GLY A C 1
ATOM 1304 O O . GLY A 1 169 ? 34.309 61.122 67.664 1.00 82.08 184 GLY A O 1
ATOM 1305 N N . TYR A 1 170 ? 33.240 62.362 69.235 1.00 60.44 185 TYR A N 1
ATOM 1306 C CA . TYR A 1 170 ? 33.042 63.549 68.370 1.00 62.76 185 TYR A CA 1
ATOM 1307 C C . TYR A 1 170 ? 33.980 64.632 68.876 1.00 55.81 185 TYR A C 1
ATOM 1308 O O . TYR A 1 170 ? 34.003 65.692 68.278 1.00 67.92 185 TYR A O 1
ATOM 1317 N N . HIS A 1 171 ? 34.673 64.380 69.993 1.00 54.83 186 HIS A N 1
ATOM 1318 C CA . HIS A 1 171 ? 35.575 65.427 70.569 1.00 64.00 186 HIS A CA 1
ATOM 1319 C C . HIS A 1 171 ? 36.506 66.068 69.532 1.00 52.39 186 HIS A C 1
ATOM 1320 O O . HIS A 1 171 ? 36.770 67.318 69.673 1.00 65.43 186 HIS A O 1
ATOM 1327 N N . GLY A 1 172 ? 37.014 65.288 68.574 1.00 63.58 187 GLY A N 1
ATOM 1328 C CA . GLY A 1 172 ? 37.988 65.816 67.579 1.00 66.29 187 GLY A CA 1
ATOM 1329 C C . GLY A 1 172 ? 37.312 66.500 66.399 1.00 81.22 187 GLY A C 1
ATOM 1330 O O . GLY A 1 172 ? 38.013 66.994 65.480 1.00 61.44 187 GLY A O 1
ATOM 1331 N N . ASP A 1 173 ? 35.983 66.550 66.416 1.00 64.75 188 ASP A N 1
ATOM 1332 C CA . ASP A 1 173 ? 35.215 67.111 65.274 1.00 58.67 188 ASP A CA 1
ATOM 1333 C C . ASP A 1 173 ? 35.403 68.644 65.265 1.00 61.99 188 ASP A C 1
ATOM 1334 O O . ASP A 1 173 ? 34.970 69.264 64.290 1.00 66.57 188 ASP A O 1
ATOM 1339 N N . ILE A 1 174 ? 36.090 69.238 66.255 1.00 56.13 189 ILE A N 1
ATOM 1340 C CA . ILE A 1 174 ? 36.548 70.647 66.034 1.00 65.76 189 ILE A CA 1
ATOM 1341 C C . ILE A 1 174 ? 37.524 70.696 64.833 1.00 73.18 189 ILE A C 1
ATOM 1342 O O . ILE A 1 174 ? 37.809 71.769 64.337 1.00 77.63 189 ILE A O 1
ATOM 1347 N N . PHE A 1 175 ? 38.026 69.555 64.377 1.00 65.28 190 PHE A N 1
ATOM 1348 C CA . PHE A 1 175 ? 38.930 69.523 63.189 1.00 67.53 190 PHE A CA 1
ATOM 1349 C C . PHE A 1 175 ? 38.147 68.988 62.004 1.00 61.76 190 PHE A C 1
ATOM 1350 O O . PHE A 1 175 ? 37.527 67.897 62.117 1.00 76.28 190 PHE A O 1
ATOM 1358 N N . GLU A 1 176 ? 38.175 69.755 60.919 1.00 58.67 191 GLU A N 1
ATOM 1359 C CA . GLU A 1 176 ? 37.355 69.569 59.696 1.00 66.12 191 GLU A CA 1
ATOM 1360 C C . GLU A 1 176 ? 37.477 68.120 59.211 1.00 71.96 191 GLU A C 1
ATOM 1361 O O . GLU A 1 176 ? 36.421 67.534 58.838 1.00 73.98 191 GLU A O 1
ATOM 1367 N N . TRP A 1 177 ? 38.665 67.526 59.261 1.00 68.97 192 TRP A N 1
ATOM 1368 C CA . TRP A 1 177 ? 38.836 66.169 58.662 1.00 67.77 192 TRP A CA 1
ATOM 1369 C C . TRP A 1 177 ? 38.056 65.178 59.527 1.00 69.83 192 TRP A C 1
ATOM 1370 O O . TRP A 1 177 ? 37.371 64.287 58.941 1.00 72.42 192 TRP A O 1
ATOM 1381 N N . CYS A 1 178 ? 38.162 65.318 60.864 1.00 67.47 193 CYS A N 1
ATOM 1382 C CA . CYS A 1 178 ? 37.437 64.402 61.792 1.00 74.18 193 CYS A CA 1
ATOM 1383 C C . CYS A 1 178 ? 35.910 64.526 61.598 1.00 65.78 193 CYS A C 1
ATOM 1384 O O . CYS A 1 178 ? 35.230 63.481 61.531 1.00 74.61 193 CYS A O 1
ATOM 1387 N N . ALA A 1 179 ? 35.407 65.750 61.495 1.00 62.98 194 ALA A N 1
ATOM 1388 C CA . ALA A 1 179 ? 33.955 65.997 61.328 1.00 68.75 194 ALA A CA 1
ATOM 1389 C C . ALA A 1 179 ? 33.454 65.421 60.000 1.00 72.80 194 ALA A C 1
ATOM 1390 O O . ALA A 1 179 ? 32.445 64.717 60.005 1.00 68.84 194 ALA A O 1
ATOM 1392 N N . THR A 1 180 ? 34.185 65.621 58.907 1.00 77.94 195 THR A N 1
ATOM 1393 C CA . THR A 1 180 ? 33.670 65.216 57.564 1.00 74.89 195 THR A CA 1
ATOM 1394 C C . THR A 1 180 ? 34.214 63.861 57.104 1.00 78.95 195 THR A C 1
ATOM 1395 O O . THR A 1 180 ? 33.467 63.134 56.471 1.00 75.89 195 THR A O 1
ATOM 1399 N N . SER A 1 181 ? 35.473 63.533 57.374 1.00 73.45 196 SER A N 1
ATOM 1400 C CA . SER A 1 181 ? 36.040 62.351 56.677 1.00 78.31 196 SER A CA 1
ATOM 1401 C C . SER A 1 181 ? 36.192 61.164 57.622 1.00 88.79 196 SER A C 1
ATOM 1402 O O . SER A 1 181 ? 36.383 60.055 57.115 1.00 104.68 196 SER A O 1
ATOM 1405 N N . TRP A 1 182 ? 36.150 61.371 58.929 1.00 85.06 197 TRP A N 1
ATOM 1406 C CA . TRP A 1 182 ? 36.346 60.191 59.817 1.00 71.22 197 TRP A CA 1
ATOM 1407 C C . TRP A 1 182 ? 34.971 59.723 60.329 1.00 82.66 197 TRP A C 1
ATOM 1408 O O . TRP A 1 182 ? 34.253 60.533 60.881 1.00 82.89 197 TRP A O 1
ATOM 1419 N N . LEU A 1 183 ? 34.659 58.454 60.158 1.00 67.59 198 LEU A N 1
ATOM 1420 C CA . LEU A 1 183 ? 33.329 57.888 60.432 1.00 69.66 198 LEU A CA 1
ATOM 1421 C C . LEU A 1 183 ? 33.375 57.000 61.674 1.00 71.88 198 LEU A C 1
ATOM 1422 O O . LEU A 1 183 ? 34.361 56.327 61.919 1.00 71.88 198 LEU A O 1
ATOM 1427 N N . THR A 1 184 ? 32.288 57.019 62.425 1.00 71.98 199 THR A N 1
ATOM 1428 C CA . THR A 1 184 ? 32.054 56.078 63.518 1.00 65.11 199 THR A CA 1
ATOM 1429 C C . THR A 1 184 ? 31.648 54.734 62.907 1.00 65.55 199 THR A C 1
ATOM 1430 O O . THR A 1 184 ? 31.199 54.720 61.758 1.00 64.81 199 THR A O 1
ATOM 1434 N N . SER A 1 185 ? 31.754 53.682 63.697 1.00 69.86 200 SER A N 1
ATOM 1435 C CA . SER A 1 185 ? 31.410 52.290 63.339 1.00 77.58 200 SER A CA 1
ATOM 1436 C C . SER A 1 185 ? 30.518 51.695 64.432 1.00 67.93 200 SER A C 1
ATOM 1437 O O . SER A 1 185 ? 30.864 51.810 65.622 1.00 75.46 200 SER A O 1
ATOM 1440 N N . ALA A 1 186 ? 29.452 51.011 64.043 1.00 70.06 201 ALA A N 1
ATOM 1441 C CA . ALA A 1 186 ? 28.570 50.331 65.013 1.00 77.63 201 ALA A CA 1
ATOM 1442 C C . ALA A 1 186 ? 29.391 49.317 65.806 1.00 74.90 201 ALA A C 1
ATOM 1443 O O . ALA A 1 186 ? 29.096 49.098 67.008 1.00 80.30 201 ALA A O 1
ATOM 1445 N N . TYR A 1 187 ? 30.407 48.731 65.190 1.00 77.76 202 TYR A N 1
ATOM 1446 C CA . TYR A 1 187 ? 31.162 47.660 65.894 1.00 91.49 202 TYR A CA 1
ATOM 1447 C C . TYR A 1 187 ? 32.056 48.281 66.964 1.00 73.67 202 TYR A C 1
ATOM 1448 O O . TYR A 1 187 ? 32.146 47.696 68.049 1.00 81.53 202 TYR A O 1
ATOM 1457 N N . PHE A 1 188 ? 32.715 49.397 66.653 1.00 71.00 203 PHE A N 1
ATOM 1458 C CA . PHE A 1 188 ? 33.608 50.075 67.636 1.00 75.09 203 PHE A CA 1
ATOM 1459 C C . PHE A 1 188 ? 32.772 50.749 68.751 1.00 73.91 203 PHE A C 1
ATOM 1460 O O . PHE A 1 188 ? 33.170 50.671 69.928 1.00 68.63 203 PHE A O 1
ATOM 1468 N N . THR A 1 189 ? 31.639 51.367 68.396 1.00 66.79 204 THR A N 1
ATOM 1469 C CA . THR A 1 189 ? 30.750 51.978 69.410 1.00 63.87 204 THR A CA 1
ATOM 1470 C C . THR A 1 189 ? 30.259 50.864 70.329 1.00 68.54 204 THR A C 1
ATOM 1471 O O . THR A 1 189 ? 30.344 51.038 71.548 1.00 71.65 204 THR A O 1
ATOM 1475 N N . GLY A 1 190 ? 29.906 49.716 69.751 1.00 71.50 205 GLY A N 1
ATOM 1476 C CA . GLY A 1 190 ? 29.455 48.545 70.531 1.00 68.96 205 GLY A CA 1
ATOM 1477 C C . GLY A 1 190 ? 30.524 48.075 71.492 1.00 77.98 205 GLY A C 1
ATOM 1478 O O . GLY A 1 190 ? 30.205 47.726 72.631 1.00 76.27 205 GLY A O 1
ATOM 1479 N N . PHE A 1 191 ? 31.774 48.138 71.043 1.00 71.10 206 PHE A N 1
ATOM 1480 C CA . PHE A 1 191 ? 32.947 47.719 71.854 1.00 63.15 206 PHE A CA 1
ATOM 1481 C C . PHE A 1 191 ? 33.110 48.695 73.028 1.00 80.07 206 PHE A C 1
ATOM 1482 O O . PHE A 1 191 ? 33.207 48.262 74.198 1.00 70.25 206 PHE A O 1
ATOM 1490 N N . ILE A 1 192 ? 33.126 49.998 72.717 1.00 64.39 207 ILE A N 1
ATOM 1491 C CA . ILE A 1 192 ? 33.241 51.047 73.770 1.00 72.56 207 ILE A CA 1
ATOM 1492 C C . ILE A 1 192 ? 32.095 50.912 74.792 1.00 66.81 207 ILE A C 1
ATOM 1493 O O . ILE A 1 192 ? 32.370 50.993 76.011 1.00 73.08 207 ILE A O 1
ATOM 1498 N N . VAL A 1 193 ? 30.871 50.657 74.333 1.00 67.07 208 VAL A N 1
ATOM 1499 C CA . VAL A 1 193 ? 29.716 50.566 75.264 1.00 65.19 208 VAL A CA 1
ATOM 1500 C C . VAL A 1 193 ? 29.928 49.332 76.135 1.00 83.48 208 VAL A C 1
ATOM 1501 O O . VAL A 1 193 ? 29.730 49.445 77.342 1.00 89.78 208 VAL A O 1
ATOM 1505 N N . CYS A 1 194 ? 30.422 48.237 75.554 1.00 76.72 209 CYS A N 1
ATOM 1506 C CA . CYS A 1 194 ? 30.597 46.975 76.333 1.00 83.95 209 CYS A CA 1
ATOM 1507 C C . CYS A 1 194 ? 31.744 47.105 77.336 1.00 77.49 209 CYS A C 1
ATOM 1508 O O . CYS A 1 194 ? 31.635 46.536 78.398 1.00 79.92 209 CYS A O 1
ATOM 1511 N N . LEU A 1 195 ? 32.842 47.767 76.969 1.00 70.21 210 LEU A N 1
ATOM 1512 C CA . LEU A 1 195 ? 34.039 47.732 77.850 1.00 71.42 210 LEU A CA 1
ATOM 1513 C C . LEU A 1 195 ? 34.051 48.979 78.758 1.00 73.24 210 LEU A C 1
ATOM 1514 O O . LEU A 1 195 ? 34.831 48.963 79.727 1.00 72.04 210 LEU A O 1
ATOM 1519 N N . LEU A 1 196 ? 33.234 50.009 78.481 1.00 64.68 211 LEU A N 1
ATOM 1520 C CA . LEU A 1 196 ? 33.294 51.223 79.355 1.00 66.95 211 LEU A CA 1
ATOM 1521 C C . LEU A 1 196 ? 31.888 51.624 79.827 1.00 74.43 211 LEU A C 1
ATOM 1522 O O . LEU A 1 196 ? 31.645 51.522 81.027 1.00 74.60 211 LEU A O 1
ATOM 1527 N N . TYR A 1 197 ? 31.003 52.072 78.928 1.00 71.00 212 TYR A N 1
ATOM 1528 C CA . TYR A 1 197 ? 29.742 52.749 79.357 1.00 72.19 212 TYR A CA 1
ATOM 1529 C C . TYR A 1 197 ? 28.870 51.798 80.192 1.00 69.65 212 TYR A C 1
ATOM 1530 O O . TYR A 1 197 ? 28.472 52.185 81.284 1.00 82.78 212 TYR A O 1
ATOM 1539 N N . ALA A 1 198 ? 28.623 50.576 79.706 1.00 75.31 213 ALA A N 1
ATOM 1540 C CA . ALA A 1 198 ? 27.681 49.652 80.367 1.00 77.31 213 ALA A CA 1
ATOM 1541 C C . ALA A 1 198 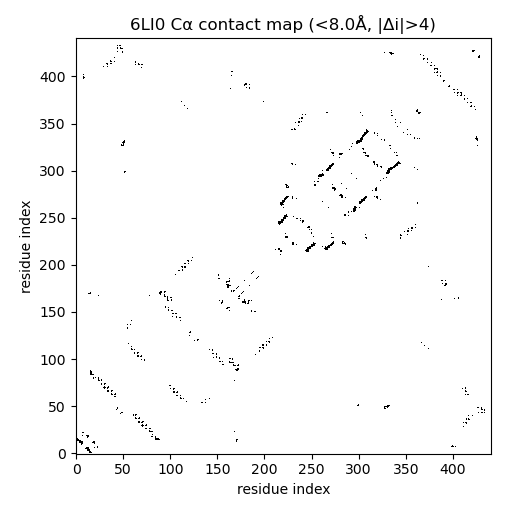? 28.258 49.122 81.686 1.00 83.05 213 ALA A C 1
ATOM 1542 O O . ALA A 1 198 ? 27.589 49.226 82.718 1.00 75.72 213 ALA A O 1
ATOM 1544 N N . PRO A 1 199 ? 29.506 48.596 81.743 1.00 70.11 214 PRO A N 1
ATOM 1545 C CA . PRO A 1 199 ? 30.065 48.123 83.008 1.00 66.83 214 PRO A CA 1
ATOM 1546 C C . PRO A 1 199 ? 30.232 49.197 84.102 1.00 75.88 214 PRO A C 1
ATOM 1547 O O . PRO A 1 199 ? 29.878 48.921 85.258 1.00 74.34 214 PRO A O 1
ATOM 1551 N N . ALA A 1 200 ? 30.718 50.391 83.751 1.00 71.54 215 ALA A N 1
ATOM 1552 C CA . ALA A 1 200 ? 30.907 51.480 84.760 1.00 70.74 215 ALA A CA 1
ATOM 1553 C C . ALA A 1 200 ? 29.567 51.936 85.319 1.00 61.83 215 ALA A C 1
ATOM 1554 O O . ALA A 1 200 ? 29.480 52.101 86.548 1.00 72.64 215 ALA A O 1
ATOM 1556 N N . ALA A 1 201 ? 28.558 52.085 84.457 1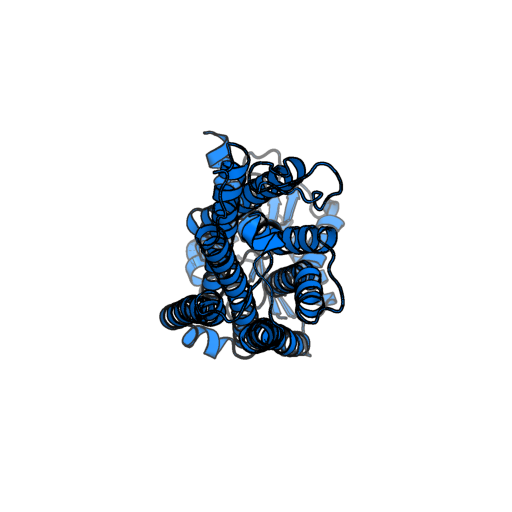.00 65.07 216 ALA A N 1
ATOM 1557 C CA . ALA A 1 201 ? 27.197 52.487 84.873 1.00 65.76 216 ALA A CA 1
ATOM 1558 C C . ALA A 1 201 ? 26.563 51.372 85.710 1.00 65.76 216 ALA A C 1
ATOM 1559 O O . ALA A 1 201 ? 25.890 51.661 86.703 1.00 66.69 216 ALA A O 1
ATOM 1561 N N . PHE A 1 202 ? 26.786 50.132 85.318 1.00 71.55 217 PHE A N 1
ATOM 1562 C CA . PHE A 1 202 ? 26.216 49.015 86.109 1.00 73.29 217 PHE A CA 1
ATOM 1563 C C . PHE A 1 202 ? 26.808 49.003 87.523 1.00 77.34 217 PHE A C 1
ATOM 1564 O O . PHE A 1 202 ? 26.049 48.734 88.471 1.00 71.44 217 PHE A O 1
ATOM 1572 N N . VAL A 1 203 ? 28.120 49.244 87.668 1.00 63.73 218 VAL A N 1
ATOM 1573 C CA . VAL A 1 203 ? 28.727 49.158 89.034 1.00 68.87 218 VAL A CA 1
ATOM 1574 C C . VAL A 1 203 ? 28.103 50.259 89.928 1.00 66.53 218 VAL A C 1
ATOM 1575 O O . VAL A 1 203 ? 27.769 50.007 91.065 1.00 65.91 218 VAL A O 1
ATOM 1579 N N . VAL A 1 204 ? 27.901 51.443 89.401 1.00 62.51 219 VAL A N 1
ATOM 1580 C CA . VAL A 1 204 ? 27.388 52.584 90.201 1.00 69.07 219 VAL A CA 1
ATOM 1581 C C . VAL A 1 204 ? 25.920 52.298 90.555 1.00 70.71 219 VAL A C 1
ATOM 1582 O O . VAL A 1 204 ? 25.501 52.575 91.690 1.00 70.96 219 VAL A O 1
ATOM 1586 N N . CYS A 1 205 ? 25.148 51.810 89.601 1.00 70.90 220 CYS A N 1
ATOM 1587 C CA . CYS A 1 205 ? 23.685 51.637 89.834 1.00 78.92 220 CYS A CA 1
ATOM 1588 C C . CYS A 1 205 ? 23.461 50.509 90.846 1.00 69.45 220 CYS A C 1
ATOM 1589 O O . CYS A 1 205 ? 22.749 50.753 91.808 1.00 82.98 220 CYS A O 1
ATOM 1592 N N . PHE A 1 206 ? 24.091 49.350 90.615 1.00 65.77 221 PHE A N 1
ATOM 1593 C CA . PHE A 1 206 ? 24.014 48.142 91.480 1.00 79.09 221 PHE A CA 1
ATOM 1594 C C . PHE A 1 206 ? 24.484 48.504 92.897 1.00 76.80 221 PHE A C 1
ATOM 1595 O O . PHE A 1 206 ? 23.813 48.173 93.891 1.00 76.31 221 PHE A O 1
ATOM 1603 N N . THR A 1 207 ? 25.562 49.271 92.978 1.00 66.72 222 THR A N 1
ATOM 1604 C CA . THR A 1 207 ? 26.203 49.582 94.282 1.00 59.10 222 THR A CA 1
ATOM 1605 C C . THR A 1 207 ? 25.350 50.580 95.020 1.00 63.57 222 THR A C 1
ATOM 1606 O O . THR A 1 207 ? 25.142 50.372 96.235 1.00 64.98 222 THR A O 1
ATOM 1610 N N . TYR A 1 208 ? 24.878 51.619 94.346 1.00 71.40 223 TYR A N 1
ATOM 1611 C CA . TYR A 1 208 ? 24.093 52.608 95.140 1.00 70.17 223 TYR A CA 1
ATOM 1612 C C . TYR A 1 208 ? 22.716 52.018 95.469 1.00 60.87 223 TYR A C 1
ATOM 1613 O O . TYR A 1 208 ? 22.174 52.362 96.534 1.00 64.55 223 TYR A O 1
ATOM 1622 N N . PHE A 1 209 ? 22.212 51.086 94.654 1.00 67.92 224 PHE A N 1
ATOM 1623 C CA . PHE A 1 209 ? 20.952 50.357 94.997 1.00 66.40 224 PHE A CA 1
ATOM 1624 C C . PHE A 1 209 ? 21.129 49.651 96.351 1.00 70.60 224 PHE A C 1
ATOM 1625 O O . PHE A 1 209 ? 20.361 49.871 97.250 1.00 78.15 224 PHE A O 1
ATOM 1633 N N . HIS A 1 210 ? 22.210 48.891 96.523 1.00 68.64 225 HIS A N 1
ATOM 1634 C CA . HIS A 1 210 ? 22.468 48.229 97.835 1.00 61.42 225 HIS A CA 1
ATOM 1635 C C . HIS A 1 210 ? 22.757 49.229 98.967 1.00 68.41 225 HIS A C 1
ATOM 1636 O O . HIS A 1 210 ? 22.170 49.079 100.072 1.00 78.72 225 HIS A O 1
ATOM 1643 N N . ILE A 1 211 ? 23.574 50.253 98.728 1.00 70.38 226 ILE A N 1
ATOM 1644 C CA . ILE A 1 211 ? 23.820 51.321 99.755 1.00 60.61 226 ILE A CA 1
ATOM 1645 C C . ILE A 1 211 ? 22.485 51.873 100.279 1.00 69.68 226 ILE A C 1
ATOM 1646 O O . ILE A 1 211 ? 22.383 51.989 101.495 1.00 68.23 226 ILE A O 1
ATOM 1651 N N . PHE A 1 212 ? 21.502 52.158 99.401 1.00 66.94 227 PHE A N 1
ATOM 1652 C CA . PHE A 1 212 ? 20.255 52.862 99.817 1.00 69.66 227 PHE A CA 1
ATOM 1653 C C . PHE A 1 212 ? 19.261 51.880 100.490 1.00 75.51 227 PHE A C 1
ATOM 1654 O O . PHE A 1 212 ? 18.195 52.347 100.978 1.00 83.94 227 PHE A O 1
ATOM 1662 N N . LYS A 1 213 ? 19.580 50.576 100.498 1.00 78.85 228 LYS A N 1
ATOM 1663 C CA . LYS A 1 213 ? 18.735 49.515 101.104 1.00 76.55 228 LYS A CA 1
ATOM 1664 C C . LYS A 1 213 ? 19.287 49.180 102.499 1.00 76.89 228 LYS A C 1
ATOM 1665 O O . LYS A 1 213 ? 18.632 48.431 103.256 1.00 79.90 228 LYS A O 1
ATOM 1671 N N . ILE A 1 214 ? 20.474 49.674 102.825 1.00 81.03 229 ILE A N 1
ATOM 1672 C CA . ILE A 1 214 ? 21.142 49.160 104.050 1.00 80.04 229 ILE A CA 1
ATOM 1673 C C . ILE A 1 214 ? 20.531 49.838 105.265 1.00 86.42 229 ILE A C 1
ATOM 1674 O O . ILE A 1 214 ? 20.336 51.014 105.189 1.00 86.34 229 ILE A O 1
ATOM 1679 N N . CYS A 1 215 ? 20.193 49.041 106.285 1.00 81.10 230 CYS A N 1
ATOM 1680 C CA . CYS A 1 215 ? 19.745 49.502 107.620 1.00 84.03 230 CYS A CA 1
ATOM 1681 C C . CYS A 1 215 ? 20.373 48.592 108.692 1.00 90.06 230 CYS A C 1
ATOM 1682 O O . CYS A 1 215 ? 19.987 47.401 108.785 1.00 81.38 230 CYS A O 1
ATOM 1685 N N . ARG A 1 216 ? 21.319 49.151 109.437 1.00 66.00 231 ARG A N 1
ATOM 1686 C CA . ARG A 1 216 ? 22.170 48.507 110.462 1.00 77.21 231 ARG A CA 1
ATOM 1687 C C . ARG A 1 216 ? 21.571 48.708 111.851 1.00 77.02 231 ARG A C 1
ATOM 1688 O O . ARG A 1 216 ? 21.983 47.975 112.742 1.00 76.82 231 ARG A O 1
ATOM 1696 N N . GLN A 1 217 ? 20.714 49.721 112.037 1.00 78.07 232 GLN A N 1
ATOM 1697 C CA . GLN A 1 217 ? 20.147 49.998 113.397 1.00 83.58 232 GLN A CA 1
ATOM 1698 C C . GLN A 1 217 ? 18.650 50.319 113.276 1.00 82.58 232 GLN A C 1
ATOM 1699 O O . GLN A 1 217 ? 18.331 51.319 112.587 1.00 87.20 232 GLN A O 1
ATOM 1705 N N . HIS A 1 218 ? 17.771 49.480 113.857 1.00 83.23 233 HIS A N 1
ATOM 1706 C CA . HIS A 1 218 ? 16.300 49.729 113.799 1.00 86.93 233 HIS A CA 1
ATOM 1707 C C . HIS A 1 218 ? 15.793 50.324 115.114 1.00 77.35 233 HIS A C 1
ATOM 1708 O O . HIS A 1 218 ? 14.695 50.895 115.099 1.00 116.67 233 HIS A O 1
ATOM 1715 N N . THR A 1 219 ? 16.605 50.246 116.174 1.00 88.32 234 THR A N 1
ATOM 1716 C CA . THR A 1 219 ? 16.263 50.689 117.560 1.00 88.58 234 THR A CA 1
ATOM 1717 C C . THR A 1 219 ? 16.485 52.190 117.699 1.00 78.35 234 THR A C 1
ATOM 1718 O O . THR A 1 219 ? 15.868 52.773 118.576 1.00 125.29 234 THR A O 1
ATOM 1722 N N . LYS A 1 220 ? 17.365 52.756 116.871 1.00 98.34 235 LYS A N 1
ATOM 1723 C CA . LYS A 1 220 ? 17.803 54.173 116.980 1.00 85.86 235 LYS A CA 1
ATOM 1724 C C . LYS A 1 220 ? 18.261 54.595 115.594 1.00 78.51 235 LYS A C 1
ATOM 1725 O O . LYS A 1 220 ? 18.601 53.701 114.839 1.00 84.93 235 LYS A O 1
ATOM 1731 N N . GLU A 1 221 ? 18.163 55.893 115.291 1.00 75.26 236 GLU A N 1
ATOM 1732 C CA . GLU A 1 221 ? 18.769 56.504 114.086 1.00 85.03 236 GLU A CA 1
ATOM 1733 C C . GLU A 1 221 ? 20.286 56.265 114.112 1.00 82.22 236 GLU A C 1
ATOM 1734 O O . GLU A 1 221 ? 20.831 55.761 113.125 1.00 89.84 236 GLU A O 1
ATOM 1740 N N . ALA A 1 222 ? 20.920 56.594 115.232 1.00 79.66 1002 ALA A N 1
ATOM 1741 C CA . ALA A 1 222 ? 22.380 56.531 115.430 1.00 76.10 1002 ALA A CA 1
ATOM 1742 C C . ALA A 1 222 ? 22.639 56.890 116.887 1.00 82.47 1002 ALA A C 1
ATOM 1743 O O . ALA A 1 222 ? 21.659 57.293 117.556 1.00 74.16 1002 ALA A O 1
ATOM 1745 N N . LYS A 1 223 ? 23.874 56.728 117.375 1.00 78.10 1003 LYS A N 1
ATOM 1746 C CA . LYS A 1 223 ? 24.143 57.252 118.734 1.00 81.14 1003 LYS A CA 1
ATOM 1747 C C . LYS A 1 223 ? 25.083 58.464 118.670 1.00 80.30 1003 LYS A C 1
ATOM 1748 O O . LYS A 1 223 ? 26.177 58.373 118.020 1.00 84.46 1003 LYS A O 1
ATOM 1754 N N . ALA A 1 224 ? 24.599 59.566 119.267 1.00 78.37 1004 ALA A N 1
ATOM 1755 C CA . ALA A 1 224 ? 25.276 60.880 119.347 1.00 69.86 1004 ALA A CA 1
ATOM 1756 C C . ALA A 1 224 ? 25.814 61.132 120.776 1.00 76.03 1004 ALA A C 1
ATOM 1757 O O . ALA A 1 224 ? 25.107 60.926 121.769 1.00 78.37 1004 ALA A O 1
ATOM 1759 N N . LEU A 1 225 ? 27.024 61.644 120.868 1.00 75.34 1005 LEU A N 1
ATOM 1760 C CA . LEU A 1 225 ? 27.534 62.196 122.144 1.00 74.56 1005 LEU A CA 1
ATOM 1761 C C . LEU A 1 225 ? 27.491 63.733 122.090 1.00 65.68 1005 LEU A C 1
ATOM 1762 O O . LEU A 1 225 ? 27.907 64.315 121.068 1.00 68.55 1005 LEU A O 1
ATOM 1767 N N . ILE A 1 226 ? 26.951 64.353 123.133 1.00 71.99 1006 ILE A N 1
ATOM 1768 C CA . ILE A 1 226 ? 27.002 65.836 123.299 1.00 75.09 1006 ILE A CA 1
ATOM 1769 C C . ILE A 1 226 ? 27.868 66.121 124.536 1.00 74.21 1006 ILE A C 1
ATOM 1770 O O . ILE A 1 226 ? 27.516 65.675 125.635 1.00 74.94 1006 ILE A O 1
ATOM 1775 N N . VAL A 1 227 ? 29.004 66.789 124.320 1.00 72.13 1007 VAL A N 1
ATOM 1776 C CA . VAL A 1 227 ? 29.863 67.232 125.447 1.00 68.95 1007 VAL A CA 1
ATOM 1777 C C . VAL A 1 227 ? 29.848 68.754 125.438 1.00 71.37 1007 VAL A C 1
ATOM 1778 O O . VAL A 1 227 ? 30.153 69.326 124.375 1.00 75.39 1007 VAL A O 1
ATOM 1782 N N . TYR A 1 228 ? 29.537 69.360 126.587 1.00 79.96 1008 TYR A N 1
ATOM 1783 C CA . TYR A 1 228 ? 29.432 70.832 126.685 1.00 71.28 1008 TYR A CA 1
ATOM 1784 C C . TYR A 1 228 ? 30.237 71.368 127.878 1.00 77.29 1008 TYR A C 1
ATOM 1785 O O . TYR A 1 228 ? 30.268 70.738 128.952 1.00 80.35 1008 TYR A O 1
ATOM 1794 N N . GLY A 1 229 ? 30.865 72.516 127.646 1.00 83.80 1009 GLY A N 1
ATOM 1795 C CA . GLY A 1 229 ? 31.477 73.386 128.665 1.00 73.67 1009 GLY A CA 1
ATOM 1796 C C . GLY A 1 229 ? 30.644 74.658 128.856 1.00 83.72 1009 GLY A C 1
ATOM 1797 O O . GLY A 1 229 ? 30.429 75.408 127.882 1.00 75.20 1009 GLY A O 1
ATOM 1798 N N . SER A 1 230 ? 30.162 74.889 130.072 1.00 71.98 1010 SER A N 1
ATOM 1799 C CA . SER A 1 230 ? 29.228 75.997 130.390 1.00 74.72 1010 SER A CA 1
ATOM 1800 C C . SER A 1 230 ? 29.502 76.572 131.793 1.00 70.23 1010 SER A C 1
ATOM 1801 O O . SER A 1 230 ? 29.425 75.818 132.786 1.00 81.02 1010 SER A O 1
ATOM 1804 N N . THR A 1 231 ? 29.741 77.869 131.877 1.00 78.77 1011 THR A N 1
ATOM 1805 C CA . THR A 1 231 ? 29.989 78.500 133.198 1.00 75.81 1011 THR A CA 1
ATOM 1806 C C . THR A 1 231 ? 28.688 79.140 133.716 1.00 93.75 1011 THR A C 1
ATOM 1807 O O . THR A 1 231 ? 28.410 78.971 134.894 1.00 82.94 1011 THR A O 1
ATOM 1811 N N . THR A 1 232 ? 27.920 79.858 132.893 1.00 71.93 1012 THR A N 1
ATOM 1812 C CA . THR A 1 232 ? 26.655 80.460 133.412 1.00 68.19 1012 THR A CA 1
ATOM 1813 C C . THR A 1 232 ? 25.412 79.725 132.850 1.00 76.90 1012 THR A C 1
ATOM 1814 O O . THR A 1 232 ? 24.321 80.213 133.018 1.00 85.13 1012 THR A O 1
ATOM 1818 N N . GLY A 1 233 ? 25.554 78.568 132.193 1.00 80.82 1013 GLY A N 1
ATOM 1819 C CA . GLY A 1 233 ? 24.386 77.743 131.806 1.00 72.11 1013 GLY A CA 1
ATOM 1820 C C . GLY A 1 233 ? 23.853 77.994 130.384 1.00 72.93 1013 GLY A C 1
ATOM 1821 O O . GLY A 1 233 ? 22.883 77.298 129.996 1.00 84.08 1013 GLY A O 1
ATOM 1822 N N . ASN A 1 234 ? 24.453 78.906 129.608 1.00 81.43 1014 ASN A N 1
ATOM 1823 C CA . ASN A 1 234 ? 23.920 79.201 128.246 1.00 84.79 1014 ASN A CA 1
ATOM 1824 C C . ASN A 1 234 ? 24.221 78.053 127.276 1.00 74.98 1014 ASN A C 1
ATOM 1825 O O . ASN A 1 234 ? 23.279 77.651 126.511 1.00 70.14 1014 ASN A O 1
ATOM 1830 N N . THR A 1 235 ? 25.444 77.500 127.335 1.00 70.67 1015 THR A N 1
ATOM 1831 C CA . THR A 1 235 ? 25.837 76.401 126.398 1.00 71.82 1015 THR A CA 1
ATOM 1832 C C . THR A 1 235 ? 25.177 75.102 126.865 1.00 83.53 1015 THR A C 1
ATOM 1833 O O . THR A 1 235 ? 24.799 74.265 125.999 1.00 76.13 1015 THR A O 1
ATOM 1837 N N . GLU A 1 236 ? 24.965 74.981 128.175 1.00 82.53 1016 GLU A N 1
ATOM 1838 C CA . GLU A 1 236 ? 24.204 73.843 128.763 1.00 80.50 1016 GLU A CA 1
ATOM 1839 C C . GLU A 1 236 ? 22.776 73.858 128.212 1.00 70.84 1016 GLU A C 1
ATOM 1840 O O . GLU A 1 236 ? 22.277 72.765 127.825 1.00 79.94 1016 GLU A O 1
ATOM 1846 N N . TYR A 1 237 ? 22.138 75.035 128.207 1.00 74.14 1017 TYR A N 1
ATOM 1847 C CA . TYR A 1 237 ? 20.753 75.180 127.674 1.00 77.68 1017 TYR A CA 1
ATOM 1848 C C . TYR A 1 237 ? 20.751 74.844 126.172 1.00 86.01 1017 TYR A C 1
ATOM 1849 O O . TYR A 1 237 ? 19.809 74.172 125.674 1.00 73.11 1017 TYR A O 1
ATOM 1858 N N . THR A 1 238 ? 21.778 75.318 125.453 1.00 77.66 1018 THR A N 1
ATOM 1859 C CA . THR A 1 238 ? 21.873 75.063 123.984 1.00 78.11 1018 THR A CA 1
ATOM 1860 C C . THR A 1 238 ? 22.041 73.549 123.810 1.00 70.23 1018 THR A C 1
ATOM 1861 O O . THR A 1 238 ? 21.368 72.927 122.957 1.00 69.35 1018 THR A O 1
ATOM 1865 N N . ALA A 1 239 ? 22.873 72.961 124.655 1.00 63.71 1019 ALA A N 1
ATOM 1866 C CA . ALA A 1 239 ? 23.136 71.510 124.564 1.00 71.12 1019 ALA A CA 1
ATOM 1867 C C . ALA A 1 239 ? 21.837 70.750 124.793 1.00 73.79 1019 ALA A C 1
ATOM 1868 O O . ALA A 1 239 ? 21.610 69.749 124.090 1.00 81.10 1019 ALA A O 1
ATOM 1870 N N . GLU A 1 240 ? 21.041 71.219 125.753 1.00 79.54 1020 GLU A N 1
ATOM 1871 C CA . GLU A 1 240 ? 19.829 70.484 126.203 1.00 75.49 1020 GLU A CA 1
ATOM 1872 C C . GLU A 1 240 ? 18.784 70.603 125.110 1.00 67.58 1020 GLU A C 1
ATOM 1873 O O . GLU A 1 240 ? 18.129 69.601 124.783 1.00 80.23 1020 GLU A O 1
ATOM 1879 N N . THR A 1 241 ? 18.661 71.791 124.529 1.00 72.03 1021 THR A N 1
ATOM 1880 C CA . THR A 1 241 ? 17.749 71.989 123.367 1.00 67.29 1021 THR A CA 1
ATOM 1881 C C . THR A 1 241 ? 18.181 71.081 122.183 1.00 83.90 1021 THR A C 1
ATOM 1882 O O . THR A 1 241 ? 17.298 70.548 121.505 1.00 79.20 1021 THR A O 1
ATOM 1886 N N . ILE A 1 242 ? 19.491 70.929 121.923 1.00 75.88 1022 ILE A N 1
ATOM 1887 C CA . ILE A 1 242 ? 19.968 70.113 120.767 1.00 74.76 1022 ILE A CA 1
ATOM 1888 C C . ILE A 1 242 ? 19.689 68.636 121.095 1.00 76.38 1022 ILE A C 1
ATOM 1889 O O . ILE A 1 242 ? 19.170 67.920 120.200 1.00 77.34 1022 ILE A O 1
ATOM 1894 N N . ALA A 1 243 ? 20.010 68.211 122.322 1.00 71.31 1023 ALA A N 1
ATOM 1895 C CA . ALA A 1 243 ? 19.788 66.816 122.785 1.00 89.87 1023 ALA A CA 1
ATOM 1896 C C . ALA A 1 243 ? 18.310 66.436 122.630 1.00 74.25 1023 ALA A C 1
ATOM 1897 O O . ALA A 1 243 ? 18.068 65.367 122.075 1.00 85.59 1023 ALA A O 1
ATOM 1899 N N . ARG A 1 244 ? 17.369 67.307 123.008 1.00 71.38 1024 ARG A N 1
ATOM 1900 C CA . ARG A 1 244 ? 15.930 66.948 122.939 1.00 85.00 1024 ARG A CA 1
ATOM 1901 C C . ARG A 1 244 ? 15.503 66.884 121.465 1.00 84.36 1024 ARG A C 1
ATOM 1902 O O . ARG A 1 244 ? 14.658 66.022 121.136 1.00 96.09 1024 ARG A O 1
ATOM 1910 N N . GLU A 1 245 ? 16.059 67.719 120.586 1.00 84.20 1025 GLU A N 1
ATOM 1911 C CA . GLU A 1 245 ? 15.647 67.635 119.147 1.00 80.37 1025 GLU A CA 1
ATOM 1912 C C . GLU A 1 245 ? 16.101 66.277 118.544 1.00 69.74 1025 GLU A C 1
ATOM 1913 O O . GLU A 1 245 ? 15.326 65.636 117.824 1.00 77.83 1025 GLU A O 1
ATOM 1919 N N . LEU A 1 246 ? 17.309 65.826 118.884 1.00 74.60 1026 LEU A N 1
ATOM 1920 C CA . LEU A 1 246 ? 17.855 64.569 118.336 1.00 68.98 1026 LEU A CA 1
ATOM 1921 C C . LEU A 1 246 ? 17.127 63.383 118.945 1.00 80.97 1026 LEU A C 1
ATOM 1922 O O . LEU A 1 246 ? 16.895 62.420 118.193 1.00 80.25 1026 LEU A O 1
ATOM 1927 N N . ALA A 1 247 ? 16.832 63.438 120.256 1.00 83.45 1027 ALA A N 1
ATOM 1928 C CA . ALA A 1 247 ? 16.101 62.339 120.949 1.00 84.13 1027 ALA A CA 1
ATOM 1929 C C . ALA A 1 247 ? 14.728 62.141 120.310 1.00 81.00 1027 ALA A C 1
ATOM 1930 O O . ALA A 1 247 ? 14.391 60.993 120.053 1.00 91.07 1027 ALA A O 1
ATOM 1932 N N . ASP A 1 248 ? 13.995 63.235 120.067 1.00 81.98 1028 ASP A N 1
ATOM 1933 C CA . ASP A 1 248 ? 12.654 63.178 119.411 1.00 85.18 1028 ASP A CA 1
ATOM 1934 C C . ASP A 1 248 ? 12.769 62.558 118.011 1.00 85.22 1028 ASP A C 1
ATOM 1935 O O . ASP A 1 248 ? 11.843 61.854 117.641 1.00 95.34 1028 ASP A O 1
ATOM 1940 N N . ALA A 1 249 ? 13.893 62.754 117.316 1.00 90.11 1029 ALA A N 1
ATOM 1941 C CA . ALA A 1 249 ? 14.110 62.215 115.950 1.00 79.36 1029 ALA A CA 1
ATOM 1942 C C . ALA A 1 249 ? 14.591 60.760 116.034 1.00 74.58 1029 ALA A C 1
ATOM 1943 O O . ALA A 1 249 ? 14.898 60.185 115.004 1.00 83.97 1029 ALA A O 1
ATOM 1945 N N . GLY A 1 250 ? 14.724 60.218 117.244 1.00 91.29 1030 GLY A N 1
ATOM 1946 C CA . GLY A 1 250 ? 15.050 58.786 117.423 1.00 78.36 1030 GLY A CA 1
ATOM 1947 C C . GLY A 1 250 ? 16.527 58.495 117.681 1.00 87.49 1030 GLY A C 1
ATOM 1948 O O . GLY A 1 250 ? 16.887 57.307 117.649 1.00 90.16 1030 GLY A O 1
ATOM 1949 N N . TYR A 1 251 ? 17.358 59.510 117.921 1.00 85.33 1031 TYR A N 1
ATOM 1950 C CA . TYR A 1 251 ? 18.796 59.261 118.216 1.00 83.41 1031 TYR A CA 1
ATOM 1951 C C . TYR A 1 251 ? 18.930 58.784 119.669 1.00 75.96 1031 TYR A C 1
ATOM 1952 O O . TYR A 1 251 ? 18.182 59.228 120.534 1.00 87.51 1031 TYR A O 1
ATOM 1961 N N . GLU A 1 252 ? 19.896 57.913 119.912 1.00 88.20 1032 GLU A N 1
ATOM 1962 C CA . GLU A 1 252 ? 20.397 57.641 121.274 1.00 72.76 1032 GLU A CA 1
ATOM 1963 C C . GLU A 1 252 ? 21.337 58.787 121.632 1.00 85.64 1032 GLU A C 1
ATOM 1964 O O . GLU A 1 252 ? 22.437 58.869 121.035 1.00 80.06 1032 GLU A O 1
ATOM 1970 N N . VAL A 1 253 ? 20.885 59.671 122.519 1.00 81.36 1033 VAL A N 1
ATOM 1971 C CA . VAL A 1 253 ? 21.671 60.873 122.911 1.00 74.45 1033 VAL A CA 1
ATOM 1972 C C . VAL A 1 253 ? 22.258 60.734 124.323 1.00 81.68 1033 VAL A C 1
ATOM 1973 O O . VAL A 1 253 ? 21.522 60.594 125.284 1.00 101.28 1033 VAL A O 1
ATOM 1977 N N . ASP A 1 254 ? 23.570 60.860 124.407 1.00 91.43 1034 ASP A N 1
ATOM 1978 C CA . ASP A 1 254 ? 24.373 60.825 125.655 1.00 78.52 1034 ASP A CA 1
ATOM 1979 C C . ASP A 1 254 ? 24.968 62.241 125.868 1.00 79.08 1034 ASP A C 1
ATOM 1980 O O . ASP A 1 254 ? 25.970 62.571 125.172 1.00 97.24 1034 ASP A O 1
ATOM 1985 N N . SER A 1 255 ? 24.349 63.075 126.712 1.00 84.88 1035 SER A N 1
ATOM 1986 C CA . SER A 1 255 ? 24.831 64.469 126.947 1.00 100.42 1035 SER A CA 1
ATOM 1987 C C . SER A 1 255 ? 25.585 64.517 128.279 1.00 111.44 1035 SER A C 1
ATOM 1988 O O . SER A 1 255 ? 25.043 64.059 129.261 1.00 86.94 1035 SER A O 1
ATOM 1991 N N . ARG A 1 256 ? 26.804 65.054 128.274 1.00 89.86 1036 ARG A N 1
ATOM 1992 C CA . ARG A 1 256 ? 27.730 65.006 129.430 1.00 84.79 1036 ARG A CA 1
ATOM 1993 C C . ARG A 1 256 ? 28.420 66.362 129.593 1.00 87.65 1036 ARG A C 1
ATOM 1994 O O . ARG A 1 256 ? 28.958 66.859 128.601 1.00 88.62 1036 ARG A O 1
ATOM 2002 N N . ASP A 1 257 ? 28.426 66.909 130.812 1.00 91.27 1037 ASP A N 1
ATOM 2003 C CA . ASP A 1 257 ? 29.239 68.110 131.157 1.00 88.04 1037 ASP A CA 1
ATOM 2004 C C . ASP A 1 257 ? 30.736 67.788 130.978 1.00 82.42 1037 ASP A C 1
ATOM 2005 O O . ASP A 1 257 ? 31.167 66.702 131.380 1.00 83.77 1037 ASP A O 1
ATOM 2010 N N . ALA A 1 258 ? 31.506 68.704 130.380 1.00 88.12 1038 ALA A N 1
ATOM 2011 C CA . ALA A 1 258 ? 32.959 68.496 130.168 1.00 81.32 1038 ALA A CA 1
ATOM 2012 C C . ALA A 1 258 ? 33.688 68.321 131.514 1.00 94.95 1038 ALA A C 1
ATOM 2013 O O . ALA A 1 258 ? 34.774 67.705 131.535 1.00 85.47 1038 ALA A O 1
ATOM 2015 N N . ALA A 1 259 ? 33.133 68.888 132.589 1.00 99.05 1039 ALA A N 1
ATOM 2016 C CA . ALA A 1 259 ? 33.743 68.823 133.945 1.00 116.42 1039 ALA A CA 1
ATOM 2017 C C . ALA A 1 259 ? 33.860 67.364 134.399 1.00 87.42 1039 ALA A C 1
ATOM 2018 O O . ALA A 1 259 ? 34.858 67.026 135.035 1.00 100.12 1039 ALA A O 1
ATOM 2020 N N . SER A 1 260 ? 32.881 66.549 134.015 1.00 94.90 1040 SER A N 1
ATOM 2021 C CA . SER A 1 260 ? 32.764 65.132 134.434 1.00 95.39 1040 SER A CA 1
ATOM 2022 C C . SER A 1 260 ? 33.353 64.146 133.402 1.00 91.47 1040 SER A C 1
ATOM 2023 O O . SER A 1 260 ? 33.059 62.951 133.557 1.00 116.95 1040 SER A O 1
ATOM 2026 N N . VAL A 1 261 ? 34.160 64.573 132.410 1.00 82.05 1041 VAL A N 1
ATOM 2027 C CA . VAL A 1 261 ? 34.620 63.556 131.407 1.00 78.97 1041 VAL A CA 1
ATOM 2028 C C . VAL A 1 261 ? 36.143 63.452 131.381 1.00 78.29 1041 VAL A C 1
ATOM 2029 O O . VAL A 1 261 ? 36.845 64.457 131.637 1.00 110.00 1041 VAL A O 1
ATOM 2033 N N . GLU A 1 262 ? 36.610 62.261 131.006 1.00 96.70 1042 GLU A N 1
ATOM 2034 C CA . GLU A 1 262 ? 38.029 62.019 130.655 1.00 88.61 1042 GLU A CA 1
ATOM 2035 C C . GLU A 1 262 ? 38.167 61.813 129.139 1.00 90.53 1042 GLU A C 1
ATOM 2036 O O . GLU A 1 262 ? 37.352 61.090 128.519 1.00 92.61 1042 GLU A O 1
ATOM 2042 N N . ALA A 1 263 ? 39.220 62.404 128.595 1.00 87.31 1043 ALA A N 1
ATOM 2043 C CA . ALA A 1 263 ? 39.473 62.493 127.148 1.00 91.58 1043 ALA A CA 1
ATOM 2044 C C . ALA A 1 263 ? 39.687 61.107 126.548 1.00 107.58 1043 ALA A C 1
ATOM 2045 O O . ALA A 1 263 ? 39.171 60.892 125.428 1.00 96.49 1043 ALA A O 1
ATOM 2047 N N . GLY A 1 264 ? 40.406 60.223 127.255 1.00 88.44 1044 GLY A N 1
ATOM 2048 C CA . GLY A 1 264 ? 40.833 58.921 126.685 1.00 82.54 1044 GLY A CA 1
ATOM 2049 C C . GLY A 1 264 ? 39.674 58.130 126.086 1.00 85.07 1044 GLY A C 1
ATOM 2050 O O . GLY A 1 264 ? 38.767 57.807 126.834 1.00 82.68 1044 GLY A O 1
ATOM 2051 N N . GLY A 1 265 ? 39.689 57.919 124.761 1.00 82.45 1045 GLY A N 1
ATOM 2052 C CA . GLY A 1 265 ? 38.661 57.189 124.000 1.00 78.11 1045 GLY A CA 1
ATOM 2053 C C . GLY A 1 265 ? 37.252 57.731 124.221 1.00 86.05 1045 GLY A C 1
ATOM 2054 O O . GLY A 1 265 ? 36.312 56.908 124.252 1.00 89.10 1045 GLY A O 1
ATOM 2055 N N . LEU A 1 266 ? 37.089 59.058 124.344 1.00 87.41 1046 LEU A N 1
ATOM 2056 C CA . LEU A 1 266 ? 35.767 59.648 124.734 1.00 70.38 1046 LEU A CA 1
ATOM 2057 C C . LEU A 1 266 ? 34.758 59.518 123.591 1.00 72.51 1046 LEU A C 1
ATOM 2058 O O . LEU A 1 266 ? 33.561 59.300 123.897 1.00 76.00 1046 LEU A O 1
ATOM 2063 N N . PHE A 1 267 ? 35.236 59.600 122.329 1.00 74.70 1047 PHE A N 1
ATOM 2064 C CA . PHE A 1 267 ? 34.308 59.644 121.164 1.00 95.29 1047 PHE A CA 1
ATOM 2065 C C . PHE A 1 267 ? 34.056 58.221 120.622 1.00 94.16 1047 PHE A C 1
ATOM 2066 O O . PHE A 1 267 ? 33.188 58.055 119.736 1.00 98.45 1047 PHE A O 1
ATOM 2074 N N . GLU A 1 268 ? 34.746 57.212 121.161 1.00 86.71 1048 GLU A N 1
ATOM 2075 C CA . GLU A 1 268 ? 34.662 55.824 120.614 1.00 86.63 1048 GLU A CA 1
ATOM 2076 C C . GLU A 1 268 ? 33.239 55.270 120.741 1.00 72.86 1048 GLU A C 1
ATOM 2077 O O . GLU A 1 268 ? 32.648 55.352 121.799 1.00 81.33 1048 GLU A O 1
ATOM 2083 N N . GLY A 1 269 ? 32.705 54.759 119.629 1.00 83.49 1049 GLY A N 1
ATOM 2084 C CA . GLY A 1 269 ? 31.368 54.142 119.624 1.00 75.99 1049 GLY A CA 1
ATOM 2085 C C . GLY A 1 269 ? 30.275 55.114 119.228 1.00 68.24 1049 GLY A C 1
ATOM 2086 O O . GLY A 1 269 ? 29.101 54.704 119.227 1.00 95.00 1049 GLY A O 1
ATOM 2087 N N . PHE A 1 270 ? 30.636 56.370 118.956 1.00 90.21 1050 PHE A N 1
ATOM 2088 C CA . PHE A 1 270 ? 29.613 57.395 118.616 1.00 80.08 1050 PHE A CA 1
ATOM 2089 C C . PHE A 1 270 ? 29.668 57.661 117.105 1.00 77.83 1050 PHE A C 1
ATOM 2090 O O . PHE A 1 270 ? 30.774 57.857 116.528 1.00 70.71 1050 PHE A O 1
ATOM 2098 N N . ASP A 1 271 ? 28.496 57.649 116.473 1.00 70.47 1051 ASP A N 1
ATOM 2099 C CA . ASP A 1 271 ? 28.369 57.948 115.009 1.00 67.26 1051 ASP A CA 1
ATOM 2100 C C . ASP A 1 271 ? 28.485 59.461 114.793 1.00 72.20 1051 ASP A C 1
ATOM 2101 O O . ASP A 1 271 ? 29.007 59.868 113.744 1.00 82.97 1051 ASP A O 1
ATOM 2106 N N . LEU A 1 272 ? 28.064 60.236 115.805 1.00 69.92 1052 LEU A N 1
ATOM 2107 C CA . LEU A 1 272 ? 28.046 61.717 115.763 1.00 71.79 1052 LEU A CA 1
ATOM 2108 C C . LEU A 1 272 ? 28.471 62.268 117.134 1.00 73.26 1052 LEU A C 1
ATOM 2109 O O . LEU A 1 272 ? 28.029 61.751 118.160 1.00 72.54 1052 LEU A O 1
ATOM 2114 N N . VAL A 1 273 ? 29.328 63.287 117.110 1.00 63.59 1053 VAL A N 1
ATOM 2115 C CA . VAL A 1 273 ? 29.817 63.946 118.341 1.00 71.03 1053 VAL A CA 1
ATOM 2116 C C . VAL A 1 273 ? 29.597 65.432 118.149 1.00 71.35 1053 VAL A C 1
ATOM 2117 O O . VAL A 1 273 ? 30.114 65.916 117.154 1.00 68.01 1053 VAL A O 1
ATOM 2121 N N . LEU A 1 274 ? 28.905 66.087 119.085 1.00 68.25 1054 LEU A N 1
ATOM 2122 C CA . LEU A 1 274 ? 28.649 67.552 119.046 1.00 71.71 1054 LEU A CA 1
ATOM 2123 C C . LEU A 1 274 ? 29.377 68.202 120.235 1.00 73.53 1054 LEU A C 1
ATOM 2124 O O . LEU A 1 274 ? 29.076 67.846 121.403 1.00 71.38 1054 LEU A O 1
ATOM 2129 N N . LEU A 1 275 ? 30.326 69.099 119.943 1.00 71.07 1055 LEU A N 1
ATOM 2130 C CA . LEU A 1 275 ? 31.142 69.735 121.006 1.00 75.05 1055 LEU A CA 1
ATOM 2131 C C . LEU A 1 275 ? 30.648 71.160 121.217 1.00 70.29 1055 LEU A C 1
ATOM 2132 O O . LEU A 1 275 ? 30.702 71.944 120.274 1.00 75.60 1055 LEU A O 1
ATOM 2137 N N . GLY A 1 276 ? 30.154 71.421 122.433 1.00 71.70 1056 GLY A N 1
ATOM 2138 C CA . GLY A 1 276 ? 29.613 72.720 122.856 1.00 73.06 1056 GLY A CA 1
ATOM 2139 C C . GLY A 1 276 ? 30.556 73.421 123.819 1.00 69.54 1056 GLY A C 1
ATOM 2140 O O . GLY A 1 276 ? 30.915 72.831 124.846 1.00 64.04 1056 GLY A O 1
ATOM 2141 N N . CYS A 1 277 ? 30.901 74.671 123.520 1.00 71.01 1057 CYS A N 1
ATOM 2142 C CA . CYS A 1 277 ? 31.841 75.390 124.391 1.00 69.44 1057 CYS A CA 1
ATOM 2143 C C . CYS A 1 277 ? 31.614 76.895 124.254 1.00 65.31 1057 CYS A C 1
ATOM 2144 O O . CYS A 1 277 ? 31.717 77.404 123.160 1.00 67.19 1057 CYS A O 1
ATOM 2147 N N . SER A 1 278 ? 31.453 77.580 125.384 1.00 75.70 1058 SER A N 1
ATOM 2148 C CA . SER A 1 278 ? 31.411 79.062 125.416 1.00 63.49 1058 SER A CA 1
ATOM 2149 C C . SER A 1 278 ? 32.835 79.612 125.436 1.00 70.96 1058 SER A C 1
ATOM 2150 O O . SER A 1 278 ? 33.771 78.828 125.723 1.00 66.12 1058 SER A O 1
ATOM 2153 N N . THR A 1 279 ? 32.977 80.876 125.032 1.00 61.81 1059 THR A N 1
ATOM 2154 C CA . THR A 1 279 ? 34.274 81.592 125.015 1.00 74.28 1059 THR A CA 1
ATOM 2155 C C . THR A 1 279 ? 34.410 82.513 126.238 1.00 68.81 1059 THR A C 1
ATOM 2156 O O . THR A 1 279 ? 33.503 83.285 126.505 1.00 73.14 1059 THR A O 1
ATOM 2160 N N . TRP A 1 280 ? 35.550 82.454 126.909 1.00 76.49 1060 TRP A N 1
ATOM 2161 C CA . TRP A 1 280 ? 35.806 83.206 128.164 1.00 71.67 1060 TRP A CA 1
ATOM 2162 C C . TRP A 1 280 ? 37.165 83.908 128.027 1.00 73.30 1060 TRP A C 1
ATOM 2163 O O . TRP A 1 280 ? 37.587 84.183 126.856 1.00 71.49 1060 TRP A O 1
ATOM 2174 N N . GLY A 1 281 ? 37.766 84.288 129.152 1.00 78.47 1061 GLY A N 1
ATOM 2175 C CA . GLY A 1 281 ? 38.996 85.097 129.137 1.00 65.77 1061 GLY A CA 1
ATOM 2176 C C . GLY A 1 281 ? 38.704 86.590 129.159 1.00 75.05 1061 GLY A C 1
ATOM 2177 O O . GLY A 1 281 ? 38.086 87.092 128.218 1.00 73.48 1061 GLY A O 1
ATOM 2178 N N . ASP A 1 282 ? 39.152 87.264 130.220 1.00 75.16 1062 ASP A N 1
ATOM 2179 C CA . ASP A 1 282 ? 39.115 88.738 130.404 1.00 64.27 1062 ASP A CA 1
ATOM 2180 C C . ASP A 1 282 ? 39.793 89.468 129.236 1.00 75.22 1062 ASP A C 1
ATOM 2181 O O . ASP A 1 282 ? 39.190 90.463 128.722 1.00 74.40 1062 ASP A O 1
ATOM 2186 N N . ASP A 1 283 ? 40.964 88.968 128.832 1.00 82.88 1063 ASP A N 1
ATOM 2187 C CA . ASP A 1 283 ? 41.985 89.669 128.003 1.00 106.24 1063 ASP A CA 1
ATOM 2188 C C . ASP A 1 283 ? 42.197 88.871 126.699 1.00 75.57 1063 ASP A C 1
ATOM 2189 O O . ASP A 1 283 ? 42.209 89.467 125.610 1.00 91.09 1063 ASP A O 1
ATOM 2194 N N . SER A 1 284 ? 42.262 87.548 126.805 1.00 111.78 1064 SER A N 1
ATOM 2195 C CA . SER A 1 284 ? 42.482 86.740 125.585 1.00 113.51 1064 SER A CA 1
ATOM 2196 C C . SER A 1 284 ? 41.184 86.067 125.109 1.00 145.56 1064 SER A C 1
ATOM 2197 O O . SER A 1 284 ? 40.090 86.435 125.623 1.00 116.78 1064 SER A O 1
ATOM 2200 N N . ILE A 1 285 ? 41.308 85.184 124.098 1.00 109.75 1065 ILE A N 1
ATOM 2201 C CA . ILE A 1 285 ? 40.305 84.117 123.799 1.00 84.89 1065 ILE A CA 1
ATOM 2202 C C . ILE A 1 285 ? 40.661 82.941 124.705 1.00 92.15 1065 ILE A C 1
ATOM 2203 O O . ILE A 1 285 ? 41.792 82.533 124.703 1.00 81.14 1065 ILE A O 1
ATOM 2205 N N . GLU A 1 286 ? 39.731 82.495 125.536 1.00 77.86 1066 GLU A N 1
ATOM 2206 C CA . GLU A 1 286 ? 39.984 81.345 126.420 1.00 75.27 1066 GLU A CA 1
ATOM 2207 C C . GLU A 1 286 ? 38.751 80.465 126.328 1.00 84.87 1066 GLU A C 1
ATOM 2208 O O . GLU A 1 286 ? 37.660 80.993 126.135 1.00 87.18 1066 GLU A O 1
ATOM 2214 N N . LEU A 1 287 ? 38.975 79.168 126.341 1.00 70.67 1067 LEU A N 1
ATOM 2215 C CA . LEU A 1 287 ? 37.879 78.193 126.323 1.00 84.36 1067 LEU A CA 1
ATOM 2216 C C . LEU A 1 287 ? 37.292 78.144 127.737 1.00 80.78 1067 LEU A C 1
ATOM 2217 O O . LEU A 1 287 ? 38.003 78.373 128.650 1.00 72.73 1067 LEU A O 1
ATOM 2222 N N . GLN A 1 288 ? 36.000 77.892 127.856 1.00 78.14 1068 GLN A N 1
ATOM 2223 C CA . GLN A 1 288 ? 35.330 77.616 129.148 1.00 79.87 1068 GLN A CA 1
ATOM 2224 C C . GLN A 1 288 ? 36.164 76.615 129.959 1.00 87.17 1068 GLN A C 1
ATOM 2225 O O . GLN A 1 288 ? 36.663 75.636 129.366 1.00 80.72 1068 GLN A O 1
ATOM 2231 N N . ASP A 1 289 ? 36.256 76.852 131.277 1.00 91.28 1069 ASP A N 1
ATOM 2232 C CA . ASP A 1 289 ? 37.242 76.206 132.191 1.00 86.63 1069 ASP A CA 1
ATOM 2233 C C . ASP A 1 289 ? 37.139 74.668 132.118 1.00 75.81 1069 ASP A C 1
ATOM 2234 O O . ASP A 1 289 ? 38.185 74.010 132.038 1.00 80.26 1069 ASP A O 1
ATOM 2239 N N . ASP A 1 290 ? 35.938 74.108 132.229 1.00 79.03 1070 ASP A N 1
ATOM 2240 C CA . ASP A 1 290 ? 35.802 72.626 132.224 1.00 88.00 1070 ASP A CA 1
ATOM 2241 C C . ASP A 1 290 ? 36.255 72.023 130.879 1.00 79.16 1070 ASP A C 1
ATOM 2242 O O . ASP A 1 290 ? 36.545 70.825 130.857 1.00 110.62 1070 ASP A O 1
ATOM 2247 N N . PHE A 1 291 ? 36.302 72.829 129.803 1.00 94.60 1071 PHE A N 1
ATOM 2248 C CA . PHE A 1 291 ? 36.581 72.303 128.441 1.00 95.53 1071 PHE A CA 1
ATOM 2249 C C . PHE A 1 291 ? 38.089 72.285 128.178 1.00 78.54 1071 PHE A C 1
ATOM 2250 O O . PHE A 1 291 ? 38.529 71.484 127.320 1.00 95.45 1071 PHE A O 1
ATOM 2258 N N . ILE A 1 292 ? 38.859 73.164 128.824 1.00 89.36 1072 ILE A N 1
ATOM 2259 C CA . ILE A 1 292 ? 40.327 73.280 128.532 1.00 85.59 1072 ILE A CA 1
ATOM 2260 C C . ILE A 1 292 ? 41.005 71.902 128.600 1.00 92.09 1072 ILE A C 1
ATOM 2261 O O . ILE A 1 292 ? 41.667 71.522 127.632 1.00 84.51 1072 ILE A O 1
ATOM 2266 N N . PRO A 1 293 ? 40.887 71.100 129.691 1.00 77.21 1073 PRO A N 1
ATOM 2267 C CA . PRO A 1 293 ? 41.531 69.782 129.744 1.00 94.68 1073 PRO A CA 1
ATOM 2268 C C . PRO A 1 293 ? 41.127 68.843 128.586 1.00 94.33 1073 PRO A C 1
ATOM 2269 O O . PRO A 1 293 ? 41.966 68.073 128.135 1.00 94.15 1073 PRO A O 1
ATOM 2273 N N . LEU A 1 294 ? 39.866 68.913 128.139 1.00 85.79 1074 LEU A N 1
ATOM 2274 C CA . LEU A 1 294 ? 39.386 68.106 126.976 1.00 78.60 1074 LEU A CA 1
ATOM 2275 C C . LEU A 1 294 ? 40.068 68.582 125.678 1.00 81.82 1074 LEU A C 1
ATOM 2276 O O . LEU A 1 294 ? 40.604 67.743 124.912 1.00 79.54 1074 LEU A O 1
ATOM 2281 N N . PHE A 1 295 ? 40.105 69.892 125.453 1.00 79.97 1075 PHE A N 1
ATOM 2282 C CA . PHE A 1 295 ? 40.811 70.445 124.268 1.00 102.57 1075 PHE A CA 1
ATOM 2283 C C . PHE A 1 295 ? 42.295 70.057 124.265 1.00 97.65 1075 PHE A C 1
ATOM 2284 O O . PHE A 1 295 ? 42.810 69.694 123.200 1.00 99.72 1075 PHE A O 1
ATOM 2292 N N . ASP A 1 296 ? 42.973 70.175 125.411 1.00 102.61 1076 ASP A N 1
ATOM 2293 C CA . ASP A 1 296 ? 44.433 69.869 125.513 1.00 83.96 1076 ASP A CA 1
ATOM 2294 C C . ASP A 1 296 ? 44.705 68.392 125.183 1.00 81.36 1076 ASP A C 1
ATOM 2295 O O . ASP A 1 296 ? 45.706 68.147 124.487 1.00 79.96 1076 ASP A O 1
ATOM 2300 N N . SER A 1 297 ? 43.818 67.479 125.622 1.00 77.65 1077 SER A N 1
ATOM 2301 C CA . SER A 1 297 ? 43.902 66.017 125.349 1.00 110.38 1077 SER A CA 1
ATOM 2302 C C . SER A 1 297 ? 42.992 65.564 124.180 1.00 96.94 1077 SER A C 1
ATOM 2303 O O . SER A 1 297 ? 42.533 64.416 124.215 1.00 91.04 1077 SER A O 1
ATOM 2306 N N . LEU A 1 298 ? 42.734 66.408 123.175 1.00 88.67 1078 LEU A N 1
ATOM 2307 C CA . LEU A 1 298 ? 41.736 66.069 122.108 1.00 107.06 1078 LEU A CA 1
ATOM 2308 C C . LEU A 1 298 ? 42.293 64.984 121.159 1.00 92.29 1078 LEU A C 1
ATOM 2309 O O . LEU A 1 298 ? 41.485 64.235 120.599 1.00 84.16 1078 LEU A O 1
ATOM 2314 N N . GLU A 1 299 ? 43.618 64.885 121.019 1.00 98.61 1079 GLU A N 1
ATOM 2315 C CA . GLU A 1 299 ? 44.262 63.832 120.187 1.00 79.74 1079 GLU A CA 1
ATOM 2316 C C . GLU A 1 299 ? 44.073 62.441 120.841 1.00 82.76 1079 GLU A C 1
ATOM 2317 O O . GLU A 1 299 ? 44.460 61.451 120.209 1.00 90.94 1079 GLU A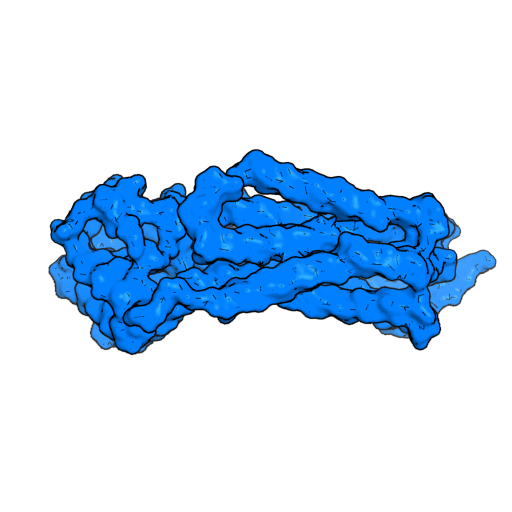 O 1
ATOM 2323 N N . GLU A 1 300 ? 43.439 62.346 122.016 1.00 80.05 1080 GLU A N 1
ATOM 2324 C CA . GLU A 1 300 ? 43.224 61.042 122.723 1.00 85.68 1080 GLU A CA 1
ATOM 2325 C C . GLU A 1 300 ? 41.755 60.597 122.620 1.00 79.03 1080 GLU A C 1
ATOM 2326 O O . GLU A 1 300 ? 41.415 59.506 123.119 1.00 86.45 1080 GLU A O 1
ATOM 2332 N N . THR A 1 301 ? 40.881 61.428 122.051 1.00 92.43 1081 THR A N 1
ATOM 2333 C CA . THR A 1 301 ? 39.410 61.182 122.121 1.00 90.34 1081 THR A CA 1
ATOM 2334 C C . THR A 1 301 ? 38.923 60.155 121.090 1.00 86.11 1081 THR A C 1
ATOM 2335 O O . THR A 1 301 ? 37.790 59.624 121.280 1.00 89.27 1081 THR A O 1
ATOM 2339 N N . GLY A 1 302 ? 39.715 59.894 120.043 1.00 76.40 1082 GLY A N 1
ATOM 2340 C CA . GLY A 1 302 ? 39.255 59.060 118.915 1.00 77.13 1082 GLY A CA 1
ATOM 2341 C C . GLY A 1 302 ? 38.537 59.916 117.870 1.00 75.07 1082 GLY A C 1
ATOM 2342 O O . GLY A 1 302 ? 37.423 59.540 117.416 1.00 74.44 1082 GLY A O 1
ATOM 2343 N N . ALA A 1 303 ? 39.154 61.037 117.518 1.00 82.16 1083 ALA A N 1
ATOM 2344 C CA . ALA A 1 303 ? 38.566 62.076 116.654 1.00 86.86 1083 ALA A CA 1
ATOM 2345 C C . ALA A 1 303 ? 38.868 61.768 115.186 1.00 80.29 1083 ALA A C 1
ATOM 2346 O O . ALA A 1 303 ? 38.112 62.265 114.328 1.00 76.92 1083 ALA A O 1
ATOM 2348 N N . GLN A 1 304 ? 39.911 60.981 114.894 1.00 73.76 1084 GLN A N 1
ATOM 2349 C CA . GLN A 1 304 ? 40.258 60.745 113.472 1.00 75.79 1084 GLN A CA 1
ATOM 2350 C C . GLN A 1 304 ? 39.120 59.994 112.790 1.00 71.97 1084 GLN A C 1
ATOM 2351 O O . GLN A 1 304 ? 38.714 58.964 113.343 1.00 81.78 1084 GLN A O 1
ATOM 2357 N N . GLY A 1 305 ? 38.594 60.564 111.684 1.00 72.82 1085 GLY A N 1
ATOM 2358 C CA . GLY A 1 305 ? 37.406 60.034 110.976 1.00 80.56 1085 GLY A CA 1
ATOM 2359 C C . GLY A 1 305 ? 36.085 60.176 111.733 1.00 72.87 1085 GLY A C 1
ATOM 2360 O O . GLY A 1 305 ? 35.083 59.646 111.271 1.00 74.93 1085 GLY A O 1
ATOM 2361 N N . ARG A 1 306 ? 36.074 60.862 112.868 1.00 75.46 1086 ARG A N 1
ATOM 2362 C CA . ARG A 1 306 ? 34.814 61.068 113.631 1.00 61.25 1086 ARG A CA 1
ATOM 2363 C C . ARG A 1 306 ? 34.013 62.173 112.931 1.00 68.46 1086 ARG A C 1
ATOM 2364 O O . ARG A 1 306 ? 34.615 63.185 112.492 1.00 68.43 1086 ARG A O 1
ATOM 2372 N N . LYS A 1 307 ? 32.697 61.994 112.899 1.00 66.21 1087 LYS A N 1
ATOM 2373 C CA . LYS A 1 307 ? 31.749 62.995 112.390 1.00 61.45 1087 LYS A CA 1
ATOM 2374 C C . LYS A 1 307 ? 31.487 63.912 113.568 1.00 61.24 1087 LYS A C 1
ATOM 2375 O O . LYS A 1 307 ? 30.961 63.442 114.581 1.00 65.05 1087 LYS A O 1
ATOM 2381 N N . VAL A 1 308 ? 31.903 65.164 113.424 1.00 67.96 1088 VAL A N 1
ATOM 2382 C CA . VAL A 1 308 ? 31.793 66.142 114.523 1.00 61.76 1088 VAL A CA 1
ATOM 2383 C C . VAL A 1 308 ? 31.156 67.421 114.017 1.00 66.91 1088 VAL A C 1
ATOM 2384 O O . VAL A 1 308 ? 31.496 67.885 112.865 1.00 68.57 1088 VAL A O 1
ATOM 2388 N N . ALA A 1 309 ? 30.344 68.029 114.882 1.00 64.63 1089 ALA A N 1
ATOM 2389 C CA . ALA A 1 309 ? 29.917 69.438 114.670 1.00 75.19 1089 ALA A CA 1
ATOM 2390 C C . ALA A 1 309 ? 30.064 70.226 115.967 1.00 60.85 1089 ALA A C 1
ATOM 2391 O O . ALA A 1 309 ? 29.980 69.628 117.060 1.00 66.30 1089 ALA A O 1
ATOM 2393 N N . CYS A 1 310 ? 30.195 71.533 115.851 1.00 72.41 1090 CYS A N 1
ATOM 2394 C CA . CYS A 1 310 ? 30.480 72.354 117.057 1.00 61.37 1090 CYS A CA 1
ATOM 2395 C C . CYS A 1 310 ? 29.417 73.425 117.274 1.00 72.78 1090 CYS A C 1
ATOM 2396 O O . CYS A 1 310 ? 28.866 73.939 116.274 1.00 62.51 1090 CYS A O 1
ATOM 2399 N N . PHE A 1 311 ? 29.187 73.761 118.548 1.00 62.93 1091 PHE A N 1
ATOM 2400 C CA . PHE A 1 311 ? 28.275 74.862 118.931 1.00 70.97 1091 PHE A CA 1
ATOM 2401 C C . PHE A 1 311 ? 28.863 75.613 120.126 1.00 74.00 1091 PHE A C 1
ATOM 2402 O O . PHE A 1 311 ? 29.691 75.074 120.867 1.00 75.60 1091 PHE A O 1
ATOM 2410 N N . GLY A 1 312 ? 28.449 76.858 120.291 1.00 61.24 1092 GLY A N 1
ATOM 2411 C CA . GLY A 1 312 ? 28.808 77.593 121.502 1.00 73.37 1092 GLY A CA 1
ATOM 2412 C C . GLY A 1 312 ? 28.133 78.930 121.583 1.00 66.20 1092 GLY A C 1
ATOM 2413 O O . GLY A 1 312 ? 27.595 79.411 120.561 1.00 70.40 1092 GLY A O 1
ATOM 2414 N N . CYS A 1 313 ? 28.177 79.496 122.783 1.00 70.60 1093 CYS A N 1
ATOM 2415 C CA . CYS A 1 313 ? 27.589 80.834 123.035 1.00 66.06 1093 CYS A CA 1
ATOM 2416 C C . CYS A 1 313 ? 28.721 81.840 123.185 1.00 62.67 1093 CYS A C 1
ATOM 2417 O O . CYS A 1 313 ? 29.799 81.472 123.720 1.00 72.76 1093 CYS A O 1
ATOM 2420 N N . GLY A 1 314 ? 28.491 83.049 122.689 1.00 77.07 1094 GLY A N 1
ATOM 2421 C CA . GLY A 1 314 ? 29.461 84.134 122.911 1.00 69.46 1094 GLY A CA 1
ATOM 2422 C C . GLY A 1 314 ? 28.788 85.477 122.772 1.00 59.74 1094 GLY A C 1
ATOM 2423 O O . GLY A 1 314 ? 27.552 85.545 122.854 1.00 78.56 1094 GLY A O 1
ATOM 2424 N N . ASP A 1 315 ? 29.587 86.501 122.503 1.00 72.18 1095 ASP A N 1
ATOM 2425 C CA . ASP A 1 315 ? 29.025 87.858 122.363 1.00 70.27 1095 ASP A CA 1
ATOM 2426 C C . ASP A 1 315 ? 29.895 88.597 121.356 1.00 78.19 1095 ASP A C 1
ATOM 2427 O O . ASP A 1 315 ? 31.146 88.641 121.555 1.00 70.55 1095 ASP A O 1
ATOM 2432 N N . SER A 1 316 ? 29.256 89.097 120.299 1.00 63.67 1096 SER A N 1
ATOM 2433 C CA . SER A 1 316 ? 29.983 89.663 119.139 1.00 75.89 1096 SER A CA 1
ATOM 2434 C C . SER A 1 316 ? 30.665 91.003 119.461 1.00 70.85 1096 SER A C 1
ATOM 2435 O O . SER A 1 316 ? 31.237 91.573 118.545 1.00 87.49 1096 SER A O 1
ATOM 2438 N N . SER A 1 317 ? 30.676 91.461 120.707 1.00 73.24 1097 SER A N 1
ATOM 2439 C CA . SER A 1 317 ? 31.467 92.686 121.040 1.00 61.54 1097 SER A CA 1
ATOM 2440 C C . SER A 1 317 ? 32.938 92.265 121.234 1.00 79.12 1097 SER A C 1
ATOM 2441 O O . SER A 1 317 ? 33.795 93.121 121.175 1.00 77.42 1097 SER A O 1
ATOM 2444 N N . TRP A 1 318 ? 33.186 90.968 121.470 1.00 66.72 1098 TRP A N 1
ATOM 2445 C CA . TRP A 1 318 ? 34.535 90.377 121.588 1.00 71.80 1098 TRP A CA 1
ATOM 2446 C C . TRP A 1 318 ? 35.099 90.109 120.183 1.00 81.12 1098 TRP A C 1
ATOM 2447 O O . TRP A 1 318 ? 34.382 89.494 119.355 1.00 76.88 1098 TRP A O 1
ATOM 2458 N N . GLU A 1 319 ? 36.368 90.469 119.971 1.00 77.86 1099 GLU A N 1
ATOM 2459 C CA . GLU A 1 319 ? 37.089 90.274 118.676 1.00 73.42 1099 GLU A CA 1
ATOM 2460 C C . GLU A 1 319 ? 37.062 88.795 118.246 1.00 72.93 1099 GLU A C 1
ATOM 2461 O O . GLU A 1 319 ? 36.988 88.564 117.065 1.00 75.68 1099 GLU A O 1
ATOM 2467 N N . TYR A 1 320 ? 37.140 87.859 119.191 1.0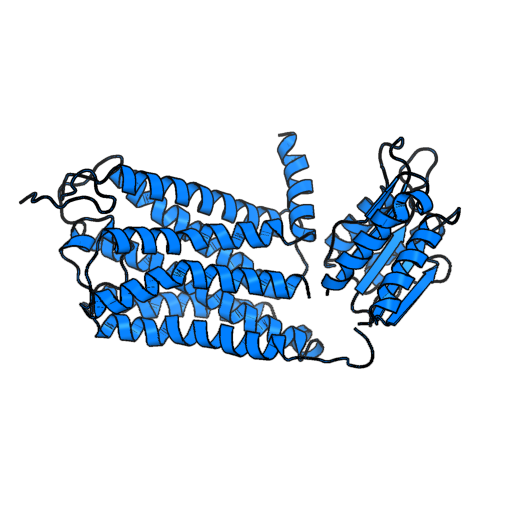0 74.01 1100 TYR A N 1
ATOM 2468 C CA . TYR A 1 320 ? 37.004 86.412 118.938 1.00 66.89 1100 TYR A CA 1
ATOM 2469 C C . TYR A 1 320 ? 35.589 85.937 119.309 1.00 71.68 1100 TYR A C 1
ATOM 2470 O O . TYR A 1 320 ? 35.441 85.184 120.298 1.00 73.42 1100 TYR A O 1
ATOM 2479 N N . PHE A 1 321 ? 34.580 86.396 118.564 1.00 67.91 1101 PHE A N 1
ATOM 2480 C CA . PHE A 1 321 ? 33.184 85.923 118.701 1.00 76.50 1101 PHE A CA 1
ATOM 2481 C C . PHE A 1 321 ? 33.119 84.388 118.621 1.00 73.24 1101 PHE A C 1
ATOM 2482 O O . PHE A 1 321 ? 33.349 83.855 117.570 1.00 80.20 1101 PHE A O 1
ATOM 2490 N N . CYS A 1 322 ? 32.708 83.728 119.718 1.00 73.58 1102 CYS A N 1
ATOM 2491 C CA . CYS A 1 322 ? 32.637 82.256 119.801 1.00 70.11 1102 CYS A CA 1
ATOM 2492 C C . CYS A 1 322 ? 33.989 81.688 119.311 1.00 76.70 1102 CYS A C 1
ATOM 2493 O O . CYS A 1 322 ? 34.012 80.709 118.601 1.00 66.45 1102 CYS A O 1
ATOM 2496 N N . GLY A 1 323 ? 35.086 82.275 119.761 1.00 74.39 1103 GLY A N 1
ATOM 2497 C CA . GLY A 1 323 ? 36.412 81.785 119.391 1.00 65.29 1103 GLY A CA 1
ATOM 2498 C C . GLY A 1 323 ? 36.661 80.365 119.855 1.00 59.99 1103 GLY A C 1
ATOM 2499 O O . GLY A 1 323 ? 37.409 79.635 119.174 1.00 84.44 1103 GLY A O 1
ATOM 2500 N N . ALA A 1 324 ? 36.115 79.975 120.992 1.00 66.15 1104 ALA A N 1
ATOM 2501 C CA . ALA A 1 324 ? 36.252 78.584 121.459 1.00 72.38 1104 ALA A CA 1
ATOM 2502 C C . ALA A 1 324 ? 35.764 77.632 120.350 1.00 77.80 1104 ALA A C 1
ATOM 2503 O O . ALA A 1 324 ? 36.401 76.580 120.183 1.00 77.95 1104 ALA A O 1
ATOM 2505 N N . VAL A 1 325 ? 34.716 78.007 119.591 1.00 65.68 1105 VAL A N 1
ATOM 2506 C CA . VAL A 1 325 ? 34.168 77.161 118.478 1.00 73.92 1105 VAL A CA 1
ATOM 2507 C C . VAL A 1 325 ? 35.190 77.093 117.323 1.00 70.50 1105 VAL A C 1
ATOM 2508 O O . VAL A 1 325 ? 35.438 75.987 116.820 1.00 75.17 1105 VAL A O 1
ATOM 2512 N N . ASP A 1 326 ? 35.724 78.235 116.874 1.00 73.78 1106 ASP A N 1
ATOM 2513 C CA . ASP A 1 326 ? 36.842 78.261 115.883 1.00 75.85 1106 ASP A CA 1
ATOM 2514 C C . ASP A 1 326 ? 38.004 77.346 116.323 1.00 76.91 1106 ASP A C 1
ATOM 2515 O O . ASP A 1 326 ? 38.499 76.566 115.514 1.00 79.94 1106 ASP A O 1
ATOM 2520 N N . ALA A 1 327 ? 38.376 77.397 117.599 1.00 74.61 1107 ALA A N 1
ATOM 2521 C CA . ALA A 1 327 ? 39.606 76.729 118.063 1.00 65.64 1107 ALA A CA 1
ATOM 2522 C C . ALA A 1 327 ? 39.361 75.231 118.065 1.00 67.25 1107 ALA A C 1
ATOM 2523 O O . ALA A 1 327 ? 40.283 74.490 117.679 1.00 78.45 1107 ALA A O 1
ATOM 2525 N N . ILE A 1 328 ? 38.164 74.829 118.499 1.00 66.47 1108 ILE A N 1
ATOM 2526 C CA . ILE A 1 328 ? 37.788 73.386 118.568 1.00 64.06 1108 ILE A CA 1
ATOM 2527 C C . ILE A 1 328 ? 37.656 72.816 117.133 1.00 72.64 1108 ILE A C 1
ATOM 2528 O O . ILE A 1 328 ? 38.158 71.726 116.891 1.00 71.58 1108 ILE A O 1
ATOM 2533 N N . GLU A 1 329 ? 37.139 73.589 116.186 1.00 74.93 1109 GLU A N 1
ATOM 2534 C CA . GLU A 1 329 ? 36.954 73.151 114.780 1.00 75.54 1109 GLU A CA 1
ATOM 2535 C C . GLU A 1 329 ? 38.324 72.996 114.113 1.00 76.37 1109 GLU A C 1
ATOM 2536 O O . GLU A 1 329 ? 38.506 72.019 113.372 1.00 76.07 1109 GLU A O 1
ATOM 2542 N N . GLU A 1 330 ? 39.215 73.968 114.318 1.00 82.80 1110 GLU A N 1
ATOM 2543 C CA . GLU A 1 330 ? 40.586 73.961 113.738 1.00 75.72 1110 GLU A CA 1
ATOM 2544 C C . GLU A 1 330 ? 41.354 72.703 114.212 1.00 79.30 1110 GLU A C 1
ATOM 2545 O O . GLU A 1 330 ? 41.925 72.002 113.379 1.00 80.45 1110 GLU A O 1
ATOM 2551 N N . LYS A 1 331 ? 41.328 72.419 115.501 1.00 64.55 1111 LYS A N 1
ATOM 2552 C CA . LYS A 1 331 ? 42.048 71.263 116.061 1.00 70.43 1111 LYS A CA 1
ATOM 2553 C C . LYS A 1 331 ? 41.404 69.976 115.532 1.00 86.38 1111 LYS A C 1
ATOM 2554 O O . LYS A 1 331 ? 42.172 69.120 115.127 1.00 83.93 1111 LYS A O 1
ATOM 2560 N N . LEU A 1 332 ? 40.064 69.856 115.521 1.00 82.74 1112 LEU A N 1
ATOM 2561 C CA . LEU A 1 332 ? 39.393 68.618 115.015 1.00 84.62 1112 LEU A CA 1
ATOM 2562 C C . LEU A 1 332 ? 39.722 68.383 113.529 1.00 66.16 1112 LEU A C 1
ATOM 2563 O O . LEU A 1 332 ? 39.965 67.231 113.163 1.00 81.69 1112 LEU A O 1
ATOM 2568 N N . LYS A 1 333 ? 39.670 69.415 112.695 1.00 65.30 1113 LYS A N 1
ATOM 2569 C CA . LYS A 1 333 ? 40.086 69.314 111.270 1.00 70.09 1113 LYS A CA 1
ATOM 2570 C C . LYS A 1 333 ? 41.531 68.766 111.196 1.00 78.99 1113 LYS A C 1
ATOM 2571 O O . LYS A 1 333 ? 41.761 67.737 110.514 1.00 77.98 1113 LYS A O 1
ATOM 2577 N N . ASN A 1 334 ? 42.451 69.383 111.936 1.00 78.45 1114 ASN A N 1
ATOM 2578 C CA . ASN A 1 334 ? 43.890 69.014 111.932 1.00 78.24 1114 ASN A CA 1
ATOM 2579 C C . ASN A 1 334 ? 44.069 67.560 112.407 1.00 85.07 1114 ASN A C 1
ATOM 2580 O O . ASN A 1 334 ? 45.046 66.962 112.010 1.00 79.76 1114 ASN A O 1
ATOM 2585 N N . LEU A 1 335 ? 43.139 67.027 113.198 1.00 77.11 1115 LEU A N 1
ATOM 2586 C CA . LEU A 1 335 ? 43.228 65.656 113.751 1.00 77.06 1115 LEU A CA 1
ATOM 2587 C C . LEU A 1 335 ? 42.536 64.671 112.793 1.00 71.18 1115 LEU A C 1
ATOM 2588 O O . LEU A 1 335 ? 42.416 63.468 113.188 1.00 81.97 1115 LEU A O 1
ATOM 2593 N N . GLY A 1 336 ? 42.077 65.171 111.626 1.00 75.89 1116 GLY A N 1
ATOM 2594 C CA . GLY A 1 336 ? 41.381 64.370 110.577 1.00 74.65 1116 GLY A CA 1
ATOM 2595 C C . GLY A 1 336 ? 39.937 63.965 110.918 1.00 66.75 1116 GLY A C 1
ATOM 2596 O O . GLY A 1 336 ? 39.445 62.948 110.358 1.00 77.59 1116 GLY A O 1
ATOM 2597 N N . ALA A 1 337 ? 39.257 64.737 111.775 1.00 74.51 1117 ALA A N 1
ATOM 2598 C CA . ALA A 1 337 ? 37.800 64.610 111.998 1.00 66.09 1117 ALA A CA 1
ATOM 2599 C C . ALA A 1 337 ? 37.048 65.133 110.748 1.00 64.65 1117 ALA A C 1
ATOM 2600 O O . ALA A 1 337 ? 37.617 65.937 109.927 1.00 71.20 1117 ALA A O 1
ATOM 2602 N N . GLU A 1 338 ? 35.813 64.666 110.582 1.00 75.62 1118 GLU A N 1
ATOM 2603 C CA . GLU A 1 338 ? 34.918 65.222 109.547 1.00 69.68 1118 GLU A CA 1
ATOM 2604 C C . GLU A 1 338 ? 33.985 66.264 110.159 1.00 70.11 1118 GLU A C 1
ATOM 2605 O O . GLU A 1 338 ? 33.050 65.856 110.899 1.00 65.24 1118 GLU A O 1
ATOM 2611 N N . ILE A 1 339 ? 34.221 67.535 109.823 1.00 60.53 1119 ILE A N 1
ATOM 2612 C CA . ILE A 1 339 ? 33.301 68.623 110.229 1.00 61.35 1119 ILE A CA 1
ATOM 2613 C C . ILE A 1 339 ? 32.070 68.477 109.344 1.00 66.01 1119 ILE A C 1
ATOM 2614 O O . ILE A 1 339 ? 32.127 68.786 108.186 1.00 69.43 1119 ILE A O 1
ATOM 2619 N N . VAL A 1 340 ? 31.001 67.955 109.909 1.00 70.30 1120 VAL A N 1
ATOM 2620 C CA . VAL A 1 340 ? 29.809 67.610 109.080 1.00 64.43 1120 VAL A CA 1
ATOM 2621 C C . VAL A 1 340 ? 28.925 68.825 108.843 1.00 59.62 1120 VAL A C 1
ATOM 2622 O O . VAL A 1 340 ? 27.991 68.695 108.032 1.00 73.11 1120 VAL A O 1
ATOM 2626 N N . GLN A 1 341 ? 29.238 69.971 109.452 1.00 64.61 1121 GLN A N 1
ATOM 2627 C CA . GLN A 1 341 ? 28.292 71.113 109.431 1.00 59.21 1121 GLN A CA 1
ATOM 2628 C C . GLN A 1 341 ? 29.017 72.316 110.036 1.00 68.95 1121 GLN A C 1
ATOM 2629 O O . GLN A 1 341 ? 29.729 72.121 111.015 1.00 63.18 1121 GLN A O 1
ATOM 2635 N N . ASP A 1 342 ? 28.779 73.500 109.473 1.00 55.44 1122 ASP A N 1
ATOM 2636 C CA . ASP A 1 342 ? 29.247 74.773 110.048 1.00 69.13 1122 ASP A CA 1
ATOM 2637 C C . ASP A 1 342 ? 28.763 74.851 111.502 1.00 68.45 1122 ASP A C 1
ATOM 2638 O O . ASP A 1 342 ? 27.662 74.427 111.786 1.00 62.29 1122 ASP A O 1
ATOM 2643 N N . GLY A 1 343 ? 29.628 75.343 112.377 1.00 62.92 1123 GLY A N 1
ATOM 2644 C CA . GLY A 1 343 ? 29.311 75.453 113.798 1.00 72.53 1123 GLY A CA 1
ATOM 2645 C C . GLY A 1 343 ? 28.149 76.409 114.025 1.00 64.08 1123 GLY A C 1
ATOM 2646 O O . GLY A 1 343 ? 27.927 77.269 113.217 1.00 72.18 1123 GLY A O 1
ATOM 2647 N N . LEU A 1 344 ? 27.403 76.158 115.092 1.00 64.81 1124 LEU A N 1
ATOM 2648 C CA . LEU A 1 344 ? 26.341 77.033 115.606 1.00 61.90 1124 LEU A CA 1
ATOM 2649 C C . LEU A 1 344 ? 26.982 78.028 116.571 1.00 62.52 1124 LEU A C 1
ATOM 2650 O O . LEU A 1 344 ? 27.579 77.591 117.603 1.00 63.08 1124 LEU A O 1
ATOM 2655 N N . ARG A 1 345 ? 26.952 79.298 116.191 1.00 69.23 1125 ARG A N 1
ATOM 2656 C CA . ARG A 1 345 ? 27.610 80.364 116.988 1.00 70.58 1125 ARG A CA 1
ATOM 2657 C C . ARG A 1 345 ? 26.494 81.267 117.536 1.00 76.90 1125 ARG A C 1
ATOM 2658 O O . ARG A 1 345 ? 25.935 82.005 116.764 1.00 72.52 1125 ARG A O 1
ATOM 2666 N N . ILE A 1 346 ? 26.150 81.127 118.819 1.00 75.10 1126 ILE A N 1
ATOM 2667 C CA . ILE A 1 346 ? 25.027 81.894 119.432 1.00 63.90 1126 ILE A CA 1
ATOM 2668 C C . ILE A 1 346 ? 25.538 83.223 120.017 1.00 74.41 1126 ILE A C 1
ATOM 2669 O O . ILE A 1 346 ? 26.430 83.214 120.937 1.00 67.48 1126 ILE A O 1
ATOM 2674 N N . ASP A 1 347 ? 24.973 84.327 119.519 1.00 75.24 1127 ASP A N 1
ATOM 2675 C CA . ASP A 1 347 ? 25.197 85.682 120.079 1.00 70.16 1127 ASP A CA 1
ATOM 2676 C C . ASP A 1 347 ? 24.121 85.950 121.144 1.00 73.82 1127 ASP A C 1
ATOM 2677 O O . ASP A 1 347 ? 22.967 85.811 120.825 1.00 73.81 1127 ASP A O 1
ATOM 2682 N N . GLY A 1 348 ? 24.515 86.302 122.371 1.00 79.49 1128 GLY A N 1
ATOM 2683 C CA . GLY A 1 348 ? 23.536 86.654 123.421 1.00 70.91 1128 GLY A CA 1
ATOM 2684 C C . GLY A 1 348 ? 22.834 85.435 123.993 1.00 67.50 1128 GLY A C 1
ATOM 2685 O O . GLY A 1 348 ? 23.332 84.273 123.873 1.00 76.64 1128 GLY A O 1
ATOM 2686 N N . ASP A 1 349 ? 21.692 85.705 124.603 1.00 67.82 1129 ASP A N 1
ATOM 2687 C CA . ASP A 1 349 ? 20.824 84.689 125.246 1.00 75.22 1129 ASP A CA 1
ATOM 2688 C C . ASP A 1 349 ? 20.384 83.627 124.231 1.00 72.78 1129 ASP A C 1
ATOM 2689 O O . ASP A 1 349 ? 19.710 83.937 123.228 1.00 70.19 1129 ASP A O 1
ATOM 2694 N N . PRO A 1 350 ? 20.701 82.331 124.471 1.00 72.59 1130 PRO A N 1
ATOM 2695 C CA . PRO A 1 350 ? 20.291 81.252 123.557 1.00 73.66 1130 PRO A CA 1
ATOM 2696 C C . PRO A 1 350 ? 18.775 81.000 123.547 1.00 75.31 1130 PRO A C 1
ATOM 2697 O O . PRO A 1 350 ? 18.274 80.580 122.488 1.00 70.07 1130 PRO A O 1
ATOM 2701 N N . ARG A 1 351 ? 18.086 81.339 124.654 1.00 81.19 1131 ARG A N 1
ATOM 2702 C CA . ARG A 1 351 ? 16.586 81.255 124.731 1.00 74.46 1131 ARG A CA 1
ATOM 2703 C C . ARG A 1 351 ? 15.971 82.158 123.660 1.00 72.38 1131 ARG A C 1
ATOM 2704 O O . ARG A 1 351 ? 14.958 81.745 123.059 1.00 92.68 1131 ARG A O 1
ATOM 2712 N N . ALA A 1 352 ? 16.642 83.258 123.301 1.00 83.29 1132 ALA A N 1
ATOM 2713 C CA . ALA A 1 352 ? 16.098 84.154 122.246 1.00 72.83 1132 ALA A CA 1
ATOM 2714 C C . ALA A 1 352 ? 16.502 83.649 120.859 1.00 85.24 1132 ALA A C 1
ATOM 2715 O O . ALA A 1 352 ? 16.016 84.218 119.879 1.00 83.08 1132 ALA A O 1
ATOM 2717 N N . ALA A 1 353 ? 17.401 82.656 120.774 1.00 84.56 1133 ALA A N 1
ATOM 2718 C CA . ALA A 1 353 ? 17.835 82.132 119.445 1.00 93.88 1133 ALA A CA 1
ATOM 2719 C C . ALA A 1 353 ? 17.380 80.685 119.322 1.00 72.41 1133 ALA A C 1
ATOM 2720 O O . ALA A 1 353 ? 18.028 79.917 118.611 1.00 86.78 1133 ALA A O 1
ATOM 2722 N N . ARG A 1 354 ? 16.309 80.328 120.024 1.00 85.12 1134 ARG A N 1
ATOM 2723 C CA . ARG A 1 354 ? 15.856 78.915 120.055 1.00 91.88 1134 ARG A CA 1
ATOM 2724 C C . ARG A 1 354 ? 15.531 78.367 118.654 1.00 69.17 1134 ARG A C 1
ATOM 2725 O O . ARG A 1 354 ? 15.734 77.161 118.456 1.00 92.11 1134 ARG A O 1
ATOM 2733 N N . ASP A 1 355 ? 15.003 79.185 117.733 1.00 83.75 1135 ASP A N 1
ATOM 2734 C CA . ASP A 1 355 ? 14.694 78.725 116.346 1.00 84.27 1135 ASP A CA 1
ATOM 2735 C C . ASP A 1 355 ? 16.006 78.421 115.615 1.00 75.26 1135 ASP A C 1
ATOM 2736 O O . ASP A 1 355 ? 16.013 77.431 114.862 1.00 79.28 1135 ASP A O 1
ATOM 2741 N N . ASP A 1 356 ? 17.048 79.253 115.807 1.00 71.56 1136 ASP A N 1
ATOM 2742 C CA . ASP A 1 356 ? 18.402 79.012 115.211 1.00 64.10 1136 ASP A CA 1
ATOM 2743 C C . ASP A 1 356 ? 18.984 77.678 115.713 1.00 75.87 1136 ASP A C 1
ATOM 2744 O O . ASP A 1 356 ? 19.486 76.915 114.880 1.00 78.89 1136 ASP A O 1
ATOM 2749 N N . ILE A 1 357 ? 18.814 77.391 117.016 1.00 70.54 1137 ILE A N 1
ATOM 2750 C CA . ILE A 1 357 ? 19.273 76.124 117.654 1.00 62.36 1137 ILE A CA 1
ATOM 2751 C C . ILE A 1 357 ? 18.496 74.932 117.083 1.00 70.86 1137 ILE A C 1
ATOM 2752 O O . ILE A 1 357 ? 19.127 73.913 116.762 1.00 78.97 1137 ILE A O 1
ATOM 2757 N N . VAL A 1 358 ? 17.163 75.039 117.024 1.00 77.62 1138 VAL A N 1
ATOM 2758 C CA . VAL A 1 358 ? 16.317 73.900 116.564 1.00 80.35 1138 VAL A CA 1
ATOM 2759 C C . VAL A 1 358 ? 16.580 73.654 115.074 1.00 74.27 1138 VAL A C 1
ATOM 2760 O O . VAL A 1 358 ? 16.555 72.462 114.621 1.00 69.85 1138 VAL A O 1
ATOM 2764 N N . GLY A 1 359 ? 16.819 74.734 114.329 1.00 69.39 1139 GLY A N 1
ATOM 2765 C CA . GLY A 1 359 ? 17.062 74.593 112.883 1.00 73.47 1139 GLY A CA 1
ATOM 2766 C C . GLY A 1 359 ? 18.396 73.933 112.619 1.00 83.44 1139 GLY A C 1
ATOM 2767 O O . GLY A 1 359 ? 18.483 73.050 111.729 1.00 75.40 1139 GLY A O 1
ATOM 2768 N N . TRP A 1 360 ? 19.388 74.319 113.412 1.00 63.84 1140 TRP A N 1
ATOM 2769 C CA . TRP A 1 360 ? 20.738 73.699 113.327 1.00 59.51 1140 TRP A CA 1
ATOM 2770 C C . TRP A 1 360 ? 20.616 72.218 113.647 1.00 78.04 1140 TRP A C 1
ATOM 2771 O O . TRP A 1 360 ? 21.154 71.423 112.858 1.00 73.02 1140 TRP A O 1
ATOM 2782 N N . ALA A 1 361 ? 19.861 71.886 114.708 1.00 71.60 1141 ALA A N 1
ATOM 2783 C CA . ALA A 1 361 ? 19.732 70.484 115.165 1.00 70.05 1141 ALA A CA 1
ATOM 2784 C C . ALA A 1 361 ? 18.973 69.676 114.103 1.00 63.55 1141 ALA A C 1
ATOM 2785 O O . ALA A 1 361 ? 19.280 68.487 113.916 1.00 72.16 1141 ALA A O 1
ATOM 2787 N N . HIS A 1 362 ? 18.032 70.307 113.410 1.00 73.74 1142 HIS A N 1
ATOM 2788 C CA . HIS A 1 362 ? 17.337 69.656 112.264 1.00 76.43 1142 HIS A CA 1
ATOM 2789 C C . HIS A 1 362 ? 18.352 69.312 111.151 1.00 78.72 1142 HIS A C 1
ATOM 2790 O O . HIS A 1 362 ? 18.325 68.191 110.635 1.00 69.21 1142 HIS A O 1
ATOM 2797 N N . ASP A 1 363 ? 19.206 70.269 110.776 1.00 64.12 1143 ASP A N 1
ATOM 2798 C CA . ASP A 1 363 ? 20.295 70.052 109.790 1.00 66.87 1143 ASP A CA 1
ATOM 2799 C C . ASP A 1 363 ? 21.253 68.929 110.211 1.00 74.53 1143 ASP A C 1
ATOM 2800 O O . ASP A 1 363 ? 21.654 68.162 109.287 1.00 70.50 1143 ASP A O 1
ATOM 2805 N N . VAL A 1 364 ? 21.639 68.822 111.496 1.00 66.69 1144 VAL A N 1
ATOM 2806 C CA . VAL A 1 364 ? 22.648 67.774 111.856 1.00 73.34 1144 VAL A CA 1
ATOM 2807 C C . VAL A 1 364 ? 22.006 66.402 111.688 1.00 59.67 1144 VAL A C 1
ATOM 2808 O O . VAL A 1 364 ? 22.751 65.427 111.661 1.00 78.37 1144 VAL A O 1
ATOM 2812 N N . ARG A 1 365 ? 20.679 66.332 111.588 1.00 79.53 1145 ARG A N 1
ATOM 2813 C CA . ARG A 1 365 ? 20.015 65.009 111.392 1.00 75.05 1145 ARG A CA 1
ATOM 2814 C C . ARG A 1 365 ? 20.444 64.400 110.050 1.00 70.47 1145 ARG A C 1
ATOM 2815 O O . ARG A 1 365 ? 20.249 63.191 109.886 1.00 84.36 1145 ARG A O 1
ATOM 2823 N N . GLY A 1 366 ? 20.978 65.225 109.132 1.00 70.85 1146 GLY A N 1
ATOM 2824 C CA . GLY A 1 366 ? 21.456 64.769 107.811 1.00 77.53 1146 GLY A CA 1
ATOM 2825 C C . GLY A 1 366 ? 22.961 64.570 107.793 1.00 86.28 1146 GLY A C 1
ATOM 2826 O O . GLY A 1 366 ? 23.492 64.197 106.748 1.00 78.80 1146 GLY A O 1
ATOM 2827 N N . ALA A 1 367 ? 23.611 64.726 108.942 1.00 65.57 1147 ALA A N 1
ATOM 2828 C CA . ALA A 1 367 ? 25.087 64.807 109.020 1.00 73.93 1147 ALA A CA 1
ATOM 2829 C C . ALA A 1 367 ? 25.737 63.443 108.745 1.00 57.71 1147 ALA A C 1
ATOM 2830 O O . ALA A 1 367 ? 26.775 63.408 108.100 1.00 81.83 1147 ALA A O 1
ATOM 2832 N N . ILE A 1 368 ? 25.212 62.363 109.302 1.00 59.49 1148 ILE A N 1
ATOM 2833 C CA . ILE A 1 368 ? 25.889 61.045 109.148 1.00 66.72 1148 ILE A CA 1
ATOM 2834 C C . ILE A 1 368 ? 25.892 60.587 107.676 1.00 70.27 1148 ILE A C 1
ATOM 2835 O O . ILE A 1 368 ? 26.871 59.939 107.300 1.00 71.47 1148 ILE A O 1
ATOM 2840 N N . ARG A 1 369 ? 24.835 60.879 106.901 1.00 74.30 261 ARG A N 1
ATOM 2841 C CA . ARG A 1 369 ? 24.734 60.419 105.490 1.00 66.94 261 ARG A CA 1
ATOM 2842 C C . ARG A 1 369 ? 25.233 61.523 104.539 1.00 68.25 261 ARG A C 1
ATOM 2843 O O . ARG A 1 369 ? 25.307 61.281 103.336 1.00 67.36 261 ARG A O 1
ATOM 2851 N N . ARG A 1 370 ? 25.613 62.683 105.072 1.00 58.73 262 ARG A N 1
ATOM 2852 C CA . ARG A 1 370 ? 25.976 63.848 104.217 1.00 68.71 262 ARG A CA 1
ATOM 2853 C C . ARG A 1 370 ? 27.097 63.524 103.211 1.00 59.27 262 ARG A C 1
ATOM 2854 O O . ARG A 1 370 ? 26.937 63.839 102.007 1.00 67.26 262 ARG A O 1
ATOM 2862 N N . TYR A 1 371 ? 28.224 62.990 103.673 1.00 69.91 263 TYR A N 1
ATOM 2863 C CA . TYR A 1 371 ? 29.349 62.726 102.737 1.00 57.82 263 TYR A CA 1
ATOM 2864 C C . TYR A 1 371 ? 28.921 61.763 101.613 1.00 60.35 263 TYR A C 1
ATOM 2865 O O . TYR A 1 371 ? 29.175 62.062 100.408 1.00 66.97 263 TYR A O 1
ATOM 2874 N N . LEU A 1 372 ? 28.335 60.620 101.981 1.00 73.66 264 LEU A N 1
ATOM 2875 C CA . LEU A 1 372 ? 27.823 59.617 101.016 1.00 64.07 264 LEU A CA 1
ATOM 2876 C C . LEU A 1 372 ? 26.904 60.320 99.998 1.00 69.78 264 LEU A C 1
ATOM 2877 O O . LEU A 1 372 ? 27.037 60.033 98.800 1.00 62.95 264 LEU A O 1
ATOM 2882 N N . MET A 1 373 ? 26.022 61.218 100.456 1.00 63.61 265 MET A N 1
ATOM 2883 C CA . MET A 1 373 ? 25.019 61.870 99.567 1.00 59.84 265 MET A CA 1
ATOM 2884 C C . MET A 1 373 ? 25.703 62.852 98.608 1.00 69.08 265 MET A C 1
ATOM 2885 O O . MET A 1 373 ? 25.320 62.907 97.425 1.00 71.02 265 MET A O 1
ATOM 2890 N N . VAL A 1 374 ? 26.760 63.516 99.053 1.00 60.07 266 VAL A N 1
ATOM 2891 C CA . VAL A 1 374 ? 27.554 64.346 98.105 1.00 65.64 266 VAL A CA 1
ATOM 2892 C C . VAL A 1 374 ? 28.109 63.473 96.957 1.00 60.98 266 VAL A C 1
ATOM 2893 O O . VAL A 1 374 ? 27.989 63.880 95.755 1.00 60.40 266 VAL A O 1
ATOM 2897 N N . LEU A 1 375 ? 28.731 62.351 97.294 1.00 55.23 267 LEU A N 1
ATOM 2898 C CA . LEU A 1 375 ? 29.316 61.421 96.296 1.00 59.11 267 LEU A CA 1
ATOM 2899 C C . LEU A 1 375 ? 28.212 60.862 95.392 1.00 60.76 267 LEU A C 1
ATOM 2900 O O . LEU A 1 375 ? 28.462 60.745 94.140 1.00 61.77 267 LEU A O 1
ATOM 2905 N N . PHE A 1 376 ? 27.006 60.675 95.944 1.00 68.58 268 PHE A N 1
ATOM 2906 C CA . PHE A 1 376 ? 25.862 60.206 95.107 1.00 61.32 268 PHE A CA 1
ATOM 2907 C C . PHE A 1 376 ? 25.445 61.318 94.142 1.00 61.19 268 PHE A C 1
ATOM 2908 O O . PHE A 1 376 ? 25.216 61.060 92.947 1.00 58.81 268 PHE A O 1
ATOM 2916 N N . ARG A 1 377 ? 25.385 62.550 94.627 1.00 62.39 269 ARG A N 1
ATOM 2917 C CA . ARG A 1 377 ? 24.894 63.637 93.739 1.00 58.44 269 ARG A CA 1
ATOM 2918 C C . ARG A 1 377 ? 25.920 63.874 92.630 1.00 64.11 269 ARG A C 1
ATOM 2919 O O . ARG A 1 377 ? 25.514 64.176 91.475 1.00 61.81 269 ARG A O 1
ATOM 2927 N N . ILE A 1 378 ? 27.205 63.778 92.962 1.00 62.84 270 ILE A N 1
ATOM 2928 C CA . ILE A 1 378 ? 28.261 64.045 91.940 1.00 61.66 270 ILE A CA 1
ATOM 2929 C C . ILE A 1 378 ? 28.157 62.940 90.862 1.00 62.99 270 ILE A C 1
ATOM 2930 O O . ILE A 1 378 ? 28.227 63.250 89.641 1.00 63.48 270 ILE A O 1
ATOM 2935 N N . THR A 1 379 ? 27.902 61.702 91.310 1.00 61.70 271 THR A N 1
ATOM 2936 C CA . THR A 1 379 ? 27.829 60.554 90.381 1.00 64.86 271 THR A CA 1
ATOM 2937 C C . THR A 1 379 ? 26.630 60.780 89.460 1.00 67.46 271 THR A C 1
ATOM 2938 O O . THR A 1 379 ? 26.750 60.595 88.227 1.00 56.99 271 THR A O 1
ATOM 2942 N N . SER A 1 380 ? 25.505 61.189 90.031 1.00 61.57 272 SER A N 1
ATOM 2943 C CA . SER A 1 380 ? 24.262 61.258 89.214 1.00 60.26 272 SER A CA 1
ATOM 2944 C C . SER A 1 380 ? 24.312 62.470 88.251 1.00 62.85 272 SER A C 1
ATOM 2945 O O . SER A 1 380 ? 23.925 62.343 87.062 1.00 60.13 272 SER A O 1
ATOM 2948 N N . VAL A 1 381 ? 24.903 63.581 88.681 1.00 59.68 273 VAL A N 1
ATOM 2949 C CA . VAL A 1 381 ? 25.017 64.767 87.785 1.00 60.97 273 VAL A CA 1
ATOM 2950 C C . VAL A 1 381 ? 25.997 64.409 86.647 1.00 60.84 273 VAL A C 1
ATOM 2951 O O . VAL A 1 381 ? 25.712 64.729 85.495 1.00 59.91 273 VAL A O 1
ATOM 2955 N N . PHE A 1 382 ? 27.074 63.702 86.968 1.00 59.46 274 PHE A N 1
ATOM 2956 C CA . PHE A 1 382 ? 28.078 63.280 85.971 1.00 55.49 274 PHE A CA 1
ATOM 2957 C C . PHE A 1 382 ? 27.430 62.485 84.831 1.00 57.73 274 PHE A C 1
ATOM 2958 O O . PHE A 1 382 ? 27.657 62.850 83.614 1.00 62.65 274 PHE A O 1
ATOM 2966 N N . TYR A 1 383 ? 26.665 61.462 85.176 1.00 61.63 275 TYR A N 1
ATOM 2967 C CA . TYR A 1 383 ? 26.014 60.564 84.171 1.00 72.83 275 TYR A CA 1
ATOM 2968 C C . TYR A 1 383 ? 24.890 61.291 83.422 1.00 70.55 275 TYR A C 1
ATOM 2969 O O . TYR A 1 383 ? 24.685 61.031 82.212 1.00 79.57 275 TYR A O 1
ATOM 2978 N N . MET A 1 384 ? 24.175 62.172 84.113 1.00 58.71 276 MET A N 1
ATOM 2979 C CA . MET A 1 384 ? 23.087 62.888 83.420 1.00 60.85 276 MET A CA 1
ATOM 2980 C C . MET A 1 384 ? 23.699 63.833 82.374 1.00 66.44 276 MET A C 1
ATOM 2981 O O . MET A 1 384 ? 23.152 63.881 81.281 1.00 63.70 276 MET A O 1
ATOM 2986 N N . LEU A 1 385 ? 24.811 64.516 82.681 1.00 58.85 277 LEU A N 1
ATOM 2987 C CA . LEU A 1 385 ? 25.378 65.467 81.698 1.00 59.02 277 LEU A CA 1
ATOM 2988 C C . LEU A 1 385 ? 25.976 64.712 80.493 1.00 56.33 277 LEU A C 1
ATOM 2989 O O . LEU A 1 385 ? 26.101 65.290 79.440 1.00 61.67 277 LEU A O 1
ATOM 2994 N N . GLN A 1 386 ? 26.268 63.432 80.639 1.00 55.40 278 GLN A N 1
ATOM 2995 C CA . GLN A 1 386 ? 26.944 62.603 79.631 1.00 72.59 278 GLN A CA 1
ATOM 2996 C C . GLN A 1 386 ? 25.900 61.823 78.809 1.00 62.43 278 GLN A C 1
ATOM 2997 O O . GLN A 1 386 ? 26.222 61.333 77.661 1.00 58.72 278 GLN A O 1
ATOM 3003 N N . LEU A 1 387 ? 24.708 61.665 79.361 1.00 58.71 279 LEU A N 1
ATOM 3004 C CA . LEU A 1 387 ? 23.678 60.791 78.750 1.00 58.46 279 LEU A CA 1
ATOM 3005 C C . LEU A 1 387 ? 23.315 61.283 77.352 1.00 56.59 279 LEU A C 1
ATOM 3006 O O . LEU A 1 387 ? 23.245 60.467 76.441 1.00 58.06 279 LEU A O 1
ATOM 3011 N N . PRO A 1 388 ? 23.037 62.580 77.087 1.00 55.29 280 PRO A N 1
ATOM 3012 C CA . PRO A 1 388 ? 22.728 63.001 75.725 1.00 55.28 280 PRO A CA 1
ATOM 3013 C C . PRO A 1 388 ? 23.819 62.615 74.717 1.00 60.27 280 PRO A C 1
ATOM 3014 O O . PRO A 1 388 ? 23.467 62.156 73.622 1.00 63.88 280 PRO A O 1
ATOM 3018 N N . TYR A 1 389 ? 25.097 62.805 75.102 1.00 59.97 281 TYR A N 1
ATOM 3019 C CA . TYR A 1 389 ? 26.266 62.391 74.264 1.00 61.06 281 TYR A CA 1
ATOM 3020 C C . TYR A 1 389 ? 26.201 60.885 73.971 1.00 53.61 281 TYR A C 1
ATOM 3021 O O . TYR A 1 389 ? 26.324 60.464 72.824 1.00 58.65 281 TYR A O 1
ATOM 3030 N N . ILE A 1 390 ? 26.065 60.074 75.009 1.00 52.11 282 ILE A N 1
ATOM 3031 C CA . ILE A 1 390 ? 26.033 58.611 74.769 1.00 55.84 282 ILE A CA 1
ATOM 3032 C C . ILE A 1 390 ? 24.874 58.272 73.814 1.00 66.48 282 ILE A C 1
ATOM 3033 O O . ILE A 1 390 ? 25.097 57.532 72.833 1.00 68.32 282 ILE A O 1
ATOM 3038 N N . ILE A 1 391 ? 23.677 58.795 74.071 1.00 60.74 283 ILE A N 1
ATOM 3039 C CA . ILE A 1 391 ? 22.526 58.510 73.181 1.00 56.66 283 ILE A CA 1
ATOM 3040 C C . ILE A 1 391 ? 22.846 58.974 71.765 1.00 57.76 283 ILE A C 1
ATOM 3041 O O . ILE A 1 391 ? 22.663 58.147 70.849 1.00 60.99 283 ILE A O 1
ATOM 3046 N N . TYR A 1 392 ? 23.349 60.205 71.602 1.00 56.98 284 TYR A N 1
ATOM 3047 C CA . TYR A 1 392 ? 23.756 60.667 70.245 1.00 57.70 284 TYR A CA 1
ATOM 3048 C C . TYR A 1 392 ? 24.769 59.712 69.591 1.00 67.28 284 TYR A C 1
ATOM 3049 O O . TYR A 1 392 ? 24.589 59.263 68.427 1.00 63.20 284 TYR A O 1
ATOM 3058 N N . PHE A 1 393 ? 25.832 59.399 70.321 1.00 62.98 285 PHE A N 1
ATOM 3059 C CA . PHE A 1 393 ? 26.842 58.424 69.830 1.00 62.03 285 PHE A CA 1
ATOM 3060 C C . PHE A 1 393 ? 26.172 57.133 69.336 1.00 62.85 285 PHE A C 1
ATOM 3061 O O . PHE A 1 393 ? 26.491 56.673 68.260 1.00 61.63 285 PHE A O 1
ATOM 3069 N N . LEU A 1 394 ? 25.340 56.507 70.162 1.00 59.58 286 LEU A N 1
ATOM 3070 C CA . LEU A 1 394 ? 24.696 55.216 69.796 1.00 77.21 286 LEU A CA 1
ATOM 3071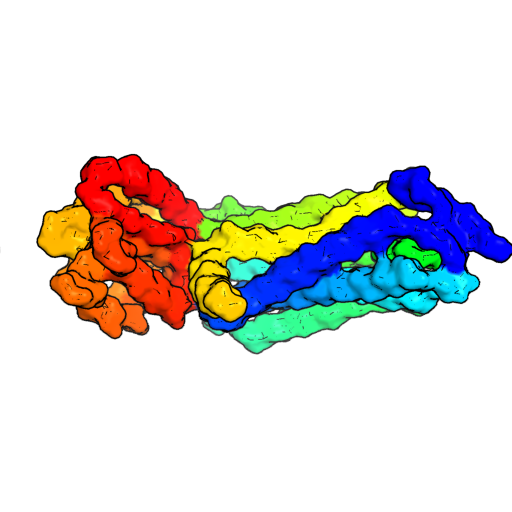 C C . LEU A 1 394 ? 23.852 55.377 68.525 1.00 77.06 286 LEU A C 1
ATOM 3072 O O . LEU A 1 394 ? 23.942 54.524 67.646 1.00 69.49 286 LEU A O 1
ATOM 3077 N N . LEU A 1 395 ? 23.121 56.474 68.403 1.00 68.78 287 LEU A N 1
ATOM 3078 C CA . LEU A 1 395 ? 22.169 56.630 67.284 1.00 79.87 287 LEU A CA 1
ATOM 3079 C C . LEU A 1 395 ? 22.930 57.047 66.016 1.00 70.39 287 LEU A C 1
ATOM 3080 O O . LEU A 1 395 ? 22.602 56.589 64.937 1.00 68.74 287 LEU A O 1
ATOM 3085 N N . GLU A 1 396 ? 23.911 57.920 66.136 1.00 66.33 288 GLU A N 1
ATOM 3086 C CA . GLU A 1 396 ? 24.658 58.284 64.918 1.00 64.59 288 GLU A CA 1
ATOM 3087 C C . GLU A 1 396 ? 25.561 57.117 64.436 1.00 66.44 288 GLU A C 1
ATOM 3088 O O . GLU A 1 396 ? 25.658 56.924 63.208 1.00 69.83 288 GLU A O 1
ATOM 3094 N N . SER A 1 397 ? 26.170 56.346 65.332 1.00 76.24 289 SER A N 1
ATOM 3095 C CA . SER A 1 397 ? 27.020 55.181 64.945 1.00 80.76 289 SER A CA 1
ATOM 3096 C C . SER A 1 397 ? 26.144 54.180 64.189 1.00 85.45 289 SER A C 1
ATOM 3097 O O . SER A 1 397 ? 26.666 53.438 63.382 1.00 78.01 289 SER A O 1
ATOM 3100 N N . SER A 1 398 ? 24.852 54.180 64.490 1.00 79.07 290 SER A N 1
ATOM 3101 C CA . SER A 1 398 ? 23.904 53.182 63.953 1.00 72.18 290 SER A CA 1
ATOM 3102 C C . SER A 1 398 ? 23.270 53.745 62.678 1.00 64.01 290 SER A C 1
ATOM 3103 O O . SER A 1 398 ? 22.466 53.041 62.092 1.00 79.73 290 SER A O 1
ATOM 3106 N N . ARG A 1 399 ? 23.541 55.015 62.372 1.00 71.26 291 ARG A N 1
ATOM 3107 C CA . ARG A 1 399 ? 22.988 55.783 61.216 1.00 75.83 291 ARG A CA 1
ATOM 3108 C C . ARG A 1 399 ? 21.469 55.999 61.352 1.00 70.59 291 ARG A C 1
ATOM 3109 O O . ARG A 1 399 ? 20.824 56.203 60.313 1.00 75.39 291 ARG A O 1
ATOM 3117 N N . VAL A 1 400 ? 20.940 56.050 62.577 1.00 79.58 292 VAL A N 1
ATOM 3118 C CA . VAL A 1 400 ? 19.521 56.476 62.808 1.00 67.23 292 VAL A CA 1
ATOM 3119 C C . VAL A 1 400 ? 19.396 58.001 62.636 1.00 79.86 292 VAL A C 1
ATOM 3120 O O . VAL A 1 400 ? 18.335 58.472 62.097 1.00 68.90 292 VAL A O 1
ATOM 3124 N N . LEU A 1 401 ? 20.461 58.750 62.950 1.00 74.59 293 LEU A N 1
ATOM 3125 C CA . LEU A 1 401 ? 20.430 60.220 62.675 1.00 63.38 293 LEU A CA 1
ATOM 3126 C C . LEU A 1 401 ? 21.839 60.798 62.594 1.00 71.02 293 LEU A C 1
ATOM 3127 O O . LEU A 1 401 ? 22.791 60.165 63.003 1.00 84.30 293 LEU A O 1
ATOM 3132 N N . ASP A 1 402 ? 21.927 61.940 61.938 1.00 67.14 294 ASP A N 1
ATOM 3133 C CA . ASP A 1 402 ? 23.156 62.717 61.766 1.00 81.17 294 ASP A CA 1
ATOM 3134 C C . ASP A 1 402 ? 22.732 64.172 61.962 1.00 80.25 294 ASP A C 1
ATOM 3135 O O . ASP A 1 402 ? 22.022 64.704 61.104 1.00 77.74 294 ASP A O 1
ATOM 3140 N N . ASN A 1 403 ? 23.188 64.788 63.044 1.00 72.28 295 ASN A N 1
ATOM 3141 C CA . ASN A 1 403 ? 22.768 66.175 63.355 1.00 65.93 295 ASN A CA 1
ATOM 3142 C C . ASN A 1 403 ? 23.948 66.878 64.005 1.00 70.43 295 ASN A C 1
ATOM 3143 O O . ASN A 1 403 ? 24.221 66.711 65.194 1.00 74.96 295 ASN A O 1
ATOM 3148 N N . PRO A 1 404 ? 24.690 67.668 63.220 1.00 82.51 296 PRO A N 1
ATOM 3149 C CA . PRO A 1 404 ? 25.880 68.352 63.732 1.00 81.54 296 PRO A CA 1
ATOM 3150 C C . PRO A 1 404 ? 25.624 69.273 64.927 1.00 74.64 296 PRO A C 1
ATOM 3151 O O . PRO A 1 404 ? 26.499 69.431 65.765 1.00 68.35 296 PRO A O 1
ATOM 3155 N N . THR A 1 405 ? 24.432 69.855 64.976 1.00 66.47 297 THR A N 1
ATOM 3156 C CA . THR A 1 405 ? 24.013 70.742 66.099 1.00 71.61 297 THR A CA 1
ATOM 3157 C C . THR A 1 405 ? 23.933 69.909 67.381 1.00 70.67 297 THR A C 1
ATOM 3158 O O . THR A 1 405 ? 24.478 70.322 68.435 1.00 63.17 297 THR A O 1
ATOM 3162 N N . LEU A 1 406 ? 23.338 68.729 67.277 1.00 69.35 298 LEU A N 1
ATOM 3163 C CA . LEU A 1 406 ? 23.235 67.841 68.463 1.00 68.09 298 LEU A CA 1
ATOM 3164 C C . LEU A 1 406 ? 24.627 67.321 68.832 1.00 72.28 298 LEU A C 1
ATOM 3165 O O . LEU A 1 406 ? 24.953 67.282 70.005 1.00 70.88 298 LEU A O 1
ATOM 3170 N N . SER A 1 407 ? 25.399 66.918 67.831 1.00 61.86 299 SER A N 1
ATOM 3171 C CA . SER A 1 407 ? 26.766 66.406 68.045 1.00 78.70 299 SER A CA 1
ATOM 3172 C C . SER A 1 407 ? 27.528 67.437 68.881 1.00 60.82 299 SER A C 1
ATOM 3173 O O . SER A 1 407 ? 28.198 67.065 69.807 1.00 71.38 299 SER A O 1
ATOM 3176 N N . PHE A 1 408 ? 27.358 68.712 68.553 1.00 58.04 300 PHE A N 1
ATOM 3177 C CA . PHE A 1 408 ? 28.105 69.822 69.171 1.00 68.46 300 PHE A CA 1
ATOM 3178 C C . PHE A 1 408 ? 27.623 70.036 70.598 1.00 69.17 300 PHE A C 1
ATOM 3179 O O . PHE A 1 408 ? 28.484 70.145 71.499 1.00 62.55 300 PHE A O 1
ATOM 3187 N N . LEU A 1 409 ? 26.298 70.105 70.788 1.00 70.15 301 LEU A N 1
ATOM 3188 C CA . LEU A 1 409 ? 25.689 70.465 72.102 1.00 64.40 301 LEU A CA 1
ATOM 3189 C C . LEU A 1 409 ? 25.866 69.306 73.077 1.00 63.11 301 LEU A C 1
ATOM 3190 O O . LEU A 1 409 ? 26.178 69.581 74.235 1.00 59.66 301 LEU A O 1
ATOM 3195 N N . THR A 1 410 ? 25.678 68.063 72.621 1.00 56.02 302 THR A N 1
ATOM 3196 C CA . THR A 1 410 ? 25.795 66.946 73.573 1.00 57.09 302 THR A CA 1
ATOM 3197 C C . THR A 1 410 ? 27.263 66.808 73.984 1.00 62.36 302 THR A C 1
ATOM 3198 O O . THR A 1 410 ? 27.486 66.470 75.161 1.00 64.74 302 THR A O 1
ATOM 3202 N N . THR A 1 411 ? 28.203 67.092 73.063 1.00 62.10 303 THR A N 1
ATOM 3203 C CA . THR A 1 411 ? 29.659 66.987 73.372 1.00 66.05 303 THR A CA 1
ATOM 3204 C C . THR A 1 411 ? 30.034 68.152 74.302 1.00 57.40 303 THR A C 1
ATOM 3205 O O . THR A 1 411 ? 30.696 67.923 75.321 1.00 61.71 303 THR A O 1
ATOM 3209 N N . TRP A 1 412 ? 29.494 69.335 74.063 1.00 59.49 304 TRP A N 1
ATOM 3210 C CA . TRP A 1 412 ? 29.866 70.443 74.981 1.00 56.12 304 TRP A CA 1
ATOM 3211 C C . TRP A 1 412 ? 29.407 70.108 76.404 1.00 67.85 304 TRP A C 1
ATOM 3212 O O . TRP A 1 412 ? 30.161 70.297 77.409 1.00 62.58 304 TRP A O 1
ATOM 3223 N N . LEU A 1 413 ? 28.207 69.567 76.486 1.00 59.51 305 LEU A N 1
ATOM 3224 C CA . LEU A 1 413 ? 27.584 69.285 77.801 1.00 59.72 305 LEU A CA 1
ATOM 3225 C C . LEU A 1 413 ? 28.352 68.155 78.510 1.00 54.47 305 LEU A C 1
ATOM 3226 O O . LEU A 1 413 ? 28.468 68.165 79.769 1.00 58.10 305 LEU A O 1
ATOM 3231 N N . ALA A 1 414 ? 28.873 67.220 77.738 1.00 65.53 306 ALA A N 1
ATOM 3232 C CA . ALA A 1 414 ? 29.589 66.076 78.363 1.00 75.27 306 ALA A CA 1
ATOM 3233 C C . ALA A 1 414 ? 30.936 66.587 78.893 1.00 64.55 306 ALA A C 1
ATOM 3234 O O . ALA A 1 414 ? 31.389 66.119 79.935 1.00 62.83 306 ALA A O 1
ATOM 3236 N N . ILE A 1 415 ? 31.547 67.557 78.205 1.00 61.54 307 ILE A N 1
ATOM 3237 C CA . ILE A 1 415 ? 32.870 68.124 78.642 1.00 59.28 307 ILE A CA 1
ATOM 3238 C C . ILE A 1 415 ? 32.617 68.878 79.962 1.00 67.10 307 ILE A C 1
ATOM 3239 O O . ILE A 1 415 ? 33.456 68.814 80.831 1.00 61.45 307 ILE A O 1
ATOM 3244 N N . SER A 1 416 ? 31.424 69.476 80.108 1.00 59.13 308 SER A N 1
ATOM 3245 C CA . SER A 1 416 ? 31.019 70.346 81.241 1.00 67.54 308 SER A CA 1
ATOM 3246 C C . SER A 1 416 ? 30.908 69.540 82.529 1.00 58.83 308 SER A C 1
ATOM 3247 O O . SER A 1 416 ? 30.928 70.179 83.591 1.00 62.41 308 SER A O 1
ATOM 3250 N N . ASN A 1 417 ? 30.890 68.202 82.470 1.00 64.83 309 ASN A N 1
ATOM 3251 C CA . ASN A 1 417 ? 30.886 67.474 83.777 1.00 72.86 309 ASN A CA 1
ATOM 3252 C C . ASN A 1 417 ? 32.275 67.589 84.444 1.00 68.91 309 ASN A C 1
ATOM 3253 O O . ASN A 1 417 ? 32.324 67.494 85.672 1.00 70.53 309 ASN A O 1
ATOM 3258 N N . SER A 1 418 ? 33.315 68.001 83.692 1.00 69.33 310 SER A N 1
ATOM 3259 C CA . SER A 1 418 ? 34.665 68.278 84.285 1.00 65.44 310 SER A CA 1
ATOM 3260 C C . SER A 1 418 ? 34.645 69.548 85.145 1.00 67.97 310 SER A C 1
ATOM 3261 O O . SER A 1 418 ? 35.573 69.768 85.901 1.00 61.66 310 SER A O 1
ATOM 3264 N N . PHE A 1 419 ? 33.576 70.330 85.066 1.00 66.80 311 PHE A N 1
ATOM 3265 C CA . PHE A 1 419 ? 33.419 71.547 85.910 1.00 64.37 311 PHE A CA 1
ATOM 3266 C C . PHE A 1 419 ? 32.425 71.287 87.050 1.00 72.55 311 PHE A C 1
ATOM 3267 O O . PHE A 1 419 ? 32.576 71.898 88.111 1.00 74.60 311 PHE A O 1
ATOM 3275 N N . CYS A 1 420 ? 31.473 70.385 86.850 1.00 68.51 312 CYS A N 1
ATOM 3276 C CA . CYS A 1 420 ? 30.415 70.143 87.873 1.00 68.44 312 CYS A CA 1
ATOM 3277 C C . CYS A 1 420 ? 30.983 69.315 89.041 1.00 61.08 312 CYS A C 1
ATOM 3278 O O . CYS A 1 420 ? 30.664 69.637 90.188 1.00 81.35 312 CYS A O 1
ATOM 3281 N N . ASN A 1 421 ? 31.801 68.306 88.763 1.00 72.36 313 ASN A N 1
ATOM 3282 C CA . ASN A 1 421 ? 32.441 67.470 89.810 1.00 77.56 313 ASN A CA 1
ATOM 3283 C C . ASN A 1 421 ? 33.073 68.390 90.852 1.00 73.35 313 ASN A C 1
ATOM 3284 O O . ASN A 1 421 ? 32.659 68.385 91.991 1.00 79.32 313 ASN A O 1
ATOM 3289 N N . PRO A 1 422 ? 34.031 69.280 90.514 1.00 79.14 314 PRO A N 1
ATOM 3290 C CA . PRO A 1 422 ? 34.647 70.133 91.518 1.00 91.33 314 PRO A CA 1
ATOM 3291 C C . PRO A 1 422 ? 33.685 71.102 92.220 1.00 75.58 314 PRO A C 1
ATOM 3292 O O . PRO A 1 422 ? 33.779 71.232 93.420 1.00 74.58 314 PRO A O 1
ATOM 3296 N N . VAL A 1 423 ? 32.864 71.825 91.459 1.00 69.96 315 VAL A N 1
ATOM 3297 C CA . VAL A 1 423 ? 31.881 72.809 92.029 1.00 72.97 315 VAL A CA 1
ATOM 3298 C C . VAL A 1 423 ? 30.939 72.161 93.067 1.00 83.02 315 VAL A C 1
ATOM 3299 O O . VAL A 1 423 ? 30.717 72.765 94.108 1.00 80.70 315 VAL A O 1
ATOM 3303 N N . ILE A 1 424 ? 30.361 70.991 92.770 1.00 71.41 316 ILE A N 1
ATOM 3304 C CA . ILE A 1 424 ? 29.466 70.306 93.761 1.00 64.07 316 ILE A CA 1
ATOM 3305 C C . ILE A 1 424 ? 30.263 69.920 95.022 1.00 70.19 316 ILE A C 1
ATOM 3306 O O . ILE A 1 424 ? 29.754 70.220 96.096 1.00 69.69 316 ILE A O 1
ATOM 3311 N N . TYR A 1 425 ? 31.425 69.254 94.872 1.00 74.79 317 TYR A N 1
ATOM 3312 C CA . TYR A 1 425 ? 32.224 68.726 96.006 1.00 74.47 317 TYR A CA 1
ATOM 3313 C C . TYR A 1 425 ? 32.652 69.904 96.886 1.00 75.55 317 TYR A C 1
ATOM 3314 O O . TYR A 1 425 ? 32.355 69.875 98.086 1.00 89.94 317 TYR A O 1
ATOM 3323 N N . ALA A 1 426 ? 33.268 70.913 96.276 1.00 77.48 318 ALA A N 1
ATOM 3324 C CA . ALA A 1 426 ? 33.799 72.113 96.965 1.00 98.91 318 ALA A CA 1
ATOM 3325 C C . ALA A 1 426 ? 32.706 72.814 97.797 1.00 82.54 318 ALA A C 1
ATOM 3326 O O . ALA A 1 426 ? 32.959 73.087 98.984 1.00 95.14 318 ALA A O 1
ATOM 3328 N N . LEU A 1 427 ? 31.531 73.036 97.225 1.00 68.19 319 LEU A N 1
ATOM 3329 C CA . LEU A 1 427 ? 30.362 73.705 97.878 1.00 79.24 319 LEU A CA 1
ATOM 3330 C C . LEU A 1 427 ? 29.567 72.788 98.856 1.00 76.20 319 LEU A C 1
ATOM 3331 O O . LEU A 1 427 ? 28.646 73.263 99.503 1.00 88.64 319 LEU A O 1
ATOM 3336 N N . SER A 1 428 ? 29.814 71.492 98.919 1.00 83.45 320 SER A N 1
ATOM 3337 C CA . SER A 1 428 ? 28.928 70.617 99.741 1.00 78.89 320 SER A CA 1
ATOM 3338 C C . SER A 1 428 ? 29.684 70.129 100.994 1.00 80.16 320 SER A C 1
ATOM 3339 O O . SER A 1 428 ? 29.074 69.502 101.846 1.00 78.98 320 SER A O 1
ATOM 3342 N N . ASP A 1 429 ? 30.994 70.339 101.053 1.00 86.06 321 ASP A N 1
ATOM 3343 C CA . ASP A 1 429 ? 31.811 69.858 102.193 1.00 70.51 321 ASP A CA 1
ATOM 3344 C C . ASP A 1 429 ? 32.128 71.036 103.098 1.00 76.42 321 ASP A C 1
ATOM 3345 O O . ASP A 1 429 ? 32.668 72.039 102.625 1.00 84.74 321 ASP A O 1
ATOM 3350 N N . SER A 1 430 ? 31.708 70.925 104.349 1.00 80.18 322 SER A N 1
ATOM 3351 C CA . SER A 1 430 ? 31.935 72.006 105.328 1.00 71.36 322 SER A CA 1
ATOM 3352 C C . SER A 1 430 ? 33.440 72.080 105.648 1.00 89.66 322 SER A C 1
ATOM 3353 O O . SER A 1 430 ? 33.987 73.209 105.636 1.00 68.31 322 SER A O 1
ATOM 3356 N N . THR A 1 431 ? 34.100 70.920 105.848 1.00 82.37 323 THR A N 1
ATOM 3357 C CA . THR A 1 431 ? 35.579 70.863 106.061 1.00 128.77 323 THR A CA 1
ATOM 3358 C C . THR A 1 431 ? 36.284 71.557 104.872 1.00 119.42 323 THR A C 1
ATOM 3359 O O . THR A 1 431 ? 37.237 72.316 105.124 1.00 99.66 323 THR A O 1
ATOM 3363 N N . PHE A 1 432 ? 35.824 71.314 103.632 1.00 91.93 324 PHE A N 1
ATOM 3364 C CA . PHE A 1 432 ? 36.382 71.934 102.397 1.00 82.96 324 PHE A CA 1
ATOM 3365 C C . PHE A 1 432 ? 36.082 73.437 102.358 1.00 83.20 324 PHE A C 1
ATOM 3366 O O . PHE A 1 432 ? 37.026 74.193 102.154 1.00 88.51 324 PHE A O 1
ATOM 3374 N N . ARG A 1 433 ? 34.821 73.862 102.497 1.00 87.36 325 ARG A N 1
ATOM 3375 C CA . ARG A 1 433 ? 34.502 75.318 102.528 1.00 87.17 325 ARG A CA 1
ATOM 3376 C C . ARG A 1 433 ? 35.250 75.981 103.708 1.00 114.77 325 ARG A C 1
ATOM 3377 O O . ARG A 1 433 ? 35.522 77.211 103.608 1.00 84.68 325 ARG A O 1
ATOM 3385 N N . LEU A 1 434 ? 35.568 75.205 104.769 1.00 103.80 326 LEU A N 1
ATOM 3386 C CA . LEU A 1 434 ? 36.357 75.680 105.956 1.00 117.18 326 LEU A CA 1
ATOM 3387 C C . LEU A 1 434 ? 37.847 75.720 105.581 1.00 157.11 326 LEU A C 1
ATOM 3388 O O . LEU A 1 434 ? 38.590 76.577 106.114 1.00 109.12 326 LEU A O 1
ATOM 3393 N N . GLY A 1 435 ? 38.278 74.799 104.715 1.00 116.19 327 GLY A N 1
ATOM 3394 C CA . GLY A 1 435 ? 39.644 74.853 104.157 1.00 102.52 327 GLY A CA 1
ATOM 3395 C C . GLY A 1 435 ? 39.762 75.939 103.083 1.00 95.52 327 GLY A C 1
ATOM 3396 O O . GLY A 1 435 ? 40.816 76.582 103.024 1.00 123.64 327 GLY A O 1
ATOM 3397 N N . LEU A 1 436 ? 38.704 76.138 102.279 1.00 110.49 328 LEU A N 1
ATOM 3398 C CA . LEU A 1 436 ? 38.648 77.087 101.131 1.00 104.96 328 LEU A CA 1
ATOM 3399 C C . LEU A 1 436 ? 38.690 78.502 101.681 1.00 109.74 328 LEU A C 1
ATOM 3400 O O . LEU A 1 436 ? 39.421 79.303 101.100 1.00 116.79 328 LEU A O 1
ATOM 3405 N N . ARG A 1 437 ? 37.943 78.768 102.765 1.00 120.10 329 ARG A N 1
ATOM 3406 C CA . ARG A 1 437 ? 37.844 80.157 103.289 1.00 137.16 329 ARG A CA 1
ATOM 3407 C C . ARG A 1 437 ? 39.144 80.531 104.024 1.00 145.62 329 ARG A C 1
ATOM 3408 O O . ARG A 1 437 ? 39.711 81.584 103.679 1.00 96.57 329 ARG A O 1
ATOM 3416 N N . ARG A 1 438 ? 39.640 79.681 104.935 1.00 124.37 330 ARG A N 1
ATOM 3417 C CA . ARG A 1 438 ? 40.877 79.969 105.726 1.00 117.64 330 ARG A CA 1
ATOM 3418 C C . ARG A 1 438 ? 42.120 80.087 104.809 1.00 132.78 330 ARG A C 1
ATOM 3419 O O . ARG A 1 438 ? 43.015 80.905 105.142 1.00 157.52 330 ARG A O 1
ATOM 3427 N N . LEU A 1 439 ? 42.204 79.314 103.714 1.00 153.00 331 LEU A N 1
ATOM 3428 C CA . LEU A 1 439 ? 43.310 79.466 102.719 1.00 101.66 331 LEU A CA 1
ATOM 3429 C C . LEU A 1 439 ? 43.112 80.773 101.939 1.00 161.02 331 LEU A C 1
ATOM 3430 O O . LEU A 1 439 ? 44.130 81.467 101.759 1.00 94.71 331 LEU A O 1
ATOM 3435 N N . SER A 1 440 ? 41.863 81.076 101.522 1.00 122.80 332 SER A N 1
ATOM 3436 C CA . SER A 1 440 ? 41.506 82.271 100.713 1.00 101.48 332 SER A CA 1
ATOM 3437 C C . SER A 1 440 ? 41.644 83.566 101.526 1.00 139.93 332 SER A C 1
ATOM 3438 O O . SER A 1 440 ? 41.908 84.622 100.909 1.00 197.05 332 SER A O 1
ATOM 3441 N N . GLU A 1 441 ? 41.484 83.494 102.850 1.00 128.65 333 GLU A N 1
ATOM 3442 C CA . GLU A 1 441 ? 41.682 84.670 103.750 1.00 156.75 333 GLU A CA 1
ATOM 3443 C C . GLU A 1 441 ? 43.164 85.080 103.762 1.00 175.31 333 GLU A C 1
ATOM 3444 O O . GLU A 1 441 ? 43.440 86.296 103.876 1.00 221.16 333 GLU A O 1
ATOM 3446 N N . THR A 1 442 ? 44.068 84.097 103.651 1.00 186.18 334 THR A N 1
ATOM 3447 C CA . THR A 1 442 ? 45.541 84.315 103.557 1.00 176.42 334 THR A CA 1
ATOM 3448 C C . THR A 1 442 ? 45.921 84.756 102.133 1.00 169.94 334 THR A C 1
ATOM 3449 O O . THR A 1 442 ? 46.912 85.501 102.003 1.00 209.14 334 THR A O 1
ATOM 3453 N N . MET A 1 443 ? 45.154 84.331 101.117 1.00 140.65 335 MET A N 1
ATOM 3454 C CA . MET A 1 443 ? 45.399 84.706 99.691 1.00 159.10 335 MET A CA 1
ATOM 3455 C C . MET A 1 443 ? 44.636 86.000 99.351 1.00 155.23 335 MET A C 1
ATOM 3456 O O . MET A 1 443 ? 44.839 86.534 98.236 1.00 142.29 335 MET A O 1
ATOM 3461 N N . CYS A 1 444 ? 43.794 86.485 100.273 1.00 145.55 336 CYS A N 1
ATOM 3462 C CA . CYS A 1 444 ? 43.091 87.784 100.085 1.00 187.96 336 CYS A CA 1
ATOM 3463 C C . CYS A 1 444 ? 44.024 88.953 100.444 1.00 217.57 336 CYS A C 1
ATOM 3464 O O . CYS A 1 444 ? 43.901 90.031 99.809 1.00 165.19 336 CYS A O 1
ATOM 3467 N N . THR A 1 445 ? 44.914 88.737 101.422 1.00 178.85 337 THR A N 1
ATOM 3468 C CA . THR A 1 445 ? 45.918 89.742 101.873 1.00 161.21 337 THR A CA 1
ATOM 3469 C C . THR A 1 445 ? 46.947 89.979 100.748 1.00 205.42 337 THR A C 1
ATOM 3470 O O . THR A 1 445 ? 47.328 91.155 100.534 1.00 153.78 337 THR A O 1
ATOM 3474 N N . SER A 1 446 ? 47.363 88.913 100.044 1.00 200.35 338 SER A N 1
ATOM 3475 C CA . SER A 1 446 ? 48.346 88.995 98.924 1.00 166.00 338 SER A CA 1
ATOM 3476 C C . SER A 1 446 ? 47.633 88.831 97.577 1.00 169.11 338 SER A C 1
ATOM 3477 O O . SER A 1 446 ? 47.044 89.763 97.032 1.00 133.04 338 SER A O 1
#

Organism: Homo sapiens (NCBI:txid9606)

GO terms:
  GO:0004930 G protein-coupled receptor activity (F, IDA)
  GO:0009410 response to xenobiotic stimulus (P, IDA)
  GO:0004930 G protein-coupled receptor activity (F, TAS)
  GO:0005886 plasma membrane (C, TAS)
  GO:0007186 G protein-coupled receptor signaling pathway (P, TAS)
  GO:0005515 protein binding (F, IPI)

Sequence (441 aa):
VSERHSCPLGFGHYSVVDVCIFETVVIVLLTFLIIAGNLTVIFVFHCAPLLHHYTTSYFIQTMAYADLFVGVSCLVPTLSLLHHYSTGVHESLTCQVFGYIISVLKSVSMWCLACISVDRYLAITKPLSYNQLVTPCRLRICIILIWIYSCLIFLPSFFGWGKPGYHGDIFEWCATSWLTSAYFTGFIVCLLYAPAAFVVCFTYFHIFKICRQHTKEAKALIVYGSTTGNTEYTAETIARELADAGYEVDSRDAASVEAGGLFEGFDLVLLGCSTWGDDSIELQDDFIPLFDSLEETGAQGRKVACFGCGDSSWEYFCGAVDAIEEKLKNLGAEIVQDGLRIDGDPRAARDDIVGWAHDVRGAIRRYLMVLFRITSVFYMLQLPYIIYFLLESSRVLDNPTLSFLTTWLAISNSFCNPVIYALSDSTFRLGLRRLSETMCTS

Nearest PDB structures (foldseek):
  6li1-assembly1_A  TM=9.469E-01  e=2.970E-58  Homo sapiens
  7k15-assembly1_A  TM=5.040E-01  e=1.511E-31  Homo sapiens
  5tgz-assembly1_A  TM=5.600E-01  e=2.418E-29  Homo sapiens
  7ddz-assembly1_A  TM=5.310E-01  e=7.788E-30  Enterobacteria phage RB59
  5v56-assembly1_B  TM=4.257E-01  e=1.388E-25  Homo sapiens

Solvent-accessible surface area: 20428 Å² total; per-residue (Å²): 191,64,136,129,72,70,6,21,49,52,179,50,80,40,6,20,89,49,38,16,114,129,8,10,52,34,20,10,98,7,0,101,84,0,31,59,14,0,92,52,3,20,84,2,10,147,60,5,44,10,82,4,41,119,19,0,6,45,6,10,49,17,5,5,93,0,2,21,84,0,0,66,27,5,29,95,14,1,70,62,23,65,142,159,28,85,32,94,108,39,46,121,66,0,31,59,17,6,34,66,0,7,9,9,19,0,0,1,2,38,0,1,2,27,0,0,60,6,17,72,50,17,32,50,105,68,130,42,24,119,105,96,29,48,50,72,141,8,129,90,40,25,98,104,12,75,91,74,0,46,98,3,2,68,16,2,70,143,76,119,11,11,5,5,13,15,3,37,47,14,32,54,1,39,47,58,34,121,7,30,60,195,1,3,30,55,0,35,86,56,4,29,52,42,0,32,128,45,11,83,111,9,6,114,68,12,100,141,58,78,145,94,164,131,46,114,5,57,0,0,0,0,21,0,18,74,102,19,48,0,61,44,0,0,82,3,0,14,138,39,0,52,126,29,36,13,79,39,50,55,82,45,4,68,90,27,156,14,58,39,12,0,108,55,14,64,0,0,0,0,0,0,12,31,106,14,145,140,66,40,84,26,3,106,45,0,70,83,6,44,88,29,0,99,97,0,24,5,150,52,39,37,0,0,0,1,0,7,18,67,70,103,129,156,122,60,1,8,1,1,68,34,1,7,74,44,0,10,73,44,1,1,6,4,2,18,58,12,15,80,4,74,36,70,0,122,92,19,98,124,93,0,39,33,22,0,107,77,0,97,11,0,45,146,67,6,22,40,15,2,49,127,2,1,36,51,1,29,114,33,7,77,48,6,20,82,8,0,69,61,18,4,66,127,104,62,112,62,82,58,73,15,30,87,6,16,81,60,3,12,10,0,0,53,33,10,7,50,39,3,7,114,40,12,10,1,0,64,33,0,53,127,138,28,57,37,84,100,106,120,133